Protein AF-A0A7Y5D8J4-F1 (afdb_monomer_lite)

pLDDT: mean 76.2, std 17.62, range [25.58, 97.5]

Radius of gyration: 31.06 Å; chains: 1; bounding box: 87×101×73 Å

Foldseek 3Di:
DDPPPPQPQDFLCLACDPVSFNALLFWAADQFPALLQNALVNLCCLQPRVLLVVQWDWDADPVDPSFTWIFGWWQDPVVGIDTATHGSVQLVVQLVVRHTGCCVVDVRGNSSRSNLVSRQLCVQQPCVVVVPSVSSRCQDRDPVAHAHNLVNLCGSPVGSFAKEAEDDDPPDPPPPPPDDDDDDDHDPHDYDYDHPVVVLVQVQQLVVQSWWKKWAWDQDQQQFLDFHRGIWTFNDWDDDPNFIKTKTFGSNQASADPPGGNDDRTNHRIDMTTPVSCNVSRGTDIMGTHDGHPPDQDAEEAEDDQDAEEAEHEGYAYEYADDFNYEYEYDHLHHWYDYPNHTAQAFEDDDPRPPQWGAHPVRQWIWHDDQQKIWIAGPVGGIYIYGLDDACRNNHHYHYDPDPDDDDDDDPPPLLVPDDPQLNVQLVLQLVQVVVVPPPADNQLSLLQSLQQSLQCLSNCVPLVFQPDWHDDDQKTKRKDDPPDPPDDDIHIRMDGSVVSSPGGSVRSSVSVVVSVVVVVVPDDDDPDDDDDDDDDDDDDDDDD

Structure (mmCIF, N/CA/C/O backbone):
data_AF-A0A7Y5D8J4-F1
#
_entry.id   AF-A0A7Y5D8J4-F1
#
loop_
_atom_site.group_PDB
_atom_site.id
_atom_site.type_symbol
_atom_site.label_atom_id
_atom_site.label_alt_id
_atom_site.label_comp_id
_atom_site.label_asym_id
_atom_site.label_entity_id
_atom_site.label_seq_id
_atom_site.pdbx_PDB_ins_code
_atom_site.Cartn_x
_atom_site.Cartn_y
_atom_site.Cartn_z
_atom_site.occupancy
_atom_site.B_iso_or_equiv
_atom_site.auth_seq_id
_atom_site.auth_comp_id
_atom_site.auth_asym_id
_atom_site.auth_atom_id
_atom_site.pdbx_PDB_model_num
ATOM 1 N N . MET A 1 1 ? 31.646 -6.207 -37.916 1.00 38.09 1 MET A N 1
ATOM 2 C CA . MET A 1 1 ? 30.358 -6.328 -37.209 1.00 38.09 1 MET A CA 1
ATOM 3 C C . MET A 1 1 ? 29.896 -7.752 -37.433 1.00 38.09 1 MET A C 1
ATOM 5 O O . MET A 1 1 ? 29.770 -8.139 -38.588 1.00 38.09 1 MET A O 1
ATOM 9 N N . SER A 1 2 ? 29.840 -8.567 -36.382 1.00 35.41 2 SER A N 1
ATOM 10 C CA . SER A 1 2 ? 29.320 -9.935 -36.472 1.00 35.41 2 SER A CA 1
ATOM 11 C C . SER A 1 2 ? 27.792 -9.888 -36.499 1.00 35.41 2 SER A C 1
ATOM 13 O O . SER A 1 2 ? 27.188 -9.001 -35.903 1.00 35.41 2 SER A O 1
ATOM 15 N N . ASP A 1 3 ? 27.164 -10.870 -37.144 1.00 36.94 3 ASP A N 1
ATOM 16 C CA . ASP A 1 3 ? 25.703 -11.062 -37.226 1.00 36.94 3 ASP A CA 1
ATOM 17 C C . ASP A 1 3 ? 24.985 -11.218 -35.858 1.00 36.94 3 ASP A C 1
ATOM 19 O O . ASP A 1 3 ? 23.780 -11.464 -35.814 1.00 36.94 3 ASP A O 1
ATOM 23 N N . GLN A 1 4 ? 25.706 -11.080 -34.739 1.00 41.00 4 GLN A N 1
ATOM 24 C CA . GLN A 1 4 ? 25.195 -11.158 -33.366 1.00 41.00 4 GLN A CA 1
ATOM 25 C C . GLN A 1 4 ? 24.696 -9.813 -32.804 1.00 41.00 4 GLN A C 1
ATOM 27 O O . GLN A 1 4 ? 23.975 -9.830 -31.815 1.00 41.00 4 GLN A O 1
ATOM 32 N N . ASP A 1 5 ? 24.983 -8.682 -33.463 1.00 40.59 5 ASP A N 1
ATOM 33 C CA . ASP A 1 5 ? 24.398 -7.360 -33.155 1.00 40.59 5 ASP A CA 1
ATOM 34 C C . ASP A 1 5 ? 23.069 -7.110 -33.899 1.00 40.59 5 ASP A C 1
ATOM 36 O O . ASP A 1 5 ? 22.635 -5.969 -34.064 1.00 40.59 5 ASP A O 1
ATOM 40 N N . ARG A 1 6 ? 22.392 -8.169 -34.370 1.00 44.78 6 ARG A N 1
ATOM 41 C CA . ARG A 1 6 ? 20.968 -8.074 -34.715 1.00 44.78 6 ARG A CA 1
ATOM 42 C C . ARG A 1 6 ? 20.207 -7.752 -33.430 1.00 44.78 6 ARG A C 1
ATOM 44 O O . ARG A 1 6 ? 19.894 -8.665 -32.673 1.00 44.78 6 ARG A O 1
ATOM 51 N N . GLU A 1 7 ? 20.011 -6.451 -33.202 1.00 52.62 7 GLU A N 1
ATOM 52 C CA . GLU A 1 7 ? 19.086 -5.800 -32.266 1.00 52.62 7 GLU A CA 1
ATOM 53 C C . GLU A 1 7 ? 18.197 -6.804 -31.532 1.00 52.62 7 GLU A C 1
ATOM 55 O O . GLU A 1 7 ? 17.328 -7.442 -32.133 1.00 52.62 7 GLU A O 1
ATOM 60 N N . ARG A 1 8 ? 18.407 -6.959 -30.220 1.00 57.59 8 ARG A N 1
ATOM 61 C CA . ARG A 1 8 ? 17.431 -7.644 -29.374 1.00 57.59 8 ARG A CA 1
ATOM 62 C C . ARG A 1 8 ? 16.152 -6.814 -29.432 1.00 57.59 8 ARG A C 1
ATOM 64 O O . ARG A 1 8 ? 16.045 -5.779 -28.796 1.00 57.59 8 ARG A O 1
ATOM 71 N N . GLN A 1 9 ? 15.202 -7.254 -30.244 1.00 74.81 9 GLN A N 1
ATOM 72 C CA . GLN A 1 9 ? 13.922 -6.579 -30.395 1.00 74.81 9 GLN A CA 1
ATOM 73 C C . GLN A 1 9 ? 13.040 -6.925 -29.192 1.00 74.81 9 GLN A C 1
ATOM 75 O O . GLN A 1 9 ? 12.604 -8.070 -29.028 1.00 74.81 9 GLN A O 1
ATOM 80 N N . TYR A 1 10 ? 12.825 -5.945 -28.319 1.00 85.81 10 TYR A N 1
ATOM 81 C CA . TYR A 1 10 ? 11.984 -6.048 -27.137 1.00 85.81 10 TYR A CA 1
ATOM 82 C C . TYR A 1 10 ? 10.556 -5.640 -27.489 1.00 85.81 10 TYR A C 1
ATOM 84 O O . TYR A 1 10 ? 10.258 -4.465 -27.708 1.00 85.81 10 TYR A O 1
ATOM 92 N N . THR A 1 11 ? 9.663 -6.623 -27.533 1.00 84.31 11 THR A N 1
ATOM 93 C CA . THR A 1 11 ? 8.232 -6.420 -27.779 1.00 84.31 11 THR A CA 1
ATOM 94 C C . THR A 1 11 ? 7.410 -6.831 -26.559 1.00 84.31 11 THR A C 1
ATOM 96 O O . THR A 1 11 ? 7.934 -7.399 -25.596 1.00 84.31 11 THR A O 1
ATOM 99 N N . ASP A 1 12 ? 6.103 -6.584 -26.618 1.00 83.38 12 ASP A N 1
ATOM 100 C CA . ASP A 1 12 ? 5.106 -7.112 -25.679 1.00 83.38 12 ASP A CA 1
ATOM 101 C C . ASP A 1 12 ? 5.272 -8.619 -25.398 1.00 83.38 12 ASP A C 1
ATOM 103 O O . ASP A 1 12 ? 5.190 -9.048 -24.250 1.00 83.38 12 ASP A O 1
ATOM 107 N N . ALA A 1 13 ? 5.621 -9.412 -26.415 1.00 83.31 13 ALA A N 1
ATOM 108 C CA . ALA A 1 13 ? 5.844 -10.854 -26.296 1.00 83.31 13 ALA A CA 1
ATOM 109 C C . ALA A 1 13 ? 6.989 -11.247 -25.341 1.00 83.31 13 ALA A C 1
ATOM 111 O O . ALA A 1 13 ? 7.029 -12.382 -24.868 1.00 83.31 13 ALA A O 1
ATOM 112 N N . ARG A 1 14 ? 7.936 -10.341 -25.064 1.00 83.81 14 ARG A N 1
ATOM 113 C CA . ARG A 1 14 ? 9.031 -10.568 -24.103 1.00 83.81 14 ARG A CA 1
ATOM 114 C C . ARG A 1 14 ? 8.786 -9.913 -22.748 1.00 83.81 14 ARG A C 1
ATOM 116 O O . ARG A 1 14 ? 9.533 -10.190 -21.813 1.00 83.81 14 ARG A O 1
ATOM 123 N N . LEU A 1 15 ? 7.761 -9.068 -22.632 1.00 88.38 15 LEU A N 1
ATOM 124 C CA . LEU A 1 15 ? 7.561 -8.206 -21.471 1.00 88.38 15 LEU A CA 1
ATOM 125 C C . LEU A 1 15 ? 7.387 -9.012 -20.178 1.00 88.38 15 LEU A C 1
ATOM 127 O O . LEU A 1 15 ? 8.140 -8.807 -19.229 1.00 88.38 15 LEU A O 1
ATOM 131 N N . TYR A 1 16 ? 6.483 -9.991 -20.186 1.00 88.81 16 TYR A N 1
ATOM 132 C CA . TYR A 1 16 ? 6.111 -10.785 -19.006 1.00 88.81 16 TYR A CA 1
ATOM 133 C C . TYR A 1 16 ? 6.465 -12.277 -19.121 1.00 88.81 16 TYR A C 1
ATOM 135 O O . TYR A 1 16 ? 5.921 -13.122 -18.412 1.00 88.81 16 TYR A O 1
ATOM 143 N N . GLY A 1 17 ? 7.347 -12.627 -20.060 1.00 84.25 17 GLY A N 1
ATOM 144 C CA . GLY A 1 17 ? 7.731 -14.015 -20.308 1.00 84.25 17 GLY A CA 1
ATOM 145 C C . GLY A 1 17 ? 6.591 -14.925 -20.790 1.00 84.25 17 GLY A C 1
ATOM 146 O O . GLY A 1 17 ? 5.519 -14.457 -21.176 1.00 84.25 17 GLY A O 1
ATOM 147 N N . PRO A 1 18 ? 6.802 -16.257 -20.758 1.00 78.56 18 PRO A N 1
ATOM 148 C CA . PRO A 1 18 ? 5.854 -17.238 -21.296 1.00 78.56 18 PRO A CA 1
ATOM 149 C C . PRO A 1 18 ? 4.493 -17.257 -20.591 1.00 78.56 18 PRO A C 1
ATOM 151 O O . PRO A 1 18 ? 3.501 -17.664 -21.189 1.00 78.56 18 PRO A O 1
ATOM 154 N N . GLY A 1 19 ? 4.453 -16.852 -19.318 1.00 78.19 19 GLY A N 1
ATOM 155 C CA . GLY A 1 19 ? 3.225 -16.795 -18.526 1.00 78.19 19 GLY A CA 1
ATOM 156 C C . GLY A 1 19 ? 2.356 -15.575 -18.825 1.00 78.19 19 GLY A C 1
ATOM 157 O O . GLY A 1 19 ? 1.210 -15.542 -18.385 1.00 78.19 19 GLY A O 1
ATOM 158 N N . GLY A 1 20 ? 2.882 -14.579 -19.549 1.00 84.44 20 GLY A N 1
ATOM 159 C CA . GLY A 1 20 ? 2.163 -13.345 -19.866 1.00 84.44 20 GLY A CA 1
ATOM 160 C C . GLY A 1 20 ? 1.797 -12.502 -18.640 1.00 84.44 20 GLY A C 1
ATOM 161 O O . GLY A 1 20 ? 0.951 -11.624 -18.753 1.00 84.44 20 GLY A O 1
ATOM 162 N N . GLN A 1 21 ? 2.394 -12.781 -17.479 1.00 86.94 21 GLN A N 1
ATOM 163 C CA . GLN A 1 21 ? 2.123 -12.111 -16.210 1.00 86.94 21 GLN A CA 1
ATOM 164 C C . GLN A 1 21 ? 3.442 -11.801 -15.502 1.00 86.94 21 GLN A C 1
ATOM 166 O O . GLN A 1 21 ? 4.321 -12.667 -15.500 1.00 86.94 21 GLN A O 1
ATOM 171 N N . PRO A 1 22 ? 3.602 -10.602 -14.918 1.00 92.12 22 PRO A N 1
ATOM 172 C CA . PRO A 1 22 ? 4.797 -10.282 -14.154 1.00 92.12 22 PRO A CA 1
ATOM 173 C C . PRO A 1 22 ? 4.861 -11.176 -12.908 1.00 92.12 22 PRO A C 1
ATOM 175 O O . PRO A 1 22 ? 3.840 -11.452 -12.275 1.00 92.12 22 PRO A O 1
ATOM 178 N N . GLN A 1 23 ? 6.058 -11.639 -12.547 1.00 92.12 23 GLN A N 1
ATOM 179 C CA . GLN A 1 23 ? 6.286 -12.488 -11.379 1.00 92.12 23 GLN A CA 1
ATOM 180 C C . GLN A 1 23 ? 7.459 -11.984 -10.532 1.00 92.12 23 GLN A C 1
ATOM 182 O O . GLN A 1 23 ? 8.421 -11.434 -11.070 1.00 92.12 23 GLN A O 1
ATOM 187 N N . PRO A 1 24 ? 7.470 -12.247 -9.209 1.00 91.00 24 PRO A N 1
ATOM 188 C CA . PRO A 1 24 ? 8.613 -11.898 -8.364 1.00 91.00 24 PRO A CA 1
ATOM 189 C C . PRO A 1 24 ? 9.915 -12.552 -8.838 1.00 91.00 24 PRO A C 1
ATOM 191 O O . PRO A 1 24 ? 10.987 -11.987 -8.659 1.00 91.00 24 PRO A O 1
ATOM 194 N N . ALA A 1 25 ? 9.827 -13.745 -9.438 1.00 90.88 25 ALA A N 1
ATOM 195 C CA . ALA A 1 25 ? 10.966 -14.492 -9.966 1.00 90.88 25 ALA A CA 1
ATOM 196 C C . ALA A 1 25 ? 11.675 -13.790 -11.136 1.00 90.88 25 ALA A C 1
ATOM 198 O O . ALA A 1 25 ? 12.837 -14.091 -11.389 1.00 90.88 25 ALA A O 1
ATOM 199 N N . ASP A 1 26 ? 11.011 -12.839 -11.794 1.00 92.56 26 ASP A N 1
ATOM 200 C CA . ASP A 1 26 ? 11.571 -12.097 -12.924 1.00 92.56 26 ASP A CA 1
ATOM 201 C C . ASP A 1 26 ? 12.604 -11.057 -12.474 1.00 92.56 26 ASP A C 1
ATOM 203 O O . ASP A 1 26 ? 13.410 -10.601 -13.289 1.00 92.56 26 ASP A O 1
ATOM 207 N N . ILE A 1 27 ? 12.581 -10.703 -11.182 1.00 91.88 27 ILE A N 1
ATOM 208 C CA . ILE A 1 27 ? 13.471 -9.729 -10.554 1.00 91.88 27 ILE A CA 1
ATOM 209 C C . ILE A 1 27 ? 14.751 -10.415 -10.096 1.00 91.88 27 ILE A C 1
ATOM 211 O O . ILE A 1 27 ? 14.718 -11.320 -9.252 1.00 91.88 27 ILE A O 1
ATOM 215 N N . ARG A 1 28 ? 15.877 -9.911 -10.582 1.00 88.25 28 ARG A N 1
ATOM 216 C CA . ARG A 1 28 ? 17.211 -10.258 -10.116 1.00 88.25 28 ARG A CA 1
ATOM 217 C C . ARG A 1 28 ? 18.075 -9.014 -10.202 1.00 88.25 28 ARG A C 1
ATOM 219 O O . ARG A 1 28 ? 18.442 -8.605 -11.288 1.00 88.25 28 ARG A O 1
ATOM 226 N N . GLN A 1 29 ? 18.328 -8.406 -9.055 1.00 78.75 29 GLN A N 1
ATOM 227 C CA . GLN A 1 29 ? 19.295 -7.333 -8.920 1.00 78.75 29 GLN A CA 1
ATOM 228 C C . GLN A 1 29 ? 20.695 -7.910 -9.095 1.00 78.75 29 GLN A C 1
ATOM 230 O O . GLN A 1 29 ? 20.972 -8.980 -8.559 1.00 78.75 29 GLN A O 1
ATOM 235 N N . ASP A 1 30 ? 21.570 -7.184 -9.779 1.00 75.19 30 ASP A N 1
ATOM 236 C CA . ASP A 1 30 ? 22.996 -7.486 -9.783 1.00 75.19 30 ASP A CA 1
ATOM 237 C C . ASP A 1 30 ? 23.787 -6.268 -9.272 1.00 75.19 30 ASP A C 1
ATOM 239 O O . ASP A 1 30 ? 24.154 -6.225 -8.101 1.00 75.19 30 ASP A O 1
ATOM 243 N N . SER A 1 31 ? 24.045 -5.251 -10.105 1.00 67.56 31 SER A N 1
ATOM 244 C CA . SER A 1 31 ? 25.078 -4.239 -9.799 1.00 67.56 31 SER A CA 1
ATOM 245 C C . SER A 1 31 ? 24.581 -2.882 -9.278 1.00 67.56 31 SER A C 1
ATOM 247 O O . SER A 1 31 ? 25.395 -2.033 -8.897 1.00 67.56 31 SER A O 1
ATOM 249 N N . TYR A 1 32 ? 23.265 -2.654 -9.248 1.00 71.00 32 TYR A N 1
ATOM 250 C CA . TYR A 1 32 ? 22.677 -1.382 -8.823 1.00 71.00 32 TYR A CA 1
ATOM 251 C C . TYR A 1 32 ? 22.240 -1.384 -7.356 1.00 71.00 32 TYR A C 1
ATOM 253 O O . TYR A 1 32 ? 21.694 -2.355 -6.852 1.00 71.00 32 TYR A O 1
ATOM 261 N N . TYR A 1 33 ? 22.453 -0.256 -6.668 1.00 74.00 33 TYR A N 1
ATOM 262 C CA . TYR A 1 33 ? 22.051 -0.039 -5.269 1.00 74.00 33 TYR A CA 1
ATOM 263 C C . TYR A 1 33 ? 20.596 0.456 -5.141 1.00 74.00 33 TYR A C 1
ATOM 265 O O . TYR A 1 33 ? 20.298 1.368 -4.370 1.00 74.00 33 TYR A O 1
ATOM 273 N N . ASP A 1 34 ? 19.680 -0.121 -5.916 1.00 80.19 34 ASP A N 1
ATOM 274 C CA . ASP A 1 34 ? 18.263 0.258 -6.002 1.00 80.19 34 ASP A CA 1
ATOM 275 C C . ASP A 1 34 ? 17.321 -0.789 -5.392 1.00 80.19 34 ASP A C 1
ATOM 277 O O . ASP A 1 34 ? 16.157 -0.924 -5.771 1.00 80.19 34 ASP A O 1
ATOM 281 N N . CYS A 1 35 ? 17.795 -1.512 -4.372 1.00 85.50 35 CYS A N 1
ATOM 282 C CA . CYS A 1 35 ? 16.993 -2.534 -3.697 1.00 85.50 35 CYS A CA 1
ATOM 283 C C . CYS A 1 35 ? 15.711 -1.937 -3.092 1.00 85.50 35 CYS A C 1
ATOM 285 O O . CYS A 1 35 ? 14.679 -2.605 -3.047 1.00 85.50 35 CYS A O 1
ATOM 287 N N . TYR A 1 36 ? 15.745 -0.653 -2.720 1.00 87.62 36 TYR A N 1
ATOM 288 C CA . TYR A 1 36 ? 14.595 0.130 -2.266 1.00 87.62 36 TYR A CA 1
ATOM 289 C C . TYR A 1 36 ? 13.491 0.302 -3.323 1.00 87.62 36 TYR A C 1
ATOM 291 O O . TYR A 1 36 ? 12.368 0.625 -2.955 1.00 87.62 36 TYR A O 1
ATOM 299 N N . LEU A 1 37 ? 13.779 0.088 -4.612 1.00 91.50 37 LEU A N 1
ATOM 300 C CA . LEU A 1 37 ? 12.792 0.009 -5.692 1.00 91.50 37 LEU A CA 1
ATOM 301 C C . LEU A 1 37 ? 12.413 -1.450 -5.978 1.00 91.50 37 LEU A C 1
ATOM 303 O O . LEU A 1 37 ? 11.228 -1.784 -6.027 1.00 91.50 37 LEU A O 1
ATOM 307 N N . LEU A 1 38 ? 13.410 -2.328 -6.138 1.00 92.88 38 LEU A N 1
ATOM 308 C CA . LEU A 1 38 ? 13.190 -3.714 -6.564 1.00 92.88 38 LEU A CA 1
ATOM 309 C C . LEU A 1 38 ? 12.443 -4.558 -5.522 1.00 92.88 38 LEU A C 1
ATOM 311 O O . LEU A 1 38 ? 11.633 -5.408 -5.893 1.00 92.88 38 LEU A O 1
ATOM 315 N N . ALA A 1 39 ? 12.652 -4.317 -4.225 1.00 94.81 39 ALA A N 1
ATOM 316 C CA . ALA A 1 39 ? 11.923 -5.017 -3.169 1.00 94.81 39 ALA A CA 1
ATOM 317 C C . ALA A 1 39 ? 10.431 -4.619 -3.103 1.00 94.81 39 ALA A C 1
ATOM 319 O O . ALA A 1 39 ? 9.599 -5.536 -3.137 1.00 94.81 39 ALA A O 1
ATOM 320 N N . PRO A 1 40 ? 10.048 -3.320 -3.103 1.00 95.56 40 PRO A N 1
ATOM 321 C CA . PRO A 1 40 ? 8.655 -2.906 -3.294 1.00 95.56 40 PRO A CA 1
ATOM 322 C C . PRO A 1 40 ? 8.035 -3.426 -4.583 1.00 95.56 40 PRO A C 1
ATOM 324 O O . PRO A 1 40 ? 6.890 -3.870 -4.569 1.00 95.56 40 PRO A O 1
ATOM 327 N N . MET A 1 41 ? 8.790 -3.441 -5.681 1.00 96.25 41 MET A N 1
ATOM 328 C CA . MET A 1 41 ? 8.331 -3.989 -6.954 1.00 96.25 41 MET A CA 1
ATOM 329 C C . MET A 1 41 ? 8.035 -5.494 -6.853 1.00 96.25 41 MET A C 1
ATOM 331 O O . MET A 1 41 ? 6.985 -5.946 -7.312 1.00 96.25 41 MET A O 1
ATOM 335 N N . GLY A 1 42 ? 8.902 -6.254 -6.176 1.00 96.75 42 GLY A N 1
ATOM 336 C CA . GLY A 1 42 ? 8.698 -7.669 -5.856 1.00 96.75 42 GLY A CA 1
ATOM 337 C C . GLY A 1 42 ? 7.492 -7.919 -4.948 1.00 96.75 42 GLY A C 1
ATOM 338 O O . GLY A 1 42 ? 6.728 -8.862 -5.169 1.00 96.75 42 GLY A O 1
ATOM 339 N N . ALA A 1 43 ? 7.269 -7.054 -3.958 1.00 97.50 43 ALA A N 1
ATOM 340 C CA . ALA A 1 43 ? 6.099 -7.123 -3.087 1.00 97.50 43 ALA A CA 1
ATOM 341 C C . ALA A 1 43 ? 4.808 -6.820 -3.856 1.00 97.50 43 ALA A C 1
ATOM 343 O O . ALA A 1 43 ? 3.813 -7.531 -3.708 1.00 97.50 43 ALA A O 1
ATOM 344 N N . LEU A 1 44 ? 4.842 -5.801 -4.718 1.00 95.81 44 LEU A N 1
ATOM 345 C CA . LEU A 1 44 ? 3.707 -5.375 -5.524 1.00 95.81 44 LEU A CA 1
ATOM 346 C C . LEU A 1 44 ? 3.288 -6.457 -6.508 1.00 95.81 44 LEU A C 1
ATOM 348 O O . LEU A 1 44 ? 2.113 -6.784 -6.565 1.00 95.81 44 LEU A O 1
ATOM 352 N N . VAL A 1 45 ? 4.228 -7.065 -7.231 1.00 95.06 45 VAL A N 1
ATOM 353 C CA . VAL A 1 45 ? 3.898 -8.130 -8.184 1.00 95.06 45 VAL A CA 1
ATOM 354 C C . VAL A 1 45 ? 3.442 -9.424 -7.496 1.00 95.06 45 VAL A C 1
ATOM 356 O O . VAL A 1 45 ? 2.647 -10.168 -8.060 1.00 95.06 45 VAL A O 1
ATOM 359 N N . SER A 1 46 ? 3.886 -9.676 -6.258 1.00 94.50 46 SER A N 1
ATOM 360 C CA . SER A 1 46 ? 3.425 -10.832 -5.472 1.00 94.50 46 SER A CA 1
ATOM 361 C C . SER A 1 46 ? 1.949 -10.728 -5.082 1.00 94.50 46 SER A C 1
ATOM 363 O O . SER A 1 46 ? 1.269 -11.746 -5.025 1.00 94.50 46 SER A O 1
ATOM 365 N N . GLN A 1 47 ? 1.472 -9.516 -4.787 1.00 93.88 47 GLN A N 1
ATOM 366 C CA . GLN A 1 47 ? 0.141 -9.290 -4.212 1.00 93.88 47 GLN A CA 1
ATOM 367 C C . GLN A 1 47 ? -0.849 -8.651 -5.197 1.00 93.88 47 GLN A C 1
ATOM 369 O O . GLN A 1 47 ? -2.054 -8.861 -5.117 1.00 93.88 47 GLN A O 1
ATOM 374 N N . GLN A 1 48 ? -0.349 -7.840 -6.125 1.00 92.00 48 GLN A N 1
ATOM 375 C CA . GLN A 1 48 ? -1.125 -7.009 -7.046 1.00 92.00 48 GLN A CA 1
ATOM 376 C C . GLN A 1 48 ? -0.434 -6.936 -8.426 1.00 92.00 48 GLN A C 1
ATOM 378 O O . GLN A 1 48 ? -0.050 -5.845 -8.863 1.00 92.00 48 GLN A O 1
ATOM 383 N N . PRO A 1 49 ? -0.253 -8.070 -9.134 1.00 90.00 49 PRO A N 1
ATOM 384 C CA . PRO A 1 49 ? 0.476 -8.126 -10.410 1.00 90.00 49 PRO A CA 1
ATOM 385 C C . PRO A 1 49 ? -0.112 -7.203 -11.487 1.00 90.00 49 PRO A C 1
ATOM 387 O O . PRO A 1 49 ? 0.643 -6.584 -12.242 1.00 90.00 49 PRO A O 1
ATOM 390 N N . ASP A 1 50 ? -1.434 -7.006 -11.479 1.00 85.25 50 ASP A N 1
ATOM 391 C CA . ASP A 1 50 ? -2.142 -6.083 -12.374 1.00 85.25 50 ASP A CA 1
ATOM 392 C C . ASP A 1 50 ? -1.606 -4.649 -12.273 1.00 85.25 50 ASP A C 1
ATOM 394 O O . ASP A 1 50 ? -1.650 -3.886 -13.241 1.00 85.25 50 ASP A O 1
ATOM 398 N N . ARG A 1 51 ? -1.042 -4.261 -11.115 1.00 88.31 51 ARG A N 1
ATOM 399 C CA . ARG A 1 51 ? -0.480 -2.919 -10.957 1.00 88.31 51 ARG A CA 1
ATOM 400 C C . ARG A 1 51 ? 0.716 -2.668 -11.860 1.00 88.31 51 ARG A C 1
ATOM 402 O O . ARG A 1 51 ? 0.802 -1.589 -12.439 1.00 88.31 51 ARG A O 1
ATOM 409 N N . ILE A 1 52 ? 1.593 -3.659 -11.976 1.00 92.62 52 ILE A N 1
ATOM 410 C CA . ILE A 1 52 ? 2.753 -3.626 -12.867 1.00 92.62 52 ILE A CA 1
ATOM 411 C C . ILE A 1 52 ? 2.318 -3.860 -14.310 1.00 92.62 52 ILE A C 1
ATOM 413 O O . ILE A 1 52 ? 2.806 -3.184 -15.214 1.00 92.62 52 ILE A O 1
ATOM 417 N N . HIS A 1 53 ? 1.389 -4.793 -14.524 1.00 85.31 53 HIS A N 1
ATOM 418 C CA . HIS A 1 53 ? 0.890 -5.098 -15.857 1.00 85.31 53 HIS A CA 1
ATOM 419 C C . HIS A 1 53 ? 0.294 -3.850 -16.531 1.00 85.31 53 HIS A C 1
ATOM 421 O O . HIS A 1 53 ? 0.716 -3.457 -17.613 1.00 85.31 53 HIS A O 1
ATOM 427 N N . ASP A 1 54 ? -0.613 -3.148 -15.852 1.00 84.00 54 ASP A N 1
ATOM 428 C CA . ASP A 1 54 ? -1.277 -1.968 -16.414 1.00 84.00 54 ASP A CA 1
ATOM 429 C C . ASP A 1 54 ? -0.380 -0.726 -16.482 1.00 84.00 54 ASP A C 1
ATOM 431 O O . ASP A 1 54 ? -0.697 0.228 -17.196 1.00 84.00 54 ASP A O 1
ATOM 435 N N . ALA A 1 55 ? 0.719 -0.703 -15.723 1.00 87.88 55 ALA A N 1
ATOM 436 C CA . ALA A 1 55 ? 1.647 0.421 -15.731 1.00 87.88 55 ALA A CA 1
ATOM 437 C C . ALA A 1 55 ? 2.459 0.493 -17.028 1.00 87.88 55 ALA A C 1
ATOM 439 O O . ALA A 1 55 ? 2.914 1.582 -17.374 1.00 87.88 55 ALA A O 1
ATOM 440 N N . ILE A 1 56 ? 2.635 -0.624 -17.745 1.00 89.06 56 ILE A N 1
ATOM 441 C CA . ILE A 1 56 ? 3.486 -0.705 -18.934 1.00 89.06 56 ILE A CA 1
ATOM 442 C C . ILE A 1 56 ? 2.629 -0.960 -20.171 1.00 89.06 56 ILE A C 1
ATOM 444 O O . ILE A 1 56 ? 1.915 -1.953 -20.273 1.00 89.06 56 ILE A O 1
ATOM 448 N N . ARG A 1 57 ? 2.763 -0.098 -21.177 1.00 86.56 57 ARG A N 1
ATOM 449 C CA . ARG A 1 57 ? 2.128 -0.284 -22.482 1.00 86.56 57 ARG A CA 1
ATOM 450 C C . ARG A 1 57 ? 3.161 -0.267 -23.594 1.00 86.56 57 ARG A C 1
ATOM 452 O O . ARG A 1 57 ? 3.796 0.757 -23.824 1.00 86.56 57 ARG A O 1
ATOM 459 N N . TYR A 1 58 ? 3.274 -1.363 -24.339 1.00 86.69 58 TYR A N 1
ATOM 460 C CA . TYR A 1 58 ? 4.081 -1.394 -25.557 1.00 86.69 58 TYR A CA 1
ATOM 461 C C . TYR A 1 58 ? 3.368 -0.674 -26.711 1.00 86.69 58 TYR A C 1
ATOM 463 O O . TYR A 1 58 ? 2.170 -0.862 -26.940 1.00 86.69 58 TYR A O 1
ATOM 471 N N . GLN A 1 59 ? 4.112 0.156 -27.434 1.00 86.81 59 GLN A N 1
ATOM 472 C CA . GLN A 1 59 ? 3.663 0.893 -28.608 1.00 86.81 59 GLN A CA 1
ATOM 473 C C . GLN A 1 59 ? 4.569 0.524 -29.791 1.00 86.81 59 GLN A C 1
ATOM 475 O O . GLN A 1 59 ? 5.717 0.976 -29.837 1.00 86.81 59 GLN A O 1
ATOM 480 N N . PRO A 1 60 ? 4.096 -0.314 -30.733 1.00 84.94 60 PRO A N 1
ATOM 481 C CA . PRO A 1 60 ? 4.888 -0.682 -31.901 1.00 84.94 60 PRO A CA 1
ATOM 482 C C . PRO A 1 60 ? 5.068 0.517 -32.841 1.00 84.94 60 PRO A C 1
ATOM 484 O O . PRO A 1 60 ? 4.137 1.300 -33.044 1.00 84.94 60 PRO A O 1
ATOM 487 N N . ASP A 1 61 ? 6.243 0.629 -33.459 1.00 81.56 61 ASP A N 1
ATOM 488 C CA . ASP A 1 61 ? 6.478 1.552 -34.567 1.00 81.56 61 ASP A CA 1
ATOM 489 C C . ASP A 1 61 ? 5.699 1.050 -35.797 1.00 81.56 61 ASP A C 1
ATOM 491 O O . ASP A 1 61 ? 5.958 -0.055 -36.287 1.00 81.56 61 ASP A O 1
ATOM 495 N N . PRO A 1 62 ? 4.747 1.837 -36.332 1.00 79.75 62 PRO A N 1
ATOM 496 C CA . PRO A 1 62 ? 3.948 1.418 -37.480 1.00 79.75 62 PRO A CA 1
ATOM 497 C C . PRO A 1 62 ? 4.772 1.239 -38.764 1.00 79.75 62 PRO A C 1
ATOM 499 O O . PRO A 1 62 ? 4.306 0.582 -39.695 1.00 79.75 62 PRO A O 1
ATOM 502 N N . ASN A 1 63 ? 5.971 1.821 -38.836 1.00 80.88 63 ASN A N 1
ATOM 503 C CA . ASN A 1 63 ? 6.826 1.798 -40.022 1.00 80.88 63 ASN A CA 1
ATOM 504 C C . ASN A 1 63 ? 7.954 0.766 -39.927 1.00 80.88 63 ASN A C 1
ATOM 506 O O . ASN A 1 63 ? 8.525 0.395 -40.955 1.00 80.88 63 ASN A O 1
ATOM 510 N N . THR A 1 64 ? 8.257 0.287 -38.719 1.00 75.44 64 THR A N 1
ATOM 511 C CA . THR A 1 64 ? 9.401 -0.588 -38.459 1.00 75.44 64 THR A CA 1
ATOM 512 C C . THR A 1 64 ? 8.945 -1.800 -37.645 1.00 75.44 64 THR A C 1
ATOM 514 O O . THR A 1 64 ? 8.788 -1.708 -36.427 1.00 75.44 64 THR A O 1
ATOM 517 N N . PRO A 1 65 ? 8.727 -2.963 -38.291 1.00 65.50 65 PRO A N 1
ATOM 518 C CA . PRO A 1 65 ? 8.359 -4.188 -37.593 1.00 65.50 65 PRO A CA 1
ATOM 519 C C . PRO A 1 65 ? 9.359 -4.509 -36.480 1.00 65.50 65 PRO A C 1
ATOM 521 O O . PRO A 1 65 ? 10.566 -4.510 -36.719 1.00 65.50 65 PRO A O 1
ATOM 524 N N . ASN A 1 66 ? 8.843 -4.802 -35.284 1.00 64.44 66 ASN A N 1
ATOM 525 C CA . ASN A 1 66 ? 9.614 -5.108 -34.075 1.00 64.44 66 ASN A CA 1
ATOM 526 C C . ASN A 1 66 ? 10.491 -3.960 -33.534 1.00 64.44 66 ASN A C 1
ATOM 528 O O . ASN A 1 66 ? 11.346 -4.200 -32.682 1.00 64.44 66 ASN A O 1
ATOM 532 N N . ALA A 1 67 ? 10.267 -2.724 -33.980 1.00 74.88 67 ALA A N 1
ATOM 533 C CA . ALA A 1 67 ? 10.679 -1.537 -33.243 1.00 74.88 67 ALA A CA 1
ATOM 534 C C . ALA A 1 67 ? 9.469 -0.967 -32.493 1.00 74.88 67 ALA A C 1
ATOM 536 O O . ALA A 1 67 ? 8.321 -1.163 -32.891 1.00 74.88 67 ALA A O 1
ATOM 537 N N . GLY A 1 68 ? 9.712 -0.296 -31.375 1.00 84.62 68 GLY A N 1
ATOM 538 C CA . GLY A 1 68 ? 8.656 0.299 -30.567 1.00 84.62 68 GLY A CA 1
ATOM 539 C C . GLY A 1 68 ? 9.182 0.828 -29.245 1.00 84.62 68 GLY A C 1
ATOM 540 O O . GLY A 1 68 ? 10.336 0.594 -28.877 1.00 84.62 68 GLY A O 1
ATOM 541 N N . VAL A 1 69 ? 8.319 1.527 -28.526 1.00 90.75 69 VAL A N 1
ATOM 542 C CA . VAL A 1 69 ? 8.620 2.103 -27.213 1.00 90.75 69 VAL A CA 1
ATOM 543 C C . VAL A 1 69 ? 7.652 1.558 -26.175 1.00 90.75 69 VAL A C 1
ATOM 545 O O . VAL A 1 69 ? 6.536 1.151 -26.496 1.00 90.75 69 VAL A O 1
ATOM 548 N N . PHE A 1 70 ? 8.070 1.541 -24.918 1.00 92.12 70 PHE A N 1
ATOM 549 C CA . PHE A 1 70 ? 7.188 1.259 -23.795 1.00 92.12 70 PHE A CA 1
ATOM 550 C C . PHE A 1 70 ? 6.779 2.586 -23.161 1.00 92.12 70 PHE A C 1
ATOM 552 O O . PHE A 1 70 ? 7.629 3.409 -22.846 1.00 92.12 70 PHE A O 1
ATOM 559 N N . SER A 1 71 ? 5.486 2.807 -22.964 1.00 89.88 71 SER A N 1
ATOM 560 C CA . SER A 1 71 ? 4.980 3.886 -22.115 1.00 89.88 71 SER A CA 1
ATOM 561 C C . SER A 1 71 ? 4.791 3.328 -20.717 1.00 89.88 71 SER A C 1
ATOM 563 O O . SER A 1 71 ? 4.029 2.376 -20.547 1.00 89.88 71 SER A O 1
ATOM 565 N N . VAL A 1 72 ? 5.477 3.907 -19.739 1.00 95.62 72 VAL A N 1
ATOM 566 C CA . VAL A 1 72 ? 5.439 3.475 -18.343 1.00 95.62 72 VAL A CA 1
ATOM 567 C C . VAL A 1 72 ? 4.804 4.557 -17.483 1.00 95.62 72 VAL A C 1
ATOM 569 O O . VAL A 1 72 ? 5.223 5.712 -17.513 1.00 95.62 72 VAL A O 1
ATOM 572 N N . THR A 1 73 ? 3.805 4.180 -16.694 1.00 87.94 73 THR A N 1
ATOM 573 C CA . THR A 1 73 ? 3.182 5.069 -15.711 1.00 87.94 73 THR A CA 1
ATOM 574 C C . THR A 1 73 ? 3.951 5.001 -14.394 1.00 87.94 73 THR A C 1
ATOM 576 O O . THR A 1 73 ? 4.075 3.923 -13.819 1.00 87.94 73 THR A O 1
ATOM 579 N N . MET A 1 74 ? 4.431 6.141 -13.896 1.00 90.69 74 MET A N 1
ATOM 580 C CA . MET A 1 74 ? 5.051 6.267 -12.569 1.00 90.69 74 MET A CA 1
ATOM 581 C C . MET A 1 74 ? 4.567 7.520 -11.847 1.00 90.69 74 MET A C 1
ATOM 583 O O . MET A 1 74 ? 3.997 8.422 -12.458 1.00 90.69 74 MET A O 1
ATOM 587 N N . HIS A 1 75 ? 4.796 7.597 -10.540 1.00 85.62 75 HIS A N 1
ATOM 588 C CA . HIS A 1 75 ? 4.361 8.720 -9.718 1.00 85.62 75 HIS A CA 1
ATOM 589 C C . HIS A 1 75 ? 5.549 9.479 -9.135 1.00 85.62 75 HIS A C 1
ATOM 591 O O . HIS A 1 75 ? 6.413 8.922 -8.468 1.00 85.62 75 HIS A O 1
ATOM 597 N N . HIS A 1 76 ? 5.546 10.791 -9.336 1.00 82.69 76 HIS A N 1
ATOM 598 C CA . HIS A 1 76 ? 6.518 11.710 -8.765 1.00 82.69 76 HIS A CA 1
ATOM 599 C C . HIS A 1 76 ? 5.817 12.604 -7.732 1.00 82.69 76 HIS A C 1
ATOM 601 O O . HIS A 1 76 ? 4.777 13.183 -8.047 1.00 82.69 76 HIS A O 1
ATOM 607 N N . PRO A 1 77 ? 6.354 12.811 -6.520 1.00 67.44 77 PRO A N 1
ATOM 608 C CA . PRO A 1 77 ? 5.629 13.493 -5.445 1.00 67.44 77 PRO A CA 1
ATOM 609 C C . PRO A 1 77 ? 5.322 14.956 -5.759 1.00 67.44 77 PRO A C 1
ATOM 611 O O . PRO A 1 77 ? 4.312 15.481 -5.310 1.00 67.44 77 PRO A O 1
ATOM 614 N N . THR A 1 78 ? 6.170 15.619 -6.552 1.00 73.12 78 THR A N 1
ATOM 615 C CA . THR A 1 78 ? 5.948 17.019 -6.955 1.00 73.12 78 THR A CA 1
ATOM 616 C C . THR A 1 78 ? 5.402 17.186 -8.370 1.00 73.12 78 THR A C 1
ATOM 618 O O . THR A 1 78 ? 4.821 18.224 -8.667 1.00 73.12 78 THR A O 1
ATOM 621 N N . ARG A 1 79 ? 5.582 16.191 -9.252 1.00 79.81 79 ARG A N 1
ATOM 622 C CA . ARG A 1 79 ? 5.142 16.267 -10.659 1.00 79.81 79 ARG A CA 1
ATOM 623 C C . ARG A 1 79 ? 3.872 15.455 -10.920 1.00 79.81 79 ARG A C 1
ATOM 625 O O . ARG A 1 79 ? 3.324 15.521 -12.014 1.00 79.81 79 ARG A O 1
ATOM 632 N N . GLY A 1 80 ? 3.377 14.740 -9.910 1.00 77.50 80 GLY A N 1
ATOM 633 C CA . GLY A 1 80 ? 2.219 13.866 -10.015 1.00 77.50 80 GLY A CA 1
ATOM 634 C C . GLY A 1 80 ? 2.509 12.638 -10.873 1.00 77.50 80 GLY A C 1
ATOM 635 O O . GLY A 1 80 ? 3.641 12.162 -10.954 1.00 77.50 80 GLY A O 1
ATOM 636 N N . VAL A 1 81 ? 1.464 12.121 -11.514 1.00 81.38 81 VAL A N 1
ATOM 637 C CA . VAL A 1 81 ? 1.563 10.990 -12.443 1.00 81.38 81 VAL A CA 1
ATOM 638 C C . VAL A 1 81 ? 2.391 11.394 -13.665 1.00 81.38 81 VAL A C 1
ATOM 640 O O . VAL A 1 81 ? 2.190 12.465 -14.238 1.00 81.38 81 VAL A O 1
ATOM 643 N N . GLN A 1 82 ? 3.323 10.541 -14.070 1.00 84.75 82 GLN A N 1
ATOM 644 C CA . GLN A 1 82 ? 4.191 10.702 -15.230 1.00 84.75 82 GLN A CA 1
ATOM 645 C C . GLN A 1 82 ? 3.980 9.524 -16.182 1.00 84.75 82 GLN A C 1
ATOM 647 O O . GLN A 1 82 ? 3.891 8.377 -15.749 1.00 84.75 82 GLN A O 1
ATOM 652 N N . GLN A 1 83 ? 3.914 9.819 -17.478 1.00 86.88 83 GLN A N 1
ATOM 653 C CA . GLN A 1 83 ? 3.999 8.828 -18.549 1.00 86.88 83 GLN A CA 1
ATOM 654 C C . GLN A 1 83 ? 5.397 8.933 -19.149 1.00 86.88 83 GLN A C 1
ATOM 656 O O . GLN A 1 83 ? 5.748 9.969 -19.713 1.00 86.88 83 GLN A O 1
ATOM 661 N N . ILE A 1 84 ? 6.204 7.896 -18.969 1.00 92.19 84 ILE A N 1
ATOM 662 C CA . ILE A 1 84 ? 7.619 7.884 -19.325 1.00 92.19 84 ILE A CA 1
ATOM 663 C C . ILE A 1 84 ? 7.798 6.952 -20.510 1.00 92.19 84 ILE A C 1
ATOM 665 O O . ILE A 1 84 ? 7.492 5.764 -20.433 1.00 92.19 84 ILE A O 1
ATOM 669 N N . GLU A 1 85 ? 8.299 7.495 -21.610 1.00 92.75 85 GLU A N 1
ATOM 670 C CA . GLU A 1 85 ? 8.664 6.695 -22.770 1.00 92.75 85 GLU A CA 1
ATOM 671 C C . GLU A 1 85 ? 10.015 6.012 -22.525 1.00 92.75 85 GLU A C 1
ATOM 673 O O . GLU A 1 85 ? 11.008 6.671 -22.214 1.00 92.75 85 GLU A O 1
ATOM 678 N N . VAL A 1 86 ? 10.061 4.694 -22.678 1.00 93.00 86 VAL A N 1
ATOM 679 C CA . VAL A 1 86 ? 11.251 3.850 -22.553 1.00 93.00 86 VAL A CA 1
ATOM 680 C C . VAL A 1 86 ? 11.529 3.228 -23.917 1.00 93.00 86 VAL A C 1
ATOM 682 O O . VAL A 1 86 ? 10.732 2.451 -24.449 1.00 93.00 86 VAL A O 1
ATOM 685 N N . SER A 1 87 ? 12.661 3.598 -24.504 1.00 91.25 87 SER A N 1
ATOM 686 C CA . SER A 1 87 ? 13.087 3.122 -25.819 1.00 91.25 87 SER A CA 1
ATOM 687 C C . SER A 1 87 ? 13.759 1.748 -25.741 1.00 91.25 87 SER A C 1
ATOM 689 O O . SER A 1 87 ? 14.188 1.305 -24.677 1.00 91.25 87 SER A O 1
ATOM 691 N N . GLN A 1 88 ? 13.927 1.087 -26.891 1.00 89.44 88 GLN A N 1
ATOM 692 C CA . GLN A 1 88 ? 14.715 -0.152 -26.991 1.00 89.44 88 GLN A CA 1
ATOM 693 C C . GLN A 1 88 ? 16.141 0.034 -26.452 1.00 89.44 88 GLN A C 1
ATOM 695 O O . GLN A 1 88 ? 16.648 -0.822 -25.735 1.00 89.44 88 GLN A O 1
ATOM 700 N N . ALA A 1 89 ? 16.757 1.187 -26.745 1.00 88.56 89 ALA A N 1
ATOM 701 C CA . ALA A 1 89 ? 18.092 1.532 -26.272 1.00 88.56 89 ALA A CA 1
ATOM 702 C C . ALA A 1 89 ? 18.153 1.687 -24.746 1.00 88.56 89 ALA A C 1
ATOM 704 O O . ALA A 1 89 ? 19.181 1.376 -24.153 1.00 88.56 89 ALA A O 1
ATOM 705 N N . ASP A 1 90 ? 17.069 2.135 -24.108 1.00 90.38 90 ASP A N 1
ATOM 706 C CA . ASP A 1 90 ? 16.995 2.256 -22.648 1.00 90.38 90 ASP A CA 1
ATOM 707 C C . ASP A 1 90 ? 16.953 0.867 -21.991 1.00 90.38 90 ASP A C 1
ATOM 709 O O . ASP A 1 90 ? 17.706 0.605 -21.053 1.00 90.38 90 ASP A O 1
ATOM 713 N N . VAL A 1 91 ? 16.155 -0.055 -22.543 1.00 90.69 91 VAL A N 1
ATOM 714 C CA . VAL A 1 91 ? 16.091 -1.456 -22.085 1.00 90.69 91 VAL A CA 1
ATOM 715 C C . VAL A 1 91 ? 17.426 -2.174 -22.311 1.00 90.69 91 VAL A C 1
ATOM 717 O O . VAL A 1 91 ? 17.946 -2.816 -21.401 1.00 90.69 91 VAL A O 1
ATOM 720 N N . ASP A 1 92 ? 18.032 -2.018 -23.492 1.00 88.81 92 ASP A N 1
ATOM 721 C CA . ASP A 1 92 ? 19.361 -2.565 -23.794 1.00 88.81 92 ASP A CA 1
ATOM 722 C C . ASP A 1 92 ? 20.433 -2.024 -22.846 1.00 88.81 92 ASP A C 1
ATOM 724 O O . ASP A 1 92 ? 21.313 -2.764 -22.403 1.00 88.81 92 ASP A O 1
ATOM 728 N N . TYR A 1 93 ? 20.386 -0.725 -22.547 1.00 88.00 93 TYR A N 1
ATOM 729 C CA . TYR A 1 93 ? 21.336 -0.078 -21.651 1.00 88.00 93 TYR A CA 1
ATOM 730 C C . TYR A 1 93 ? 21.247 -0.641 -20.234 1.00 88.00 93 TYR A C 1
ATOM 732 O O . TYR A 1 93 ? 22.293 -0.857 -19.615 1.00 88.00 93 TYR A O 1
ATOM 740 N N . ASN A 1 94 ? 20.023 -0.879 -19.755 1.00 89.19 94 ASN A N 1
ATOM 741 C CA . ASN A 1 94 ? 19.754 -1.502 -18.468 1.00 89.19 94 ASN A CA 1
ATOM 742 C C . ASN A 1 94 ? 20.316 -2.928 -18.406 1.00 89.19 94 ASN A C 1
ATOM 744 O O . ASN A 1 94 ? 21.172 -3.221 -17.577 1.00 89.19 94 ASN A O 1
ATOM 748 N N . ILE A 1 95 ? 19.923 -3.773 -19.363 1.00 87.50 95 ILE A N 1
ATOM 749 C CA . ILE A 1 95 ? 20.337 -5.180 -19.448 1.00 87.50 95 ILE A CA 1
ATOM 750 C C . ILE A 1 95 ? 21.865 -5.305 -19.536 1.00 87.50 95 ILE A C 1
ATOM 752 O O . ILE A 1 95 ? 22.474 -6.117 -18.848 1.00 87.50 95 ILE A O 1
ATOM 756 N N . ARG A 1 96 ? 22.529 -4.468 -20.345 1.00 85.25 96 ARG A N 1
ATOM 757 C CA . ARG A 1 96 ? 24.001 -4.482 -20.481 1.00 85.25 96 ARG A CA 1
ATOM 758 C C . ARG A 1 96 ? 24.744 -4.074 -19.209 1.00 85.25 96 ARG A C 1
ATOM 760 O O . ARG A 1 96 ? 25.956 -4.270 -19.146 1.00 85.25 96 ARG A O 1
ATOM 767 N N . ARG A 1 97 ? 24.062 -3.457 -18.246 1.00 80.12 97 ARG A N 1
ATOM 768 C CA . ARG A 1 97 ? 24.635 -3.060 -16.957 1.00 80.12 97 ARG A CA 1
ATOM 769 C C . ARG A 1 97 ? 24.253 -3.980 -15.813 1.00 80.12 97 ARG A C 1
ATOM 771 O O . ARG A 1 97 ? 24.615 -3.660 -14.688 1.00 80.12 97 ARG A O 1
ATOM 778 N N . HIS A 1 98 ? 23.629 -5.120 -16.096 1.00 82.56 98 HIS A N 1
ATOM 779 C CA . HIS A 1 98 ? 23.205 -6.058 -15.062 1.00 82.56 98 HIS A CA 1
ATOM 780 C C . HIS A 1 98 ? 22.205 -5.379 -14.104 1.00 82.56 98 HIS A C 1
ATOM 782 O O . HIS A 1 98 ? 22.528 -5.071 -12.950 1.00 82.56 98 HIS A O 1
ATOM 788 N N . GLY A 1 99 ? 21.057 -4.999 -14.674 1.00 83.25 99 GLY A N 1
ATOM 789 C CA . GLY A 1 99 ? 19.964 -4.305 -13.991 1.00 83.25 99 GLY A CA 1
ATOM 790 C C . GLY A 1 99 ? 19.085 -5.262 -13.185 1.00 83.25 99 GLY A C 1
ATOM 791 O O . GLY A 1 99 ? 19.471 -6.388 -12.911 1.00 83.25 99 GLY A O 1
ATOM 792 N N . GLY A 1 100 ? 17.888 -4.836 -12.783 1.00 83.00 100 GLY A N 1
ATOM 793 C CA . GLY A 1 100 ? 17.001 -5.642 -11.933 1.00 83.00 100 GLY A CA 1
ATOM 794 C C . GLY A 1 100 ? 16.251 -6.811 -12.597 1.00 83.00 100 GLY A C 1
ATOM 795 O O . GLY A 1 100 ? 15.366 -7.387 -11.958 1.00 83.00 100 GLY A O 1
ATOM 796 N N . SER A 1 101 ? 16.509 -7.155 -13.864 1.00 86.19 101 SER A N 1
ATOM 797 C CA . SER A 1 101 ? 15.727 -8.135 -14.645 1.00 86.19 101 SER A CA 1
ATOM 798 C C . SER A 1 101 ? 16.519 -9.396 -14.930 1.00 86.19 101 SER A C 1
ATOM 800 O O . SER A 1 101 ? 17.600 -9.311 -15.470 1.00 86.19 101 SER A O 1
ATOM 802 N N . THR A 1 102 ? 15.915 -10.576 -14.787 1.00 83.44 102 THR A N 1
ATOM 803 C CA . THR A 1 102 ? 16.531 -11.849 -15.223 1.00 83.44 102 THR A CA 1
ATOM 804 C C . THR A 1 102 ? 16.935 -11.930 -16.709 1.00 83.44 102 THR A C 1
ATOM 806 O O . THR A 1 102 ? 17.638 -12.870 -17.090 1.00 83.44 102 THR A O 1
ATOM 809 N N . ALA A 1 103 ? 16.508 -10.994 -17.565 1.00 81.44 103 ALA A N 1
ATOM 810 C CA . ALA A 1 103 ? 16.829 -10.965 -18.994 1.00 81.44 103 ALA A CA 1
ATOM 811 C C . ALA A 1 103 ? 18.310 -10.667 -19.313 1.00 81.44 103 ALA A C 1
ATOM 813 O O . ALA A 1 103 ? 18.761 -10.940 -20.430 1.00 81.44 103 ALA A O 1
ATOM 814 N N . ASP A 1 104 ? 19.065 -10.110 -18.367 1.00 72.38 104 ASP A N 1
ATOM 815 C CA . ASP A 1 104 ? 20.521 -9.930 -18.470 1.00 72.38 104 ASP A CA 1
ATOM 816 C C . ASP A 1 104 ? 21.323 -11.188 -18.107 1.00 72.38 104 ASP A C 1
ATOM 818 O O . ASP A 1 104 ? 22.434 -11.387 -18.598 1.00 72.38 104 ASP A O 1
ATOM 822 N N . ASN A 1 105 ? 20.717 -12.067 -17.313 1.00 64.75 105 ASN A N 1
ATOM 823 C CA . ASN A 1 105 ? 21.314 -13.270 -16.752 1.00 64.75 105 ASN A CA 1
ATOM 824 C C . ASN A 1 105 ? 20.919 -14.545 -17.508 1.00 64.75 105 ASN A C 1
ATOM 826 O O . ASN A 1 105 ? 21.612 -15.565 -17.441 1.00 64.75 105 ASN A O 1
ATOM 830 N N . HIS A 1 106 ? 19.818 -14.486 -18.256 1.00 62.41 106 HIS A N 1
ATOM 831 C CA . HIS A 1 106 ? 19.334 -15.545 -19.129 1.00 62.41 106 HIS A CA 1
ATOM 832 C C . HIS A 1 106 ? 18.932 -14.961 -20.486 1.00 62.41 106 HIS A C 1
ATOM 834 O O . HIS A 1 106 ? 18.118 -14.040 -20.554 1.00 62.41 106 HIS A O 1
ATOM 840 N N . ASP A 1 107 ? 19.438 -15.536 -21.583 1.00 63.44 107 ASP A N 1
ATOM 841 C CA . ASP A 1 107 ? 19.004 -15.168 -22.934 1.00 63.44 107 ASP A CA 1
ATOM 842 C C . ASP A 1 107 ? 17.493 -15.431 -23.096 1.00 63.44 107 ASP A C 1
ATOM 844 O O . ASP A 1 107 ? 17.063 -16.556 -23.349 1.00 63.44 107 ASP A O 1
ATOM 848 N N . GLY A 1 108 ? 16.682 -14.376 -22.953 1.00 69.38 108 GLY A N 1
ATOM 849 C CA . GLY A 1 108 ? 15.229 -14.412 -23.155 1.00 69.38 108 GLY A CA 1
ATOM 850 C C . GLY A 1 108 ? 14.352 -14.360 -21.897 1.00 69.38 108 GLY A C 1
ATOM 851 O O . GLY A 1 108 ? 13.175 -14.700 -22.006 1.00 69.38 108 GLY A O 1
ATOM 852 N N . GLY A 1 109 ? 14.878 -13.949 -20.735 1.00 83.44 109 GLY A N 1
ATOM 853 C CA . GLY A 1 109 ? 14.063 -13.686 -19.536 1.00 83.44 109 GLY A CA 1
ATOM 854 C C . GLY A 1 109 ? 13.061 -12.519 -19.696 1.00 83.44 109 GLY A C 1
ATOM 855 O O . GLY A 1 109 ? 13.183 -11.736 -20.645 1.00 83.44 109 GLY A O 1
ATOM 856 N N . PRO A 1 110 ? 12.061 -12.385 -18.798 1.00 91.81 110 PRO A N 1
ATOM 857 C CA . PRO A 1 110 ? 11.084 -11.292 -18.833 1.00 91.81 110 PRO A CA 1
ATOM 858 C C . PRO A 1 110 ? 11.729 -9.926 -18.599 1.00 91.81 110 PRO A C 1
ATOM 860 O O . PRO A 1 110 ? 12.481 -9.735 -17.643 1.00 91.81 110 PRO A O 1
ATOM 863 N N . ILE A 1 111 ? 11.410 -8.957 -19.456 1.00 93.00 111 ILE A N 1
ATOM 864 C CA . ILE A 1 111 ? 12.081 -7.644 -19.477 1.00 93.00 111 ILE A CA 1
ATOM 865 C C . ILE A 1 111 ? 11.359 -6.556 -18.676 1.00 93.00 111 ILE A C 1
ATOM 867 O O . ILE A 1 111 ? 11.882 -5.449 -18.561 1.00 93.00 111 ILE A O 1
ATOM 871 N N . TRP A 1 112 ? 10.164 -6.816 -18.137 1.00 94.75 112 TRP A N 1
ATOM 872 C CA . TRP A 1 112 ? 9.407 -5.786 -17.421 1.00 94.75 112 TRP A CA 1
ATOM 873 C C . TRP A 1 112 ? 10.176 -5.124 -16.258 1.00 94.75 112 TRP A C 1
ATOM 875 O O . TRP A 1 112 ? 10.009 -3.912 -16.114 1.00 94.75 112 TRP A O 1
ATOM 885 N N . PRO A 1 113 ? 11.059 -5.803 -15.482 1.00 95.00 113 PRO A N 1
ATOM 886 C CA . PRO A 1 113 ? 11.823 -5.115 -14.442 1.00 95.00 113 PRO A CA 1
ATOM 887 C C . PRO A 1 113 ? 12.795 -4.096 -15.047 1.00 95.00 113 PRO A C 1
ATOM 889 O O . PRO A 1 113 ? 12.877 -2.974 -14.561 1.00 95.00 113 PRO A O 1
ATOM 892 N N . ALA A 1 114 ? 13.443 -4.439 -16.168 1.00 93.69 114 ALA A N 1
ATOM 893 C CA . ALA A 1 114 ? 14.350 -3.543 -16.885 1.00 93.69 114 ALA A CA 1
ATOM 894 C C . ALA A 1 114 ? 13.612 -2.322 -17.453 1.00 93.69 114 ALA A C 1
ATOM 896 O O . ALA A 1 114 ? 14.117 -1.202 -17.400 1.00 93.69 114 ALA A O 1
ATOM 897 N N . VAL A 1 115 ? 12.391 -2.523 -17.962 1.00 95.19 115 VAL A N 1
ATOM 898 C CA . VAL A 1 115 ? 11.525 -1.436 -18.446 1.00 95.19 115 VAL A CA 1
ATOM 899 C C . VAL A 1 115 ? 11.134 -0.489 -17.303 1.00 95.19 115 VAL A C 1
ATOM 901 O O . VAL A 1 115 ? 11.208 0.728 -17.470 1.00 95.19 115 VAL A O 1
ATOM 904 N N . MET A 1 116 ? 10.756 -1.026 -16.137 1.00 95.94 116 MET A N 1
ATOM 905 C CA . MET A 1 116 ? 10.394 -0.226 -14.959 1.00 95.94 116 MET A CA 1
ATOM 906 C C . MET A 1 116 ? 11.595 0.532 -14.381 1.00 95.94 116 MET A C 1
ATOM 908 O O . MET A 1 116 ? 11.482 1.720 -14.090 1.00 95.94 116 MET A O 1
ATOM 912 N N . GLU A 1 117 ? 12.750 -0.119 -14.250 1.00 93.31 117 GLU A N 1
ATOM 913 C CA . GLU A 1 117 ? 13.978 0.496 -13.731 1.00 93.31 117 GLU A CA 1
ATOM 914 C C . GLU A 1 117 ? 14.487 1.605 -14.666 1.00 93.31 117 GLU A C 1
ATOM 916 O O . GLU A 1 117 ? 14.859 2.685 -14.206 1.00 93.31 117 GLU A O 1
ATOM 921 N N . ALA A 1 118 ? 14.411 1.401 -15.988 1.00 93.75 118 ALA A N 1
ATOM 922 C CA . ALA A 1 118 ? 14.714 2.437 -16.975 1.00 93.75 118 ALA A CA 1
ATOM 923 C C . ALA A 1 118 ? 13.755 3.630 -16.887 1.00 93.75 118 ALA A C 1
ATOM 925 O O . ALA A 1 118 ? 14.200 4.779 -16.933 1.00 93.75 118 ALA A O 1
ATOM 926 N N . ALA A 1 119 ? 12.451 3.386 -16.717 1.00 94.50 119 ALA A N 1
ATOM 927 C CA . ALA A 1 119 ? 11.490 4.461 -16.491 1.00 94.50 119 ALA A CA 1
ATOM 928 C C . ALA A 1 119 ? 11.819 5.242 -15.212 1.00 94.50 119 ALA A C 1
ATOM 930 O O . ALA A 1 119 ? 11.847 6.472 -15.238 1.00 94.50 119 ALA A O 1
ATOM 931 N N . PHE A 1 120 ? 12.139 4.543 -14.122 1.00 92.44 120 PHE A N 1
ATOM 932 C CA . PHE A 1 120 ? 12.512 5.163 -12.855 1.00 92.44 120 PHE A CA 1
ATOM 933 C C . PHE A 1 120 ? 13.768 6.028 -13.005 1.00 92.44 120 PHE A C 1
ATOM 935 O O . PHE A 1 120 ? 13.748 7.204 -12.648 1.00 92.44 120 PHE A O 1
ATOM 942 N N . ALA A 1 121 ? 14.828 5.504 -13.626 1.00 90.25 121 ALA A N 1
ATOM 943 C CA . ALA A 1 121 ? 16.040 6.268 -13.911 1.00 90.25 121 ALA A CA 1
ATOM 944 C C . ALA A 1 121 ? 15.734 7.545 -14.716 1.00 90.25 121 ALA A C 1
ATOM 946 O O . ALA A 1 121 ? 16.154 8.631 -14.320 1.00 90.25 121 ALA A O 1
ATOM 947 N N . LYS A 1 122 ? 14.935 7.447 -15.790 1.00 90.81 122 LYS A N 1
ATOM 948 C CA . LYS A 1 122 ? 14.532 8.604 -16.614 1.00 90.81 122 LYS A CA 1
ATOM 949 C C . LYS A 1 122 ? 13.670 9.608 -15.853 1.00 90.81 122 LYS A C 1
ATOM 951 O O . LYS A 1 122 ? 13.835 10.810 -16.032 1.00 90.81 122 LYS A O 1
ATOM 956 N N . MET A 1 123 ? 12.777 9.149 -14.974 1.00 88.75 123 MET A N 1
ATOM 957 C CA . MET A 1 123 ? 12.002 10.031 -14.094 1.00 88.75 123 MET A CA 1
ATOM 958 C C . MET A 1 123 ? 12.914 10.888 -13.208 1.00 88.75 123 MET A C 1
ATOM 960 O O . MET A 1 123 ? 12.533 11.984 -12.798 1.00 88.75 123 MET A O 1
ATOM 964 N N . HIS A 1 124 ? 14.109 10.400 -12.900 1.00 82.19 124 HIS A N 1
ATOM 965 C CA . HIS A 1 124 ? 15.053 11.038 -11.994 1.00 82.19 124 HIS A CA 1
ATOM 966 C C . HIS A 1 124 ? 16.248 11.687 -12.691 1.00 82.19 124 HIS A C 1
ATOM 968 O O . HIS A 1 124 ? 17.140 12.187 -12.004 1.00 82.19 124 HIS A O 1
ATOM 974 N N . ASP A 1 125 ? 16.249 11.719 -14.022 1.00 84.62 125 ASP A N 1
ATOM 975 C CA . ASP A 1 125 ? 17.280 12.385 -14.804 1.00 84.62 125 ASP A CA 1
ATOM 976 C C . ASP A 1 125 ? 17.222 13.909 -14.563 1.00 84.62 125 ASP A C 1
ATOM 978 O O . ASP A 1 125 ? 16.180 14.529 -14.810 1.00 84.62 125 ASP A O 1
ATOM 982 N N . PRO A 1 126 ? 18.294 14.532 -14.034 1.00 76.19 126 PRO A N 1
ATOM 983 C CA . PRO A 1 126 ? 18.346 15.975 -13.834 1.00 76.19 126 PRO A CA 1
ATOM 984 C C . PRO A 1 126 ? 18.484 16.747 -15.152 1.00 76.19 126 PRO A C 1
ATOM 986 O O . PRO A 1 126 ? 18.164 17.936 -15.170 1.00 76.19 126 PRO A O 1
ATOM 989 N N . HIS A 1 127 ? 18.941 16.089 -16.223 1.00 79.31 127 HIS A N 1
ATOM 990 C CA . HIS A 1 127 ? 19.219 16.696 -17.523 1.00 79.31 127 HIS A CA 1
ATOM 991 C C . HIS A 1 127 ? 18.702 15.814 -18.677 1.00 79.31 127 HIS A C 1
ATOM 993 O O . HIS A 1 127 ? 19.485 15.381 -19.533 1.00 79.31 127 HIS A O 1
ATOM 999 N N . PRO A 1 128 ? 17.381 15.552 -18.745 1.00 78.00 128 PRO A N 1
ATOM 1000 C CA . PRO A 1 128 ? 16.796 14.665 -19.753 1.00 78.00 128 PRO A CA 1
ATOM 1001 C C . PRO A 1 128 ? 17.047 15.133 -21.196 1.00 78.00 128 PRO A C 1
ATOM 1003 O O . PRO A 1 128 ? 16.989 14.336 -22.130 1.00 78.00 128 PRO A O 1
ATOM 1006 N N . GLU A 1 129 ? 17.346 16.417 -21.406 1.00 78.62 129 GLU A N 1
ATOM 1007 C CA . GLU A 1 129 ? 17.713 16.988 -22.702 1.00 78.62 129 GLU A CA 1
ATOM 1008 C C . GLU A 1 129 ? 19.039 16.463 -23.273 1.00 78.62 129 GLU A C 1
ATOM 1010 O O . GLU A 1 129 ? 19.257 16.565 -24.482 1.00 78.62 129 GLU A O 1
ATOM 1015 N N . ASN A 1 130 ? 19.915 15.903 -22.433 1.00 79.12 130 ASN A N 1
ATOM 1016 C CA . ASN A 1 130 ? 21.225 15.407 -22.852 1.00 79.12 130 ASN A CA 1
ATOM 1017 C C . ASN A 1 130 ? 21.179 13.969 -23.404 1.00 79.12 130 ASN A C 1
ATOM 1019 O O . ASN A 1 130 ? 22.165 13.528 -23.996 1.00 79.12 130 ASN A O 1
ATOM 1023 N N . ASP A 1 131 ? 20.071 13.240 -23.203 1.00 74.19 131 ASP A N 1
ATOM 1024 C CA . ASP A 1 131 ? 19.916 11.799 -23.498 1.00 74.19 131 ASP A CA 1
ATOM 1025 C C . ASP A 1 131 ? 21.076 10.926 -22.949 1.00 74.19 131 ASP A C 1
ATOM 1027 O O . ASP A 1 131 ? 21.395 9.853 -23.481 1.00 74.19 131 ASP A O 1
ATOM 1031 N N . ASP A 1 132 ? 21.734 11.368 -21.866 1.00 81.38 132 ASP A N 1
ATOM 1032 C CA . ASP A 1 132 ? 22.794 10.605 -21.200 1.00 81.38 132 ASP A CA 1
ATOM 1033 C C . ASP A 1 132 ? 22.188 9.613 -20.206 1.00 81.38 132 ASP A C 1
ATOM 1035 O O . ASP A 1 132 ? 22.063 9.856 -19.005 1.00 81.38 132 ASP A O 1
ATOM 1039 N N . ARG A 1 133 ? 21.900 8.414 -20.715 1.00 81.75 133 ARG A N 1
ATOM 1040 C CA . ARG A 1 133 ? 21.436 7.268 -19.918 1.00 81.75 133 ARG A CA 1
ATOM 1041 C C . ARG A 1 133 ? 22.321 7.002 -18.691 1.00 81.75 133 ARG A C 1
ATOM 1043 O O . ARG A 1 133 ? 21.831 6.532 -17.674 1.00 81.75 133 ARG A O 1
ATOM 1050 N N . GLY A 1 134 ? 23.622 7.297 -18.738 1.00 79.88 134 GLY A N 1
ATOM 1051 C CA . GLY A 1 134 ? 24.508 7.104 -17.586 1.00 79.88 134 GLY A CA 1
ATOM 1052 C C . GLY A 1 134 ? 24.284 8.082 -16.459 1.00 79.88 134 GLY A C 1
ATOM 1053 O O . GLY A 1 134 ? 24.468 7.711 -15.301 1.00 79.88 134 GLY A O 1
ATOM 1054 N N . GLU A 1 135 ? 23.874 9.301 -16.770 1.00 79.12 135 GLU A N 1
ATOM 1055 C CA . GLU A 1 135 ? 23.531 10.288 -15.761 1.00 79.12 135 GLU A CA 1
ATOM 1056 C C . GLU A 1 135 ? 22.251 9.895 -15.016 1.00 79.12 135 GLU A C 1
ATOM 1058 O O . GLU A 1 135 ? 22.265 9.855 -13.784 1.00 79.12 135 GLU A O 1
ATOM 1063 N N . ALA A 1 136 ? 21.216 9.466 -15.746 1.00 79.81 136 ALA A N 1
ATOM 1064 C CA . ALA A 1 136 ? 19.968 8.957 -15.178 1.00 79.81 136 ALA A CA 1
ATOM 1065 C C . ALA A 1 136 ? 20.206 7.813 -14.166 1.00 79.81 136 ALA A C 1
ATOM 1067 O O . ALA A 1 136 ? 19.763 7.877 -13.016 1.00 79.81 136 ALA A O 1
ATOM 1068 N N . TYR A 1 137 ? 20.995 6.796 -14.539 1.00 81.25 137 TYR A N 1
ATOM 1069 C CA . TYR A 1 137 ? 21.297 5.667 -13.644 1.00 81.25 137 TYR A CA 1
ATOM 1070 C C . TYR A 1 137 ? 22.196 6.047 -12.457 1.00 81.25 137 TYR A C 1
ATOM 1072 O O . TYR A 1 137 ? 22.054 5.488 -11.370 1.00 81.25 137 TYR A O 1
ATOM 1080 N N . ARG A 1 138 ? 23.094 7.032 -12.607 1.00 78.81 138 ARG A N 1
ATOM 1081 C CA . ARG A 1 138 ? 23.935 7.518 -11.494 1.00 78.81 138 ARG A CA 1
ATOM 1082 C C . ARG A 1 138 ? 23.137 8.172 -10.374 1.00 78.81 138 ARG A C 1
ATOM 1084 O O . ARG A 1 138 ? 23.699 8.348 -9.296 1.00 78.81 138 ARG A O 1
ATOM 1091 N N . VAL A 1 139 ? 21.902 8.610 -10.612 1.00 74.00 139 VAL A N 1
ATOM 1092 C CA . VAL A 1 139 ? 21.058 9.201 -9.563 1.00 74.00 139 VAL A CA 1
ATOM 1093 C C . VAL A 1 139 ? 20.405 8.113 -8.721 1.00 74.00 139 VAL A C 1
ATOM 1095 O O . VAL A 1 139 ? 20.423 8.209 -7.497 1.00 74.00 139 VAL A O 1
ATOM 1098 N N . VAL A 1 140 ? 19.882 7.070 -9.366 1.00 75.62 140 VAL A N 1
ATOM 1099 C CA . VAL A 1 140 ? 19.092 6.022 -8.702 1.00 75.62 140 VAL A CA 1
ATOM 1100 C C . VAL A 1 140 ? 19.945 4.900 -8.101 1.00 75.62 140 VAL A C 1
ATOM 1102 O O . VAL A 1 140 ? 19.517 4.291 -7.125 1.00 75.62 140 VAL A O 1
ATOM 1105 N N . ALA A 1 141 ? 21.169 4.693 -8.607 1.00 71.69 141 ALA A N 1
ATOM 1106 C CA . ALA A 1 141 ? 22.080 3.624 -8.186 1.00 71.69 141 ALA A CA 1
ATOM 1107 C C . ALA A 1 141 ? 23.236 4.082 -7.265 1.00 71.69 141 ALA A C 1
ATOM 1109 O O . ALA A 1 141 ? 24.299 3.456 -7.237 1.00 71.69 141 ALA A O 1
ATOM 1110 N N . ARG A 1 142 ? 23.096 5.197 -6.531 1.00 67.81 142 ARG A N 1
ATOM 1111 C CA . ARG A 1 142 ? 24.170 5.686 -5.640 1.00 67.81 142 ARG A CA 1
ATOM 1112 C C . ARG A 1 142 ? 24.316 4.813 -4.397 1.00 67.81 142 ARG A C 1
ATOM 1114 O O . ARG A 1 142 ? 23.414 4.765 -3.570 1.00 67.81 142 ARG A O 1
ATOM 1121 N N . GLN A 1 143 ? 25.516 4.270 -4.189 1.00 58.00 143 GLN A N 1
ATOM 1122 C CA . GLN A 1 143 ? 25.871 3.484 -3.000 1.00 58.00 143 GLN A CA 1
ATOM 1123 C C . GLN A 1 143 ? 25.646 4.231 -1.670 1.00 58.00 143 GLN A C 1
ATOM 1125 O O . GLN A 1 143 ? 25.260 3.625 -0.678 1.00 58.00 143 GLN A O 1
ATOM 1130 N N . SER A 1 144 ? 25.874 5.549 -1.633 1.00 49.56 144 SER A N 1
ATOM 1131 C CA . SER A 1 144 ? 25.737 6.385 -0.427 1.00 49.56 144 SER A CA 1
ATOM 1132 C C . SER A 1 144 ? 24.474 7.259 -0.415 1.00 49.56 144 SER A C 1
ATOM 1134 O O . SER A 1 144 ? 24.421 8.253 0.307 1.00 49.56 144 SER A O 1
ATOM 1136 N N . GLY A 1 145 ? 23.466 6.919 -1.224 1.00 53.84 145 GLY A N 1
ATOM 1137 C CA . GLY A 1 145 ? 22.254 7.726 -1.385 1.00 53.84 145 GLY A CA 1
ATOM 1138 C C . GLY A 1 145 ? 21.069 6.950 -1.945 1.00 53.84 145 GLY A C 1
ATOM 1139 O O . GLY A 1 145 ? 20.359 7.491 -2.785 1.00 53.84 145 GLY A O 1
ATOM 1140 N N . GLY A 1 146 ? 20.894 5.691 -1.532 1.00 60.31 146 GLY A N 1
ATOM 1141 C CA . GLY A 1 146 ? 19.703 4.905 -1.859 1.00 60.31 146 GLY A CA 1
ATOM 1142 C C . GLY A 1 146 ? 18.427 5.523 -1.270 1.00 60.31 146 GLY A C 1
ATOM 1143 O O . GLY A 1 146 ? 18.477 6.255 -0.278 1.00 60.31 146 GLY A O 1
ATOM 1144 N N . GLY A 1 147 ? 17.285 5.261 -1.905 1.00 73.44 147 GLY A N 1
ATOM 1145 C CA . GLY A 1 147 ? 15.968 5.690 -1.431 1.00 73.44 147 GLY A CA 1
ATOM 1146 C C . GLY A 1 147 ? 15.419 4.815 -0.298 1.00 73.44 147 GLY A C 1
ATOM 1147 O O . GLY A 1 147 ? 16.056 3.864 0.153 1.00 73.44 147 GLY A O 1
ATOM 1148 N N . SER A 1 148 ? 14.220 5.151 0.173 1.00 81.94 148 SER A N 1
ATOM 1149 C CA . SER A 1 148 ? 13.453 4.365 1.150 1.00 81.94 148 SER A CA 1
ATOM 1150 C C . SER A 1 148 ? 12.447 3.431 0.471 1.00 81.94 148 SER A C 1
ATOM 1152 O O . SER A 1 148 ? 12.105 3.619 -0.699 1.00 81.94 148 SER A O 1
ATOM 1154 N N . LEU A 1 149 ? 11.905 2.459 1.218 1.00 88.69 149 LEU A N 1
ATOM 1155 C CA . LEU A 1 149 ? 10.847 1.578 0.700 1.00 88.69 149 LEU A CA 1
ATOM 1156 C C . LEU A 1 149 ? 9.612 2.374 0.254 1.00 88.69 149 LEU A C 1
ATOM 1158 O O . LEU A 1 149 ? 8.967 2.025 -0.733 1.00 88.69 149 LEU A O 1
ATOM 1162 N N . SER A 1 150 ? 9.308 3.461 0.969 1.00 84.44 150 SER A N 1
ATOM 1163 C CA . SER A 1 150 ? 8.206 4.369 0.642 1.00 84.44 150 SER A CA 1
ATOM 1164 C C . SER A 1 150 ? 8.410 5.087 -0.690 1.00 84.44 150 SER A C 1
ATOM 1166 O O . SER A 1 150 ? 7.437 5.317 -1.404 1.00 84.44 150 SER A O 1
ATOM 1168 N N . ASP A 1 151 ? 9.652 5.422 -1.055 1.00 85.38 151 ASP A N 1
ATOM 1169 C CA . ASP A 1 151 ? 9.940 6.088 -2.330 1.00 85.38 151 ASP A CA 1
ATOM 1170 C C . ASP A 1 151 ? 9.674 5.135 -3.504 1.00 85.38 151 ASP A C 1
ATOM 1172 O O . ASP A 1 151 ? 9.007 5.512 -4.470 1.00 85.38 151 ASP A O 1
ATOM 1176 N N . GLY A 1 152 ? 10.117 3.876 -3.384 1.00 89.38 152 GLY A N 1
ATOM 1177 C CA . GLY A 1 152 ? 9.819 2.828 -4.361 1.00 89.38 152 GLY A CA 1
ATOM 1178 C C . GLY A 1 152 ? 8.320 2.531 -4.453 1.00 89.38 152 GLY A C 1
ATOM 1179 O O . GLY A 1 152 ? 7.757 2.519 -5.546 1.00 89.38 152 GLY A O 1
ATOM 1180 N N . MET A 1 153 ? 7.643 2.359 -3.312 1.00 91.69 153 MET A N 1
ATOM 1181 C CA . MET A 1 153 ? 6.200 2.091 -3.279 1.00 91.69 153 MET A CA 1
ATOM 1182 C C . MET A 1 153 ? 5.387 3.237 -3.892 1.00 91.69 153 MET A C 1
ATOM 1184 O O . MET A 1 153 ? 4.500 2.996 -4.717 1.00 91.69 153 MET A O 1
ATOM 1188 N N . PHE A 1 154 ? 5.734 4.485 -3.562 1.00 86.62 154 PHE A N 1
ATOM 1189 C CA . PHE A 1 154 ? 5.079 5.660 -4.124 1.00 86.62 154 PHE A CA 1
ATOM 1190 C C . PHE A 1 154 ? 5.289 5.733 -5.629 1.00 86.62 154 PHE A C 1
ATOM 1192 O O . PHE A 1 154 ? 4.312 5.875 -6.356 1.00 86.62 154 PHE A O 1
ATOM 1199 N N . ALA A 1 155 ? 6.523 5.578 -6.116 1.00 89.88 155 ALA A N 1
ATOM 1200 C CA . ALA A 1 155 ? 6.817 5.645 -7.545 1.00 89.88 155 ALA A CA 1
ATOM 1201 C C . ALA A 1 155 ? 5.979 4.661 -8.372 1.00 89.88 155 ALA A C 1
ATOM 1203 O O . ALA A 1 155 ? 5.526 5.001 -9.467 1.00 89.88 155 ALA A O 1
ATOM 1204 N N . LEU A 1 156 ? 5.726 3.473 -7.819 1.00 92.50 156 LEU A N 1
ATOM 1205 C CA . LEU A 1 156 ? 4.964 2.406 -8.463 1.00 92.50 156 LEU A CA 1
ATOM 1206 C C . LEU A 1 156 ? 3.441 2.574 -8.352 1.00 92.50 156 LEU A C 1
ATOM 1208 O O . LEU A 1 156 ? 2.709 2.004 -9.162 1.00 92.50 156 LEU A O 1
ATOM 1212 N N . THR A 1 157 ? 2.937 3.286 -7.339 1.00 85.69 157 THR A N 1
ATOM 1213 C CA . THR A 1 157 ? 1.507 3.215 -6.981 1.00 85.69 157 THR A CA 1
ATOM 1214 C C . THR A 1 157 ? 0.806 4.548 -6.740 1.00 85.69 157 THR A C 1
ATOM 1216 O O . THR A 1 157 ? -0.426 4.577 -6.717 1.00 85.69 157 THR A O 1
ATOM 1219 N N . GLY A 1 158 ? 1.563 5.625 -6.538 1.00 82.69 158 GLY A N 1
ATOM 1220 C CA . GLY A 1 158 ? 1.070 6.917 -6.064 1.00 82.69 158 GLY A CA 1
ATOM 1221 C C . GLY A 1 158 ? 0.785 6.972 -4.564 1.00 82.69 158 GLY A C 1
ATOM 1222 O O . GLY A 1 158 ? 0.364 8.019 -4.079 1.00 82.69 158 GLY A O 1
ATOM 1223 N N . ASP A 1 159 ? 1.021 5.878 -3.840 1.00 82.06 159 ASP A N 1
ATOM 1224 C CA . ASP A 1 159 ? 0.855 5.760 -2.396 1.00 82.06 159 ASP A CA 1
ATOM 1225 C C . ASP A 1 159 ? 2.185 5.319 -1.770 1.00 82.06 159 ASP A C 1
ATOM 1227 O O . ASP A 1 159 ? 2.804 4.347 -2.198 1.00 82.06 159 ASP A O 1
ATOM 1231 N N . ALA A 1 160 ? 2.645 6.052 -0.759 1.00 78.56 160 ALA A N 1
ATOM 1232 C CA . ALA A 1 160 ? 3.889 5.748 -0.057 1.00 78.56 160 ALA A CA 1
ATOM 1233 C C . ALA A 1 160 ? 3.782 4.475 0.796 1.00 78.56 160 ALA A C 1
ATOM 1235 O O . ALA A 1 160 ? 4.796 3.905 1.203 1.00 78.56 160 ALA A O 1
ATOM 1236 N N . GLY A 1 161 ? 2.556 4.038 1.086 1.00 78.31 161 GLY A N 1
ATOM 1237 C CA . GLY A 1 161 ? 2.286 3.036 2.096 1.00 78.31 161 GLY A CA 1
ATOM 1238 C C . GLY A 1 161 ? 2.542 3.558 3.510 1.00 78.31 161 GLY A C 1
ATOM 1239 O O . GLY A 1 161 ? 2.818 4.736 3.752 1.00 78.31 161 GLY A O 1
ATOM 1240 N N . GLN A 1 162 ? 2.449 2.642 4.466 1.00 80.31 162 GLN A N 1
ATOM 1241 C CA . GLN A 1 162 ? 2.686 2.908 5.877 1.00 80.31 162 GLN A CA 1
ATOM 1242 C C . GLN A 1 162 ? 4.002 2.274 6.317 1.00 80.31 162 GLN A C 1
ATOM 1244 O O . GLN A 1 162 ? 4.180 1.060 6.206 1.00 80.31 162 GLN A O 1
ATOM 1249 N N . ASN A 1 163 ? 4.900 3.090 6.867 1.00 82.69 163 ASN A N 1
ATOM 1250 C CA . ASN A 1 163 ? 6.144 2.612 7.455 1.00 82.69 163 ASN A CA 1
ATOM 1251 C C . ASN A 1 163 ? 5.946 2.277 8.937 1.00 82.69 163 ASN A C 1
ATOM 1253 O O . ASN A 1 163 ? 5.555 3.134 9.727 1.00 82.69 163 ASN A O 1
ATOM 1257 N N . LEU A 1 164 ? 6.282 1.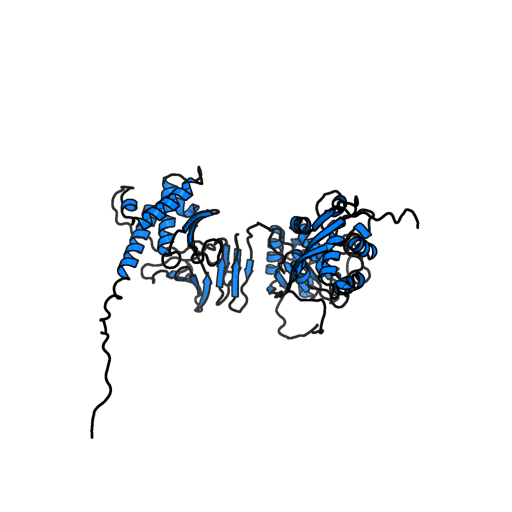052 9.325 1.00 80.88 164 LEU A N 1
ATOM 1258 C CA . LEU A 1 164 ? 6.303 0.573 10.701 1.00 80.88 164 LEU A CA 1
ATOM 1259 C C . LEU A 1 164 ? 7.745 0.372 11.172 1.00 80.88 164 LEU A C 1
ATOM 1261 O O . LEU A 1 164 ? 8.621 -0.054 10.413 1.00 80.88 164 LEU A O 1
ATOM 1265 N N . ARG A 1 165 ? 7.984 0.652 12.451 1.00 83.94 165 ARG A N 1
ATOM 1266 C CA . ARG A 1 165 ? 9.234 0.366 13.162 1.00 83.94 165 ARG A CA 1
ATOM 1267 C C . ARG A 1 165 ? 8.911 -0.308 14.484 1.00 83.94 165 ARG A C 1
ATOM 1269 O O . ARG A 1 165 ? 8.001 0.128 15.178 1.00 83.94 165 ARG A O 1
ATOM 1276 N N . ILE A 1 166 ? 9.657 -1.346 14.841 1.00 81.38 166 ILE A N 1
ATOM 1277 C CA . ILE A 1 166 ? 9.422 -2.082 16.088 1.00 81.38 166 ILE A CA 1
ATOM 1278 C C . ILE A 1 166 ? 10.264 -1.469 17.208 1.00 81.38 166 ILE A C 1
ATOM 1280 O O . ILE A 1 166 ? 11.469 -1.286 17.043 1.00 81.38 166 ILE A O 1
ATOM 1284 N N . GLY A 1 167 ? 9.634 -1.177 18.348 1.00 75.12 167 GLY A N 1
ATOM 1285 C CA . GLY A 1 167 ? 10.300 -0.690 19.562 1.00 75.12 167 GLY A CA 1
ATOM 1286 C C . GLY A 1 167 ? 9.897 0.726 19.981 1.00 75.12 167 GLY A C 1
ATOM 1287 O O . GLY A 1 167 ? 8.975 1.324 19.432 1.00 75.12 167 GLY A O 1
ATOM 1288 N N . GLU A 1 168 ? 10.583 1.270 20.987 1.00 57.12 168 GLU A N 1
ATOM 1289 C CA . GLU A 1 168 ? 10.315 2.617 21.503 1.00 57.12 168 GLU A CA 1
ATOM 1290 C C . GLU A 1 168 ? 11.018 3.699 20.671 1.00 57.12 168 GLU A C 1
ATOM 1292 O O . GLU A 1 168 ? 12.149 3.532 20.208 1.00 57.12 168 GLU A O 1
ATOM 1297 N N . ARG A 1 169 ? 10.363 4.859 20.522 1.00 50.75 169 ARG A N 1
ATOM 1298 C CA . ARG A 1 169 ? 10.974 6.041 19.905 1.00 50.75 169 ARG A CA 1
ATOM 1299 C C . ARG A 1 169 ? 12.210 6.435 20.725 1.00 50.75 169 ARG A C 1
ATOM 1301 O O . ARG A 1 169 ? 12.056 6.687 21.922 1.00 50.75 169 ARG A O 1
ATOM 1308 N N . PRO A 1 170 ? 13.415 6.540 20.135 1.00 47.16 170 PRO A N 1
ATOM 1309 C CA . PRO A 1 170 ? 14.592 6.920 20.902 1.00 47.16 170 PRO A CA 1
ATOM 1310 C C . PRO A 1 170 ? 14.358 8.280 21.575 1.00 47.16 170 PRO A C 1
ATOM 1312 O O . PRO A 1 170 ? 14.001 9.263 20.927 1.00 47.16 170 PRO A O 1
ATOM 1315 N N . THR A 1 171 ? 14.565 8.334 22.893 1.00 35.12 171 THR A N 1
ATOM 1316 C CA . THR A 1 171 ? 14.456 9.545 23.736 1.00 35.12 171 THR A CA 1
ATOM 1317 C C . THR A 1 171 ? 15.586 10.550 23.491 1.00 35.12 171 THR A C 1
ATOM 1319 O O . THR A 1 171 ? 15.611 11.638 24.062 1.00 35.12 171 THR A O 1
ATOM 1322 N N . SER A 1 172 ? 16.515 10.191 22.610 1.00 34.81 172 SER A N 1
ATOM 1323 C CA . SER A 1 172 ? 17.657 10.973 22.176 1.00 34.81 172 SER A CA 1
ATOM 1324 C C . SER A 1 172 ? 17.445 11.388 20.724 1.00 34.81 172 SER A C 1
ATOM 1326 O O . SER A 1 172 ? 17.221 10.547 19.853 1.00 34.81 172 SER A O 1
ATOM 1328 N N . THR A 1 173 ? 17.559 12.687 20.449 1.00 32.12 173 THR A N 1
ATOM 1329 C CA . THR A 1 173 ? 17.793 13.222 19.105 1.00 32.12 173 THR A CA 1
ATOM 1330 C C . THR A 1 173 ? 19.188 12.801 18.635 1.00 32.12 173 THR A C 1
ATOM 1332 O O . THR A 1 173 ? 20.092 13.627 18.524 1.00 32.12 173 THR A O 1
ATOM 1335 N N . SER A 1 174 ? 19.408 11.508 18.404 1.00 29.48 174 SER A N 1
ATOM 1336 C CA . SER A 1 174 ? 20.604 11.041 17.720 1.00 29.48 174 SER A CA 1
ATOM 1337 C C . SER A 1 174 ? 20.388 11.258 16.229 1.00 29.48 174 SER A C 1
ATOM 1339 O O . SER A 1 174 ? 19.795 10.434 15.535 1.00 29.48 174 SER A O 1
ATOM 1341 N N . THR A 1 175 ? 20.859 12.398 15.736 1.00 30.72 175 THR A N 1
ATOM 1342 C CA . THR A 1 175 ? 21.153 12.622 14.323 1.00 30.72 175 THR A CA 1
ATOM 1343 C C . THR A 1 175 ? 22.304 11.699 13.921 1.00 30.72 175 THR A C 1
ATOM 1345 O O . THR A 1 175 ? 23.470 12.080 13.897 1.00 30.72 175 THR A O 1
ATOM 1348 N N . HIS A 1 176 ? 21.997 10.434 13.652 1.00 25.58 176 HIS A N 1
ATOM 1349 C CA . HIS A 1 176 ? 22.849 9.581 12.831 1.00 25.58 176 HIS A CA 1
ATOM 1350 C C . HIS A 1 176 ? 22.251 9.583 11.429 1.00 25.58 176 HIS A C 1
ATOM 1352 O O . HIS A 1 176 ? 21.159 9.067 11.215 1.00 25.58 176 HIS A O 1
ATOM 1358 N N . GLY A 1 177 ? 22.943 10.270 10.515 1.00 29.98 177 GLY A N 1
ATOM 1359 C CA . GLY A 1 177 ? 22.518 10.457 9.127 1.00 29.98 177 GLY A CA 1
ATOM 1360 C C . GLY A 1 177 ? 21.799 11.777 8.833 1.00 29.98 177 GLY A C 1
ATOM 1361 O O . GLY A 1 177 ? 20.956 11.818 7.946 1.00 29.98 177 GLY A O 1
ATOM 1362 N N . ALA A 1 178 ? 22.123 12.870 9.534 1.00 30.75 178 ALA A N 1
ATOM 1363 C CA . ALA A 1 178 ? 21.951 14.204 8.950 1.00 30.75 178 ALA A CA 1
ATOM 1364 C C . ALA A 1 178 ? 23.110 14.444 7.969 1.00 30.75 178 ALA A C 1
ATOM 1366 O O . ALA A 1 178 ? 24.028 15.210 8.248 1.00 30.75 178 ALA A O 1
ATOM 1367 N N . THR A 1 179 ? 23.121 13.701 6.867 1.00 28.33 179 THR A N 1
ATOM 1368 C CA . THR A 1 179 ? 23.943 14.034 5.706 1.00 28.33 179 THR A CA 1
ATOM 1369 C C . THR A 1 179 ? 23.083 14.859 4.766 1.00 28.33 179 THR A C 1
ATOM 1371 O O . THR A 1 179 ? 22.016 14.422 4.335 1.00 28.33 179 THR A O 1
ATOM 1374 N N . GLU A 1 180 ? 23.545 16.080 4.522 1.00 34.47 180 GLU A N 1
ATOM 1375 C CA . GLU A 1 180 ? 23.081 16.971 3.466 1.00 34.47 180 GLU A CA 1
ATOM 1376 C C . GLU A 1 180 ? 23.156 16.217 2.111 1.00 34.47 180 GLU A C 1
ATOM 1378 O O . GLU A 1 180 ? 24.250 15.842 1.703 1.00 34.47 180 GLU A O 1
ATOM 1383 N N . GLU A 1 181 ? 21.969 15.952 1.519 1.00 53.47 181 GLU A N 1
ATOM 1384 C CA . GLU A 1 181 ? 21.591 15.386 0.181 1.00 53.47 181 GLU A CA 1
ATOM 1385 C C . GLU A 1 181 ? 22.297 14.092 -0.319 1.00 53.47 181 GLU A C 1
ATOM 1387 O O . GLU A 1 181 ? 23.521 14.153 -0.465 1.00 53.47 181 GLU A O 1
ATOM 1392 N N . PRO A 1 182 ? 21.634 12.925 -0.655 1.00 46.97 182 PRO A N 1
ATOM 1393 C CA . PRO A 1 182 ? 20.682 12.648 -1.804 1.00 46.97 182 PRO A CA 1
ATOM 1394 C C . PRO A 1 182 ? 19.680 11.429 -1.572 1.00 46.97 182 PRO A C 1
ATOM 1396 O O . PRO A 1 182 ? 19.682 10.959 -0.431 1.00 46.97 182 PRO A O 1
ATOM 1399 N N . PRO A 1 183 ? 18.832 10.842 -2.497 1.00 45.19 183 PRO A N 1
ATOM 1400 C CA . PRO A 1 183 ? 18.439 11.080 -3.919 1.00 45.19 183 PRO A CA 1
ATOM 1401 C C . PRO A 1 183 ? 17.101 11.891 -4.028 1.00 45.19 183 PRO A C 1
ATOM 1403 O O . PRO A 1 183 ? 16.644 12.374 -2.994 1.00 45.19 183 PRO A O 1
ATOM 1406 N N . PRO A 1 184 ? 16.498 12.189 -5.214 1.00 51.12 184 PRO A N 1
ATOM 1407 C CA . PRO A 1 184 ? 15.977 13.535 -5.536 1.00 51.12 184 PRO A CA 1
ATOM 1408 C C . PRO A 1 184 ? 14.711 13.993 -4.792 1.00 51.12 184 PRO A C 1
ATOM 1410 O O . PRO A 1 184 ? 14.277 15.128 -4.989 1.00 51.12 184 PRO A O 1
ATOM 1413 N N . TYR A 1 185 ? 14.122 13.157 -3.938 1.00 54.59 185 TYR A N 1
ATOM 1414 C CA . TYR A 1 185 ? 13.109 13.537 -2.954 1.00 54.59 185 TYR A CA 1
ATOM 1415 C C . TYR A 1 185 ? 12.900 12.399 -1.945 1.00 54.59 185 TYR A C 1
ATOM 1417 O O . TYR A 1 185 ? 13.090 11.235 -2.276 1.00 54.59 185 TYR A O 1
ATOM 1425 N N . ARG A 1 186 ? 12.461 12.740 -0.727 1.00 58.69 186 ARG A N 1
ATOM 1426 C CA . ARG A 1 186 ? 11.853 11.789 0.216 1.00 58.69 186 ARG A CA 1
ATOM 1427 C C . ARG A 1 186 ? 10.352 11.994 0.192 1.00 58.69 186 ARG A C 1
ATOM 1429 O O . ARG A 1 186 ? 9.890 13.108 0.463 1.00 58.69 186 ARG A O 1
ATOM 1436 N N . VAL A 1 187 ? 9.591 10.948 -0.096 1.00 53.41 187 VAL A N 1
ATOM 1437 C CA . VAL A 1 187 ? 8.147 10.994 0.130 1.00 53.41 187 VAL A CA 1
ATOM 1438 C C . VAL A 1 187 ? 7.913 11.167 1.640 1.00 53.41 187 VAL A C 1
ATOM 1440 O O . VAL A 1 187 ? 8.622 10.539 2.431 1.00 53.41 187 VAL A O 1
ATOM 1443 N N . PRO A 1 188 ? 6.993 12.044 2.093 1.00 51.12 188 PRO A N 1
ATOM 1444 C CA . PRO A 1 188 ? 6.706 12.206 3.516 1.00 51.12 188 PRO A CA 1
ATOM 1445 C C . PRO A 1 188 ? 6.108 10.927 4.127 1.00 51.12 188 PRO A C 1
ATOM 1447 O O . PRO A 1 188 ? 4.901 10.812 4.293 1.00 51.12 188 PRO A O 1
ATOM 1450 N N . SER A 1 189 ? 6.945 9.963 4.498 1.00 49.31 189 SER A N 1
ATOM 1451 C CA . SER A 1 189 ? 6.541 8.775 5.245 1.00 49.31 189 SER A CA 1
ATOM 1452 C C . SER A 1 189 ? 6.843 8.999 6.727 1.00 49.31 189 SER A C 1
ATOM 1454 O O . SER A 1 189 ? 8.007 9.138 7.122 1.00 49.31 189 SER A O 1
ATOM 1456 N N . ARG A 1 190 ? 5.814 9.049 7.579 1.00 51.94 190 ARG A N 1
ATOM 1457 C CA . ARG A 1 190 ? 6.014 8.999 9.033 1.00 51.94 190 ARG A CA 1
ATOM 1458 C C . ARG A 1 190 ? 6.118 7.535 9.439 1.00 51.94 190 ARG A C 1
ATOM 1460 O O . ARG A 1 190 ? 5.168 6.786 9.268 1.00 51.94 190 ARG A O 1
ATOM 1467 N N . GLY A 1 191 ? 7.281 7.133 9.945 1.00 58.78 191 GLY A N 1
ATOM 1468 C CA . GLY A 1 191 ? 7.436 5.818 10.559 1.00 58.78 191 GLY A CA 1
ATOM 1469 C C . GLY A 1 191 ? 6.673 5.770 11.881 1.00 58.78 191 GLY A C 1
ATOM 1470 O O . GLY A 1 191 ? 6.984 6.548 12.786 1.00 58.78 191 GLY A O 1
ATOM 1471 N N . THR A 1 192 ? 5.700 4.871 11.994 1.00 67.75 192 THR A N 1
ATOM 1472 C CA . THR A 1 192 ? 4.983 4.597 13.242 1.00 67.75 192 THR A CA 1
ATOM 1473 C C . THR A 1 192 ? 5.777 3.582 14.056 1.00 67.75 192 THR A C 1
ATOM 1475 O O . THR A 1 192 ? 6.159 2.528 13.547 1.00 67.75 192 THR A O 1
ATOM 1478 N N . PHE A 1 193 ? 6.038 3.899 15.322 1.00 75.62 193 PHE A N 1
ATOM 1479 C CA . PHE A 1 193 ? 6.616 2.940 16.260 1.00 75.62 193 PHE A CA 1
ATOM 1480 C C . PHE A 1 193 ? 5.505 2.043 16.801 1.00 75.62 193 PHE A C 1
ATOM 1482 O O . PHE A 1 193 ? 4.499 2.549 17.294 1.00 75.62 193 PHE A O 1
ATOM 1489 N N . VAL A 1 194 ? 5.688 0.733 16.695 1.00 71.44 194 VAL A N 1
ATOM 1490 C CA . VAL A 1 194 ? 4.702 -0.281 17.073 1.00 71.44 194 VAL A CA 1
ATOM 1491 C C . VAL A 1 194 ? 5.351 -1.378 17.914 1.00 71.44 194 VAL A C 1
ATOM 1493 O O . VAL A 1 194 ? 6.577 -1.546 17.915 1.00 71.44 194 VAL A O 1
ATOM 1496 N N . SER A 1 195 ? 4.529 -2.131 18.644 1.00 78.06 195 SER A N 1
ATOM 1497 C CA . SER A 1 195 ? 4.993 -3.363 19.279 1.00 78.06 195 SER A CA 1
ATOM 1498 C C . SER A 1 195 ? 5.290 -4.437 18.224 1.00 78.06 195 SER A C 1
ATOM 1500 O O . SER A 1 195 ? 4.864 -4.340 17.071 1.00 78.06 195 SER A O 1
ATOM 1502 N N . GLU A 1 196 ? 6.024 -5.484 18.603 1.00 81.25 196 GLU A N 1
ATOM 1503 C CA . GLU A 1 196 ? 6.240 -6.625 17.705 1.00 81.25 196 GLU A CA 1
ATOM 1504 C C . GLU A 1 196 ? 4.920 -7.331 17.354 1.00 81.25 196 GLU A C 1
ATOM 1506 O O . GLU A 1 196 ? 4.722 -7.732 16.210 1.00 81.25 196 GLU A O 1
ATOM 1511 N N . GLU A 1 197 ? 3.999 -7.439 18.315 1.00 76.44 197 GLU A N 1
ATOM 1512 C CA . GLU A 1 197 ? 2.683 -8.056 18.120 1.00 76.44 197 GLU A CA 1
ATOM 1513 C C . GLU A 1 197 ? 1.826 -7.266 17.121 1.00 76.44 197 GLU A C 1
ATOM 1515 O O . GLU A 1 197 ? 1.203 -7.849 16.229 1.00 76.44 197 GLU A O 1
ATOM 1520 N N . ASP A 1 198 ? 1.859 -5.936 17.208 1.00 74.81 198 ASP A N 1
ATOM 1521 C CA . ASP A 1 198 ? 1.176 -5.057 16.258 1.00 74.81 198 ASP A CA 1
ATOM 1522 C C . ASP A 1 198 ? 1.818 -5.134 14.868 1.00 74.81 198 ASP A C 1
ATOM 1524 O O . ASP A 1 198 ? 1.111 -5.165 13.862 1.00 74.81 198 ASP A O 1
ATOM 1528 N N . ALA A 1 199 ? 3.151 -5.223 14.789 1.00 78.81 199 ALA A N 1
ATOM 1529 C CA . ALA A 1 199 ? 3.852 -5.410 13.521 1.00 78.81 199 ALA A CA 1
ATOM 1530 C C . ALA A 1 199 ? 3.509 -6.762 12.875 1.00 78.81 199 ALA A C 1
ATOM 1532 O O . ALA A 1 199 ? 3.240 -6.814 11.673 1.00 78.81 199 ALA A O 1
ATOM 1533 N N . TYR A 1 200 ? 3.474 -7.845 13.661 1.00 83.06 200 TYR A N 1
ATOM 1534 C CA . TYR A 1 200 ? 3.029 -9.162 13.204 1.00 83.06 200 TYR A CA 1
ATOM 1535 C C . TYR A 1 200 ? 1.609 -9.098 12.642 1.00 83.06 200 TYR A C 1
ATOM 1537 O O . TYR A 1 200 ? 1.367 -9.529 11.513 1.00 83.06 200 TYR A O 1
ATOM 1545 N N . THR A 1 201 ? 0.687 -8.531 13.421 1.00 75.62 201 THR A N 1
ATOM 1546 C CA . THR A 1 201 ? -0.726 -8.420 13.054 1.00 75.62 201 THR A CA 1
ATOM 1547 C C . THR A 1 201 ? -0.889 -7.585 11.789 1.00 75.62 201 THR A C 1
ATOM 1549 O O . THR A 1 201 ? -1.530 -8.035 10.842 1.00 75.62 201 THR A O 1
ATOM 1552 N N . GLY A 1 202 ? -0.243 -6.418 11.725 1.00 72.50 202 GLY A N 1
ATOM 1553 C CA . GLY A 1 202 ? -0.295 -5.523 10.572 1.00 72.50 202 GLY A CA 1
ATOM 1554 C C . GLY A 1 202 ? 0.218 -6.179 9.291 1.00 72.50 202 GLY A C 1
ATOM 1555 O O . GLY A 1 202 ? -0.453 -6.119 8.263 1.00 72.50 202 GLY A O 1
ATOM 1556 N N . MET A 1 203 ? 1.366 -6.862 9.344 1.00 84.56 203 MET A N 1
ATOM 1557 C CA . MET A 1 203 ? 1.909 -7.558 8.174 1.00 84.56 203 MET A CA 1
ATOM 1558 C C . MET A 1 203 ? 1.068 -8.771 7.764 1.00 84.56 203 MET A C 1
ATOM 1560 O O . MET A 1 203 ? 0.863 -8.981 6.571 1.00 84.56 203 MET A O 1
ATOM 1564 N N . ARG A 1 204 ? 0.562 -9.565 8.719 1.00 83.69 204 ARG A N 1
ATOM 1565 C CA . ARG A 1 204 ? -0.309 -10.713 8.419 1.00 83.69 204 ARG A CA 1
ATOM 1566 C C . ARG A 1 204 ? -1.582 -10.252 7.717 1.00 83.69 204 ARG A C 1
ATOM 1568 O O . ARG A 1 204 ? -1.875 -10.742 6.633 1.00 83.69 204 ARG A O 1
ATOM 1575 N N . VAL A 1 205 ? -2.282 -9.276 8.297 1.00 73.31 205 VAL A N 1
ATOM 1576 C CA . VAL A 1 205 ? -3.505 -8.705 7.717 1.00 73.31 205 VAL A CA 1
ATOM 1577 C C . VAL A 1 205 ? -3.223 -8.114 6.341 1.00 73.31 205 VAL A C 1
ATOM 1579 O O . VAL A 1 205 ? -4.003 -8.328 5.421 1.00 73.31 205 VAL A O 1
ATOM 1582 N N . ALA A 1 206 ? -2.104 -7.409 6.169 1.00 79.44 206 ALA A N 1
ATOM 1583 C CA . ALA A 1 206 ? -1.722 -6.865 4.874 1.00 79.44 206 ALA A CA 1
ATOM 1584 C C . ALA A 1 206 ? -1.565 -7.954 3.805 1.00 79.44 206 ALA A C 1
ATOM 1586 O O . ALA A 1 206 ? -2.196 -7.855 2.755 1.00 79.44 206 ALA A O 1
ATOM 1587 N N . LEU A 1 207 ? -0.777 -8.998 4.076 1.00 83.94 207 LEU A N 1
ATOM 1588 C CA . LEU A 1 207 ? -0.565 -10.089 3.123 1.00 83.94 207 LEU A CA 1
ATOM 1589 C C . LEU A 1 207 ? -1.866 -10.845 2.823 1.00 83.94 207 LEU A C 1
ATOM 1591 O O . LEU A 1 207 ? -2.138 -11.131 1.661 1.00 83.94 207 LEU A O 1
ATOM 1595 N N . ASP A 1 208 ? -2.690 -11.114 3.839 1.00 80.25 208 ASP A N 1
ATOM 1596 C CA . ASP A 1 208 ? -3.975 -11.806 3.670 1.00 80.25 208 ASP A CA 1
ATOM 1597 C C . ASP A 1 208 ? -4.977 -10.971 2.839 1.00 80.25 208 ASP A C 1
ATOM 1599 O O . ASP A 1 208 ? -5.839 -11.528 2.160 1.00 80.25 208 ASP A O 1
ATOM 1603 N N . ASN A 1 209 ? -4.834 -9.639 2.843 1.00 72.25 209 ASN A N 1
ATOM 1604 C CA . ASN A 1 209 ? -5.648 -8.692 2.070 1.00 72.25 209 ASN A CA 1
ATOM 1605 C C . ASN A 1 209 ? -4.953 -8.187 0.796 1.00 72.25 209 ASN A C 1
ATOM 1607 O O . ASN A 1 209 ? -5.282 -7.118 0.275 1.00 72.25 209 ASN A O 1
ATOM 1611 N N . ASN A 1 210 ? -3.982 -8.941 0.277 1.00 84.25 210 ASN A N 1
ATOM 1612 C CA . ASN A 1 210 ? -3.272 -8.626 -0.961 1.00 84.25 210 ASN A CA 1
ATOM 1613 C C . ASN A 1 210 ? -2.605 -7.236 -0.964 1.00 84.25 210 ASN A C 1
ATOM 1615 O O . ASN A 1 210 ? -2.478 -6.590 -2.006 1.00 84.25 210 ASN A O 1
ATOM 1619 N N . ARG A 1 211 ? -2.164 -6.734 0.192 1.00 89.62 211 ARG A N 1
ATOM 1620 C CA . ARG A 1 211 ? -1.333 -5.528 0.292 1.00 89.62 211 ARG A CA 1
ATOM 1621 C C . ARG A 1 211 ? 0.145 -5.923 0.263 1.00 89.62 211 ARG A C 1
ATOM 1623 O O . ARG A 1 211 ? 0.548 -6.831 0.990 1.00 89.62 211 ARG A O 1
ATOM 1630 N N . PRO A 1 212 ? 0.978 -5.255 -0.551 1.00 95.94 212 PRO A N 1
ATOM 1631 C CA . PRO A 1 212 ? 2.395 -5.568 -0.638 1.00 95.94 212 PRO A CA 1
ATOM 1632 C C . PRO A 1 212 ? 3.104 -5.183 0.658 1.00 95.94 212 PRO A C 1
ATOM 1634 O O . PRO A 1 212 ? 2.883 -4.099 1.197 1.00 95.94 212 PRO A O 1
ATOM 1637 N N . VAL A 1 213 ? 3.992 -6.054 1.132 1.00 97.00 213 VAL A N 1
ATOM 1638 C CA . VAL A 1 213 ? 4.817 -5.795 2.313 1.00 97.00 213 VAL A CA 1
ATOM 1639 C C . VAL A 1 213 ? 6.290 -5.908 1.934 1.00 97.00 213 VAL A C 1
ATOM 1641 O O . VAL A 1 213 ? 6.715 -6.872 1.298 1.00 97.00 213 VAL A O 1
ATOM 1644 N N . SER A 1 214 ? 7.076 -4.904 2.309 1.00 97.06 214 SER A N 1
ATOM 1645 C CA . SER A 1 214 ? 8.534 -4.880 2.139 1.00 97.06 214 SER A CA 1
ATOM 1646 C C . SER A 1 214 ? 9.215 -4.584 3.469 1.00 97.06 214 SER A C 1
ATOM 1648 O O . SER A 1 214 ? 8.618 -3.970 4.351 1.00 97.06 214 SER A O 1
ATOM 1650 N N . LEU A 1 215 ? 10.463 -5.010 3.620 1.00 94.12 215 LEU A N 1
ATOM 1651 C CA . LEU A 1 215 ? 11.247 -4.836 4.840 1.00 94.12 215 LEU A CA 1
ATOM 1652 C C . LEU A 1 215 ? 12.661 -4.391 4.485 1.00 94.12 215 LEU A C 1
ATOM 1654 O O . LEU A 1 215 ? 13.241 -4.908 3.537 1.00 94.12 215 LEU A O 1
ATOM 1658 N N . ALA A 1 216 ? 13.227 -3.465 5.252 1.00 89.75 216 ALA A N 1
ATOM 1659 C CA . ALA A 1 216 ? 14.608 -3.026 5.102 1.00 89.75 216 ALA A CA 1
ATOM 1660 C C . ALA A 1 216 ? 15.422 -3.288 6.374 1.00 89.75 216 ALA A C 1
ATOM 1662 O O . ALA A 1 216 ? 14.917 -3.127 7.490 1.00 89.75 216 ALA A O 1
ATOM 1663 N N . THR A 1 217 ? 16.688 -3.659 6.198 1.00 85.81 217 THR A N 1
ATOM 1664 C CA . THR A 1 217 ? 17.688 -3.779 7.267 1.00 85.81 217 THR A CA 1
ATOM 1665 C C . THR A 1 217 ? 18.471 -2.472 7.441 1.00 85.81 217 THR A C 1
ATOM 1667 O O . THR A 1 217 ? 18.548 -1.645 6.531 1.00 85.81 217 THR A O 1
ATOM 1670 N N . MET A 1 218 ? 19.039 -2.246 8.625 1.00 76.06 218 MET A N 1
ATOM 1671 C CA . MET A 1 218 ? 19.933 -1.116 8.918 1.00 76.06 218 MET A CA 1
ATOM 1672 C C . MET A 1 218 ? 21.398 -1.509 8.738 1.00 76.06 218 MET A C 1
ATOM 1674 O O . MET A 1 218 ? 21.724 -2.676 8.717 1.00 76.06 218 MET A O 1
ATOM 1678 N N . GLY A 1 219 ? 22.311 -0.542 8.619 1.00 62.00 219 GLY A N 1
ATOM 1679 C CA . GLY A 1 219 ? 23.747 -0.788 8.409 1.00 62.00 219 GLY A CA 1
ATOM 1680 C C . GLY A 1 219 ? 24.526 -1.285 9.629 1.00 62.00 219 GLY A C 1
ATOM 1681 O O . GLY A 1 219 ? 25.644 -0.821 9.850 1.00 62.00 219 GLY A O 1
ATOM 1682 N N . LYS A 1 220 ? 23.946 -2.151 10.463 1.00 61.25 220 LYS A N 1
ATOM 1683 C CA . LYS A 1 220 ? 24.603 -2.666 11.666 1.00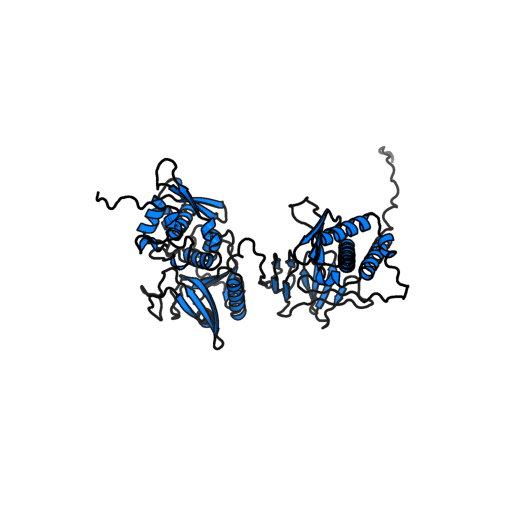 61.25 220 LYS A CA 1
ATOM 1684 C C . LYS A 1 220 ? 24.771 -4.170 11.523 1.00 61.25 220 LYS A C 1
ATOM 1686 O O . LYS A 1 220 ? 23.787 -4.872 11.652 1.00 61.25 220 LYS A O 1
ATOM 1691 N N . GLU A 1 221 ? 26.009 -4.630 11.353 1.00 64.69 221 GLU A N 1
ATOM 1692 C CA . GLU A 1 221 ? 26.348 -6.061 11.330 1.00 64.69 221 GLU A CA 1
ATOM 1693 C C . GLU A 1 221 ? 25.844 -6.756 12.609 1.00 64.69 221 GLU A C 1
ATOM 1695 O O . GLU A 1 221 ? 26.303 -6.460 13.722 1.00 64.69 221 GLU A O 1
ATOM 1700 N N . VAL A 1 222 ? 24.838 -7.621 12.463 1.00 61.69 222 VAL A N 1
ATOM 1701 C CA . VAL A 1 222 ? 24.102 -8.246 13.587 1.00 61.69 222 VAL A CA 1
ATOM 1702 C C . VAL A 1 222 ? 24.031 -9.774 13.545 1.00 61.69 222 VAL A C 1
ATOM 1704 O O . VAL A 1 222 ? 23.319 -10.391 14.339 1.00 61.69 222 VAL A O 1
ATOM 1707 N N . ASN A 1 223 ? 24.807 -10.423 12.690 1.00 67.44 223 ASN A N 1
ATOM 1708 C CA . ASN A 1 223 ? 24.815 -11.872 12.517 1.00 67.44 223 ASN A CA 1
ATOM 1709 C C . ASN A 1 223 ? 23.446 -12.552 12.358 1.00 67.44 223 ASN A C 1
ATOM 1711 O O . ASN A 1 223 ? 23.192 -13.613 12.936 1.00 67.44 223 ASN A O 1
ATOM 1715 N N . ASP A 1 224 ? 22.534 -11.943 11.606 1.00 66.00 224 ASP A N 1
ATOM 1716 C CA . ASP A 1 224 ? 21.170 -12.456 11.434 1.00 66.00 224 ASP A CA 1
ATOM 1717 C C . ASP A 1 224 ? 20.954 -13.204 10.105 1.00 66.00 224 ASP A C 1
ATOM 1719 O O . ASP A 1 224 ? 19.896 -13.797 9.895 1.00 66.00 224 ASP A O 1
ATOM 1723 N N . GLY A 1 225 ? 21.981 -13.249 9.248 1.00 68.56 225 GLY A N 1
ATOM 1724 C CA . GLY A 1 225 ? 21.928 -13.905 7.939 1.00 68.56 225 GLY A CA 1
ATOM 1725 C C . GLY A 1 225 ? 21.333 -13.036 6.831 1.00 68.56 225 GLY A C 1
ATOM 1726 O O . GLY A 1 225 ? 21.103 -13.543 5.735 1.00 68.56 225 GLY A O 1
ATOM 1727 N N . LEU A 1 226 ? 21.111 -11.746 7.088 1.00 77.94 226 LEU A N 1
ATOM 1728 C CA . LEU A 1 226 ? 20.678 -10.775 6.094 1.00 77.94 226 LEU A CA 1
ATOM 1729 C C . LEU A 1 226 ? 21.847 -9.895 5.649 1.00 77.94 226 LEU A C 1
ATOM 1731 O O . LEU A 1 226 ? 22.813 -9.689 6.374 1.00 77.94 226 LEU A O 1
ATOM 1735 N N . MET A 1 227 ? 21.751 -9.383 4.424 1.00 78.31 227 MET A N 1
ATOM 1736 C CA . MET A 1 227 ? 22.535 -8.235 3.989 1.00 78.31 227 MET A CA 1
ATOM 1737 C C . MET A 1 227 ? 22.074 -6.975 4.724 1.00 78.31 227 MET A C 1
ATOM 1739 O O . MET A 1 227 ? 20.872 -6.707 4.808 1.00 78.31 227 MET A O 1
ATOM 1743 N N . GLU A 1 228 ? 23.042 -6.201 5.198 1.00 77.94 228 GLU A N 1
ATOM 1744 C CA . GLU A 1 228 ? 22.832 -4.930 5.885 1.00 77.94 228 GLU A CA 1
ATOM 1745 C C . GLU A 1 228 ? 22.535 -3.783 4.913 1.00 77.94 228 GLU A C 1
ATOM 1747 O O . GLU A 1 228 ? 23.028 -3.761 3.786 1.00 77.94 228 GLU A O 1
ATOM 1752 N N . SER A 1 229 ? 21.768 -2.786 5.371 1.00 79.12 229 SER A N 1
ATOM 1753 C CA . SER A 1 229 ? 21.300 -1.661 4.533 1.00 79.12 229 SER A CA 1
ATOM 1754 C C . SER A 1 229 ? 20.627 -2.116 3.231 1.00 79.12 229 SER A C 1
ATOM 1756 O O . SER A 1 229 ? 20.818 -1.509 2.177 1.00 79.12 229 SER A O 1
ATOM 1758 N N . HIS A 1 230 ? 19.855 -3.202 3.304 1.00 85.88 230 HIS A N 1
ATOM 1759 C CA . HIS A 1 230 ? 19.256 -3.861 2.149 1.00 85.88 230 HIS A CA 1
ATOM 1760 C C . HIS A 1 230 ? 17.747 -4.002 2.300 1.00 85.88 230 HIS A C 1
ATOM 1762 O O . HIS A 1 230 ? 17.222 -4.099 3.409 1.00 85.88 230 HIS A O 1
ATOM 1768 N N . ALA A 1 231 ? 17.044 -4.033 1.174 1.00 90.88 231 ALA A N 1
ATOM 1769 C CA . ALA A 1 231 ? 15.597 -4.160 1.127 1.00 90.88 231 ALA A CA 1
ATOM 1770 C C . ALA A 1 231 ? 15.175 -5.544 0.619 1.00 90.88 231 ALA A C 1
ATOM 1772 O O . ALA A 1 231 ? 15.769 -6.102 -0.300 1.00 90.88 231 ALA A O 1
ATOM 1773 N N . TYR A 1 232 ? 14.105 -6.071 1.203 1.00 94.25 232 TYR A N 1
ATOM 1774 C CA . TYR A 1 232 ? 13.547 -7.390 0.943 1.00 94.25 232 TYR A CA 1
ATOM 1775 C C . TYR A 1 232 ? 12.048 -7.294 0.694 1.00 94.25 232 TYR A C 1
ATOM 1777 O O . TYR A 1 232 ? 11.341 -6.484 1.298 1.00 94.25 232 TYR A O 1
ATOM 1785 N N . THR A 1 233 ? 11.544 -8.184 -0.152 1.00 97.31 233 THR A N 1
ATOM 1786 C CA . THR A 1 233 ? 10.108 -8.453 -0.232 1.00 97.31 233 THR A CA 1
ATOM 1787 C C . THR A 1 233 ? 9.716 -9.371 0.923 1.00 97.31 233 THR A C 1
ATOM 1789 O O . THR A 1 233 ? 10.357 -10.402 1.126 1.00 97.31 233 THR A O 1
ATOM 1792 N N . VAL A 1 234 ? 8.651 -9.047 1.653 1.00 97.19 234 VAL A N 1
ATOM 1793 C CA . VAL A 1 234 ? 8.057 -9.959 2.639 1.00 97.19 234 VAL A CA 1
ATOM 1794 C C . VAL A 1 234 ? 7.033 -10.834 1.923 1.00 97.19 234 VAL A C 1
ATOM 1796 O O . VAL A 1 234 ? 6.075 -10.322 1.347 1.00 97.19 234 VAL A O 1
ATOM 1799 N N . THR A 1 235 ? 7.232 -12.152 1.944 1.00 95.25 235 THR A N 1
ATOM 1800 C CA . THR A 1 235 ? 6.351 -13.100 1.241 1.00 95.25 235 THR A CA 1
ATOM 1801 C C . THR A 1 235 ? 5.446 -13.889 2.175 1.00 95.25 235 THR A C 1
ATOM 1803 O O . THR A 1 235 ? 4.416 -14.376 1.726 1.00 95.25 235 THR A O 1
ATOM 1806 N N . ASP A 1 236 ? 5.813 -14.044 3.451 1.00 94.19 236 ASP A N 1
ATOM 1807 C CA . ASP A 1 236 ? 4.941 -14.683 4.441 1.00 94.19 236 ASP A CA 1
ATOM 1808 C C . ASP A 1 236 ? 5.266 -14.265 5.881 1.00 94.19 236 ASP A C 1
ATOM 1810 O O . ASP A 1 236 ? 6.429 -14.094 6.257 1.00 94.19 236 ASP A O 1
ATOM 1814 N N . ILE A 1 237 ? 4.188 -14.136 6.654 1.00 94.38 237 ILE A N 1
ATOM 1815 C CA . ILE A 1 237 ? 4.095 -14.065 8.117 1.00 94.38 237 ILE A CA 1
ATOM 1816 C C . ILE A 1 237 ? 4.382 -15.418 8.778 1.00 94.38 237 ILE A C 1
ATOM 1818 O O . ILE A 1 237 ? 4.111 -16.384 8.094 1.00 94.38 237 ILE A O 1
ATOM 1822 N N . GLN A 1 238 ? 4.602 -15.606 10.082 1.00 91.00 238 GLN A N 1
ATOM 1823 C CA . GLN A 1 238 ? 4.042 -16.745 10.854 1.00 91.00 238 GLN A CA 1
ATOM 1824 C C . GLN A 1 238 ? 4.454 -16.669 12.326 1.00 91.00 238 GLN A C 1
ATOM 1826 O O . GLN A 1 238 ? 5.575 -16.278 12.621 1.00 91.00 238 GLN A O 1
ATOM 1831 N N . GLN A 1 239 ? 3.594 -17.110 13.249 1.00 89.19 239 GLN A N 1
ATOM 1832 C CA . GLN A 1 239 ? 4.025 -17.415 14.617 1.00 89.19 239 GLN A CA 1
ATOM 1833 C C . GLN A 1 239 ? 4.325 -18.907 14.761 1.00 89.19 239 GLN A C 1
ATOM 1835 O O . GLN A 1 239 ? 3.496 -19.749 14.410 1.00 89.19 239 GLN A O 1
ATOM 1840 N N . ARG A 1 240 ? 5.511 -19.242 15.279 1.00 90.06 240 ARG A N 1
ATOM 1841 C CA . ARG A 1 240 ? 5.928 -20.618 15.592 1.00 90.06 240 ARG A CA 1
ATOM 1842 C C . ARG A 1 240 ? 6.785 -20.610 16.852 1.00 90.06 240 ARG A C 1
ATOM 1844 O O . ARG A 1 240 ? 7.700 -19.797 16.963 1.00 90.06 240 ARG A O 1
ATOM 1851 N N . ASP A 1 241 ? 6.475 -21.502 17.790 1.00 89.75 241 ASP A N 1
ATOM 1852 C CA . ASP A 1 241 ? 7.196 -21.665 19.062 1.00 89.75 241 ASP A CA 1
ATOM 1853 C C . ASP A 1 241 ? 7.320 -20.373 19.894 1.00 89.75 241 ASP A C 1
ATOM 1855 O O . ASP A 1 241 ? 8.320 -20.144 20.566 1.00 89.75 241 ASP A O 1
ATOM 1859 N N . GLY A 1 242 ? 6.297 -19.511 19.842 1.00 85.81 242 GLY A N 1
ATOM 1860 C CA . GLY A 1 242 ? 6.289 -18.227 20.553 1.00 85.81 242 GLY A CA 1
ATOM 1861 C C . GLY A 1 242 ? 7.144 -17.132 19.906 1.00 85.81 242 GLY A C 1
ATOM 1862 O O . GLY A 1 242 ? 7.339 -16.089 20.519 1.00 85.81 242 GLY A O 1
ATOM 1863 N N . HIS A 1 243 ? 7.634 -17.355 18.683 1.00 90.50 243 HIS A N 1
ATOM 1864 C CA . HIS A 1 243 ? 8.409 -16.384 17.916 1.00 90.50 243 HIS A CA 1
ATOM 1865 C C . HIS A 1 243 ? 7.713 -16.010 16.610 1.00 90.50 243 HIS A C 1
ATOM 1867 O O . HIS A 1 243 ? 7.044 -16.837 15.979 1.00 90.50 243 HIS A O 1
ATOM 1873 N N . THR A 1 244 ? 7.934 -14.771 16.180 1.00 91.19 244 THR A N 1
ATOM 1874 C CA . THR A 1 244 ? 7.477 -14.256 14.891 1.00 91.19 244 THR A CA 1
ATOM 1875 C C . THR A 1 244 ? 8.520 -14.519 13.803 1.00 91.19 244 THR A C 1
ATOM 1877 O O . THR A 1 244 ? 9.638 -14.005 13.860 1.00 91.19 244 THR A O 1
ATOM 1880 N N . TRP A 1 245 ? 8.149 -15.298 12.788 1.00 92.50 245 TRP A N 1
ATOM 1881 C CA . TRP A 1 245 ? 9.001 -15.694 11.671 1.00 92.50 245 TRP A CA 1
ATOM 1882 C C . TRP A 1 245 ? 8.641 -14.963 10.367 1.00 92.50 245 TRP A C 1
ATOM 1884 O O . TRP A 1 245 ? 7.536 -15.062 9.843 1.00 92.50 245 TRP A O 1
ATOM 1894 N N . VAL A 1 246 ? 9.648 -14.244 9.886 1.00 94.25 246 VAL A N 1
ATOM 1895 C CA . VAL A 1 246 ? 9.886 -13.516 8.635 1.00 94.25 246 VAL A CA 1
ATOM 1896 C C . VAL A 1 246 ? 10.198 -14.338 7.386 1.00 94.25 246 VAL A C 1
ATOM 1898 O O . VAL A 1 246 ? 11.364 -14.701 7.288 1.00 94.25 246 VAL A O 1
ATOM 1901 N N . THR A 1 247 ? 9.308 -14.629 6.427 1.00 93.94 247 THR A N 1
ATOM 1902 C CA . THR A 1 247 ? 9.792 -15.132 5.117 1.00 93.94 247 THR A CA 1
ATOM 1903 C C . THR A 1 247 ? 10.083 -13.963 4.185 1.00 93.94 247 THR A C 1
ATOM 1905 O O . THR A 1 247 ? 9.182 -13.197 3.835 1.00 93.94 247 THR A O 1
ATOM 1908 N N . LEU A 1 248 ? 11.347 -13.834 3.789 1.00 94.00 248 LEU A N 1
ATOM 1909 C CA . LEU A 1 248 ? 11.862 -12.737 2.978 1.00 94.00 248 LEU A CA 1
ATOM 1910 C C . LEU A 1 248 ? 12.371 -13.256 1.635 1.00 94.00 248 LEU A C 1
ATOM 1912 O O . LEU A 1 248 ? 13.019 -14.300 1.587 1.00 94.00 248 LEU A O 1
ATOM 1916 N N . ARG A 1 249 ? 12.145 -12.498 0.560 1.00 93.50 249 ARG A N 1
ATOM 1917 C CA . ARG A 1 249 ? 12.797 -12.685 -0.741 1.00 93.50 249 ARG A CA 1
ATOM 1918 C C . ARG A 1 249 ? 13.801 -11.561 -0.978 1.00 93.50 249 ARG A C 1
ATOM 1920 O O . ARG A 1 249 ? 13.442 -10.385 -0.965 1.00 93.50 249 ARG A O 1
ATOM 1927 N N . ASN A 1 250 ? 15.043 -11.944 -1.239 1.00 91.44 250 ASN A N 1
ATOM 1928 C CA . ASN A 1 250 ? 16.127 -11.044 -1.593 1.00 91.44 250 ASN A CA 1
ATOM 1929 C C . ASN A 1 250 ? 16.027 -10.646 -3.081 1.00 91.44 250 ASN A C 1
ATOM 1931 O O . ASN A 1 250 ? 15.945 -11.542 -3.931 1.00 91.44 250 ASN A O 1
ATOM 1935 N N . PRO A 1 251 ? 16.026 -9.344 -3.430 1.00 90.31 251 PRO A N 1
ATOM 1936 C CA . PRO A 1 251 ? 15.998 -8.900 -4.821 1.00 90.31 251 PRO A CA 1
ATOM 1937 C C . PRO A 1 251 ? 17.206 -9.370 -5.642 1.00 90.31 251 PRO A C 1
ATOM 1939 O O . PRO A 1 251 ? 17.029 -9.538 -6.843 1.00 90.31 251 PRO A O 1
ATOM 1942 N N . TYR A 1 252 ? 18.354 -9.716 -5.039 1.00 87.25 252 TYR A N 1
ATOM 1943 C CA . TYR A 1 252 ? 19.478 -10.371 -5.743 1.00 87.25 252 TYR A CA 1
ATOM 1944 C C . TYR A 1 252 ? 19.148 -11.775 -6.277 1.00 87.25 252 TYR A C 1
ATOM 1946 O O . TYR A 1 252 ? 19.948 -12.405 -6.958 1.00 87.25 252 TYR A O 1
ATOM 1954 N N . ALA A 1 253 ? 17.971 -12.311 -5.945 1.00 86.75 253 ALA A N 1
ATOM 1955 C CA . ALA A 1 253 ? 17.542 -13.668 -6.272 1.00 86.75 253 ALA A CA 1
ATOM 1956 C C . ALA A 1 253 ? 18.421 -14.788 -5.671 1.00 86.75 253 ALA A C 1
ATOM 1958 O O . ALA A 1 253 ? 18.239 -15.961 -5.992 1.00 86.75 253 ALA A O 1
ATOM 1959 N N . HIS A 1 254 ? 19.310 -14.453 -4.737 1.00 84.50 254 HIS A N 1
ATOM 1960 C CA . HIS A 1 254 ? 20.047 -15.391 -3.901 1.00 84.50 254 HIS A CA 1
ATOM 1961 C C . HIS A 1 254 ? 20.338 -14.775 -2.533 1.00 84.50 254 HIS A C 1
ATOM 1963 O O . HIS A 1 254 ? 20.268 -13.561 -2.353 1.00 84.50 254 HIS A O 1
ATOM 1969 N N . ASN A 1 255 ? 20.709 -15.621 -1.576 1.00 77.06 255 ASN A N 1
ATOM 1970 C CA . ASN A 1 255 ? 21.277 -15.208 -0.295 1.00 77.06 255 ASN A CA 1
ATOM 1971 C C . ASN A 1 255 ? 22.760 -15.626 -0.179 1.00 77.06 255 ASN A C 1
ATOM 1973 O O . ASN A 1 255 ? 23.321 -15.620 0.910 1.00 77.06 255 ASN A O 1
ATOM 1977 N N . GLN A 1 256 ? 23.396 -16.006 -1.301 1.00 71.12 256 GLN A N 1
ATOM 1978 C CA . GLN A 1 256 ? 24.850 -16.206 -1.392 1.00 71.12 256 GLN A CA 1
ATOM 1979 C C . GLN A 1 256 ? 25.580 -14.865 -1.309 1.00 71.12 256 GLN A C 1
ATOM 1981 O O . GLN A 1 256 ? 25.057 -13.840 -1.746 1.00 71.12 256 GLN A O 1
ATOM 1986 N N . GLN A 1 257 ? 26.776 -14.879 -0.735 1.00 64.69 257 GLN A N 1
ATOM 1987 C CA . GLN A 1 257 ? 27.403 -13.701 -0.153 1.00 64.69 257 GLN A CA 1
ATOM 1988 C C . GLN A 1 257 ? 28.637 -13.247 -0.957 1.00 64.69 257 GLN A C 1
ATOM 1990 O O . GLN A 1 257 ? 29.608 -13.992 -1.035 1.00 64.69 257 GLN A O 1
ATOM 1995 N N . ASP A 1 258 ? 28.661 -11.987 -1.406 1.00 50.25 258 ASP A N 1
ATOM 1996 C CA . ASP A 1 258 ? 29.894 -11.221 -1.678 1.00 50.25 258 ASP A CA 1
ATOM 1997 C C . ASP A 1 258 ? 30.209 -10.312 -0.464 1.00 50.25 258 ASP A C 1
ATOM 1999 O O . ASP A 1 258 ? 30.259 -9.088 -0.546 1.00 50.25 258 ASP A O 1
ATOM 2003 N N . GLY A 1 259 ? 30.381 -10.923 0.716 1.00 45.25 259 GLY A N 1
ATOM 2004 C CA . GLY A 1 259 ? 30.968 -10.284 1.906 1.00 45.25 259 GLY A CA 1
ATOM 2005 C C . GLY A 1 259 ? 30.093 -9.812 3.089 1.00 45.25 259 GLY A C 1
ATOM 2006 O O . GLY A 1 259 ? 30.703 -9.400 4.066 1.00 45.25 259 GLY A O 1
ATOM 2007 N N . ALA A 1 260 ? 28.746 -9.901 3.120 1.00 44.69 260 ALA A N 1
ATOM 2008 C CA . ALA A 1 260 ? 27.943 -9.271 4.208 1.00 44.69 260 ALA A CA 1
ATOM 2009 C C . ALA A 1 260 ? 26.658 -9.985 4.746 1.00 44.69 260 ALA A C 1
ATOM 2011 O O . ALA A 1 260 ? 25.691 -9.313 5.067 1.00 44.69 260 ALA A O 1
ATOM 2012 N N . SER A 1 261 ? 26.598 -11.315 4.872 1.00 43.72 261 SER A N 1
ATOM 2013 C CA . SER A 1 261 ? 25.558 -12.069 5.599 1.00 43.72 261 SER A CA 1
ATOM 2014 C C . SER A 1 261 ? 26.200 -13.138 6.490 1.00 43.72 261 SER A C 1
ATOM 2016 O O . SER A 1 261 ? 26.962 -13.975 6.013 1.00 43.72 261 SER A O 1
ATOM 2018 N N . GLU A 1 262 ? 25.901 -13.177 7.782 1.00 51.38 262 GLU A N 1
ATOM 2019 C CA . GLU A 1 262 ? 26.721 -13.977 8.707 1.00 51.38 262 GLU A CA 1
ATOM 2020 C C . GLU A 1 262 ? 26.228 -15.423 8.963 1.00 51.38 262 GLU A C 1
ATOM 2022 O O . GLU A 1 262 ? 26.916 -16.184 9.648 1.00 51.38 262 GLU A O 1
ATOM 2027 N N . ARG A 1 263 ? 25.097 -15.867 8.384 1.00 45.97 263 ARG A N 1
ATOM 2028 C CA . ARG A 1 263 ? 24.649 -17.277 8.439 1.00 45.97 263 ARG A CA 1
ATOM 2029 C C . ARG A 1 263 ? 23.856 -17.719 7.207 1.00 45.97 263 ARG A C 1
ATOM 2031 O O . ARG A 1 263 ? 22.679 -17.409 7.086 1.00 45.97 263 ARG A O 1
ATOM 2038 N N . GLY A 1 264 ? 24.472 -18.581 6.395 1.00 50.50 264 GLY A N 1
ATOM 2039 C CA . GLY A 1 264 ? 23.774 -19.457 5.446 1.00 50.50 264 GLY A CA 1
ATOM 2040 C C . GLY A 1 264 ? 23.926 -19.057 3.981 1.00 50.50 264 GLY A C 1
ATOM 2041 O O . GLY A 1 264 ? 23.035 -18.446 3.407 1.00 50.50 264 GLY A O 1
ATOM 2042 N N . ASP A 1 265 ? 25.028 -19.493 3.370 1.00 54.81 265 ASP A N 1
ATOM 2043 C CA . ASP A 1 265 ? 25.255 -19.459 1.922 1.00 54.81 265 ASP A CA 1
ATOM 2044 C C . ASP A 1 265 ? 24.213 -20.340 1.211 1.00 54.81 265 ASP A C 1
ATOM 2046 O O . ASP A 1 265 ? 24.326 -21.570 1.181 1.00 54.81 265 ASP A O 1
ATOM 2050 N N . THR A 1 266 ? 23.143 -19.726 0.696 1.00 65.12 266 THR A N 1
ATOM 2051 C CA . THR A 1 266 ? 22.127 -20.442 -0.082 1.00 65.12 266 THR A CA 1
ATOM 2052 C C . THR A 1 266 ? 21.873 -19.754 -1.417 1.00 65.12 266 THR A C 1
ATOM 2054 O O . THR A 1 266 ? 21.584 -18.560 -1.485 1.00 65.12 266 THR A O 1
ATOM 2057 N N . ALA A 1 267 ? 21.892 -20.538 -2.498 1.00 77.38 267 ALA A N 1
ATOM 2058 C CA . ALA A 1 267 ? 21.436 -20.119 -3.830 1.00 77.38 267 ALA A CA 1
ATOM 2059 C C . ALA A 1 267 ? 19.921 -19.820 -3.887 1.00 77.38 267 ALA A C 1
ATOM 2061 O O . ALA A 1 267 ? 19.382 -19.522 -4.946 1.00 77.38 267 ALA A O 1
ATOM 2062 N N . SER A 1 268 ? 19.220 -19.937 -2.755 1.00 83.88 268 SER A N 1
ATOM 2063 C CA . SER A 1 268 ? 17.799 -19.641 -2.637 1.00 83.88 268 SER A CA 1
ATOM 2064 C C . SER A 1 268 ? 17.577 -18.126 -2.611 1.00 83.88 268 SER A C 1
ATOM 2066 O O . SER A 1 268 ? 18.258 -17.447 -1.840 1.00 83.88 268 SER A O 1
ATOM 2068 N N . PRO A 1 269 ? 16.591 -17.588 -3.355 1.00 87.75 269 PRO A N 1
ATOM 2069 C CA . PRO A 1 269 ? 16.188 -16.186 -3.252 1.00 87.75 269 PRO A CA 1
ATOM 2070 C C . PRO A 1 269 ? 15.469 -15.887 -1.935 1.00 87.75 269 PRO A C 1
ATOM 2072 O O . PRO A 1 269 ? 15.349 -14.727 -1.553 1.00 87.75 269 PRO A O 1
ATOM 2075 N N . THR A 1 270 ? 14.969 -16.912 -1.239 1.00 90.12 270 THR A N 1
ATOM 2076 C CA . THR A 1 270 ? 14.191 -16.761 -0.008 1.00 90.12 270 THR A CA 1
ATOM 2077 C C . THR A 1 270 ? 14.964 -17.197 1.225 1.00 90.12 270 THR A C 1
ATOM 2079 O O . THR A 1 270 ? 15.637 -18.231 1.193 1.00 90.12 270 THR A O 1
ATOM 2082 N N . THR A 1 271 ? 14.793 -16.454 2.315 1.00 88.81 271 THR A N 1
ATOM 2083 C CA . THR A 1 271 ? 15.321 -16.756 3.650 1.00 88.81 271 THR A CA 1
ATOM 2084 C C . THR A 1 271 ? 14.232 -16.578 4.708 1.00 88.81 271 THR A C 1
ATOM 2086 O O . THR A 1 271 ? 13.232 -15.898 4.471 1.00 88.81 271 THR A O 1
ATOM 2089 N N . ILE A 1 272 ? 14.402 -17.222 5.863 1.00 89.12 272 ILE A N 1
ATOM 2090 C CA . ILE A 1 272 ? 13.461 -17.160 6.982 1.00 89.12 272 ILE A CA 1
ATOM 2091 C C . ILE A 1 272 ? 14.197 -16.637 8.215 1.00 89.12 272 ILE A C 1
ATOM 2093 O O . ILE A 1 272 ? 15.179 -17.234 8.651 1.00 89.12 272 ILE A O 1
ATOM 2097 N N . VAL A 1 273 ? 13.697 -15.547 8.793 1.00 88.31 273 VAL A N 1
ATOM 2098 C CA . VAL A 1 273 ? 14.328 -14.836 9.914 1.00 88.31 273 VAL A CA 1
ATOM 2099 C C . VAL A 1 273 ? 13.360 -14.610 11.066 1.00 88.31 273 VAL A C 1
ATOM 2101 O O . VAL A 1 273 ? 12.148 -14.736 10.917 1.00 88.31 273 VAL A O 1
ATOM 2104 N N . ARG A 1 274 ? 13.897 -14.276 12.236 1.00 90.19 274 ARG A N 1
ATOM 2105 C CA . ARG A 1 274 ? 13.125 -13.977 13.443 1.00 90.19 274 ARG A CA 1
ATOM 2106 C C . ARG A 1 274 ? 12.946 -12.473 13.613 1.00 90.19 274 ARG A C 1
ATOM 2108 O O . ARG A 1 274 ? 13.933 -11.759 13.775 1.00 90.19 274 ARG A O 1
ATOM 2115 N N . LEU A 1 275 ? 11.701 -12.000 13.601 1.00 89.25 275 LEU A N 1
ATOM 2116 C CA . LEU A 1 275 ? 11.391 -10.569 13.685 1.00 89.25 275 LEU A CA 1
ATOM 2117 C C . LEU A 1 275 ? 11.827 -9.967 15.024 1.00 89.25 275 LEU A C 1
ATOM 2119 O O . LEU A 1 275 ? 12.420 -8.891 15.054 1.00 89.25 275 LEU A O 1
ATOM 2123 N N . ASP A 1 276 ? 11.585 -10.693 16.115 1.00 86.56 276 ASP A N 1
ATOM 2124 C CA . ASP A 1 276 ? 11.996 -10.326 17.471 1.00 86.56 276 ASP A CA 1
ATOM 2125 C C . ASP A 1 276 ? 13.520 -10.188 17.589 1.00 86.56 276 ASP A C 1
ATOM 2127 O O . ASP A 1 276 ? 14.039 -9.250 18.203 1.00 86.56 276 ASP A O 1
ATOM 2131 N N . GLN A 1 277 ? 14.262 -11.092 16.947 1.00 86.44 277 GLN A N 1
ATOM 2132 C CA . GLN A 1 277 ? 15.721 -11.036 16.890 1.00 86.44 277 GLN A CA 1
ATOM 2133 C C . GLN A 1 277 ? 16.214 -9.837 16.068 1.00 86.44 277 GLN A C 1
ATOM 2135 O O . GLN A 1 277 ? 17.122 -9.133 16.511 1.00 86.44 277 GLN A O 1
ATOM 2140 N N . MET A 1 278 ? 15.615 -9.565 14.907 1.00 85.94 278 MET A N 1
ATOM 2141 C CA . MET A 1 278 ? 15.971 -8.399 14.087 1.00 85.94 278 MET A CA 1
ATOM 2142 C C . MET A 1 278 ? 15.686 -7.077 14.812 1.00 85.94 278 MET A C 1
ATOM 2144 O O . MET A 1 278 ? 16.507 -6.160 14.788 1.00 85.94 278 MET A O 1
ATOM 2148 N N . ALA A 1 279 ? 14.544 -6.980 15.496 1.00 84.62 279 ALA A N 1
ATOM 2149 C CA . ALA A 1 279 ? 14.173 -5.796 16.263 1.00 84.62 279 ALA A CA 1
ATOM 2150 C C . ALA A 1 279 ? 15.109 -5.579 17.465 1.00 84.62 279 ALA A C 1
ATOM 2152 O O . ALA A 1 279 ? 15.627 -4.481 17.659 1.00 84.62 279 ALA A O 1
ATOM 2153 N N . SER A 1 280 ? 15.383 -6.628 18.247 1.00 83.06 280 SER A N 1
ATOM 2154 C CA . SER A 1 280 ? 16.221 -6.533 19.454 1.00 83.06 280 SER A CA 1
ATOM 2155 C C . SER A 1 280 ? 17.716 -6.337 19.172 1.00 83.06 280 SER A C 1
ATOM 2157 O O . SER A 1 280 ? 18.410 -5.691 19.959 1.00 83.06 280 SER A O 1
ATOM 2159 N N . SER A 1 281 ? 18.227 -6.850 18.051 1.00 79.94 281 SER A N 1
ATOM 2160 C CA . SER A 1 281 ? 19.619 -6.635 17.620 1.00 79.94 281 SER A CA 1
ATOM 2161 C C . SER A 1 281 ? 19.850 -5.242 17.015 1.00 79.94 281 SER A C 1
ATOM 2163 O O . SER A 1 281 ? 20.985 -4.738 17.013 1.00 79.94 281 SER A O 1
ATOM 2165 N N . GLY A 1 282 ? 18.773 -4.587 16.570 1.00 76.75 282 GLY A N 1
ATOM 2166 C CA . GLY A 1 282 ? 18.805 -3.321 15.840 1.00 76.75 282 GLY A CA 1
ATOM 2167 C C . GLY A 1 282 ? 19.055 -3.484 14.338 1.00 76.75 282 GLY A C 1
ATOM 2168 O O . GLY A 1 282 ? 19.410 -2.503 13.692 1.00 76.75 282 GLY A O 1
ATOM 2169 N N . ALA A 1 283 ? 18.891 -4.697 13.804 1.00 81.19 283 ALA A N 1
ATOM 2170 C CA . ALA A 1 283 ? 18.992 -5.006 12.379 1.00 81.19 283 ALA A CA 1
ATOM 2171 C C . ALA A 1 283 ? 17.814 -4.454 11.573 1.00 81.19 283 ALA A C 1
ATOM 2173 O O . ALA A 1 283 ? 17.961 -4.072 10.419 1.00 81.19 283 ALA A O 1
ATOM 2174 N N . LEU A 1 284 ? 16.619 -4.425 12.172 1.00 84.94 284 LEU A N 1
ATOM 2175 C CA . LEU A 1 284 ? 15.391 -4.021 11.492 1.00 84.94 284 LEU A CA 1
ATOM 2176 C C . LEU A 1 284 ? 15.332 -2.503 11.297 1.00 84.94 284 LEU A C 1
ATOM 2178 O O . LEU A 1 284 ? 15.205 -1.773 12.275 1.00 84.94 284 LEU A O 1
ATOM 2182 N N . GLY A 1 285 ? 15.342 -2.031 10.050 1.00 82.56 285 GLY A N 1
ATOM 2183 C CA . GLY A 1 285 ? 15.215 -0.609 9.722 1.00 82.56 285 GLY A CA 1
ATOM 2184 C C . GLY A 1 285 ? 13.777 -0.132 9.649 1.00 82.56 285 GLY A C 1
ATOM 2185 O O . GLY A 1 285 ? 13.363 0.748 10.408 1.00 82.56 285 GLY A O 1
ATOM 2186 N N . GLU A 1 286 ? 13.012 -0.699 8.725 1.00 86.62 286 GLU A N 1
ATOM 2187 C CA . GLU A 1 286 ? 11.597 -0.384 8.554 1.00 86.62 286 GLU A CA 1
ATOM 2188 C C . GLU A 1 286 ? 10.850 -1.514 7.853 1.00 86.62 286 GLU A C 1
ATOM 2190 O O . GLU A 1 286 ? 11.433 -2.316 7.125 1.00 86.62 286 GLU A O 1
ATOM 2195 N N . ILE A 1 287 ? 9.542 -1.549 8.075 1.00 90.88 287 ILE A N 1
ATOM 2196 C CA . ILE A 1 287 ? 8.586 -2.382 7.351 1.00 90.88 287 ILE A CA 1
ATOM 2197 C C . ILE A 1 287 ? 7.663 -1.423 6.611 1.00 90.88 287 ILE A C 1
ATOM 2199 O O . ILE A 1 287 ? 7.095 -0.536 7.238 1.00 90.88 287 ILE A O 1
ATOM 2203 N N . ASN A 1 288 ? 7.489 -1.586 5.306 1.00 92.62 288 ASN A N 1
ATOM 2204 C CA . ASN A 1 288 ? 6.527 -0.816 4.525 1.00 92.62 288 ASN A CA 1
ATOM 2205 C C . ASN A 1 288 ? 5.342 -1.706 4.151 1.00 92.62 288 ASN A C 1
ATOM 2207 O O . ASN A 1 288 ? 5.527 -2.757 3.537 1.00 92.62 288 ASN A O 1
ATOM 2211 N N . ILE A 1 289 ? 4.137 -1.270 4.512 1.00 88.06 289 ILE A N 1
ATOM 2212 C CA . ILE A 1 289 ? 2.883 -1.866 4.059 1.00 88.06 289 ILE A CA 1
ATOM 2213 C C . ILE A 1 289 ? 2.289 -0.951 2.990 1.00 88.06 289 ILE A C 1
ATOM 2215 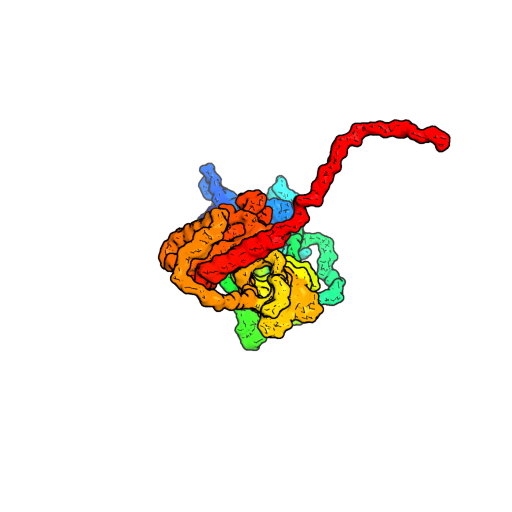O O . ILE A 1 289 ? 1.782 0.128 3.301 1.00 88.06 289 ILE A O 1
ATOM 2219 N N . GLY A 1 290 ? 2.340 -1.383 1.734 1.00 84.88 290 GLY A N 1
ATOM 2220 C CA . GLY A 1 290 ? 1.851 -0.603 0.604 1.00 84.88 290 GLY A CA 1
ATOM 2221 C C . GLY A 1 290 ? 0.322 -0.579 0.476 1.00 84.88 290 GLY A C 1
ATOM 2222 O O . GLY A 1 290 ? -0.409 -0.999 1.387 1.00 84.88 290 GLY A O 1
ATOM 2223 N N . PRO A 1 291 ? -0.186 -0.049 -0.646 1.00 81.25 291 PRO A N 1
ATOM 2224 C CA . PRO A 1 291 ? -1.597 0.273 -0.804 1.00 81.25 291 PRO A CA 1
ATOM 2225 C C . PRO A 1 291 ? -2.482 -0.961 -0.936 1.00 81.25 291 PRO A C 1
ATOM 2227 O O . PRO A 1 291 ? -2.036 -2.059 -1.268 1.00 81.25 291 PRO A O 1
ATOM 2230 N N . ALA A 1 292 ? -3.776 -0.728 -0.768 1.00 74.00 292 ALA A N 1
ATOM 2231 C CA . ALA A 1 292 ? -4.832 -1.661 -1.122 1.00 74.00 292 ALA A CA 1
ATOM 2232 C C . ALA A 1 292 ? -4.806 -2.099 -2.602 1.00 74.00 292 ALA A C 1
ATOM 2234 O O . ALA A 1 292 ? -4.376 -1.313 -3.461 1.00 74.00 292 ALA A O 1
ATOM 2235 N N . PRO A 1 293 ? -5.331 -3.294 -2.942 1.00 75.56 293 PRO A N 1
ATOM 2236 C CA . PRO A 1 293 ? -5.690 -3.640 -4.315 1.00 75.56 293 PRO A CA 1
ATOM 2237 C C . PRO A 1 293 ? -6.612 -2.594 -4.947 1.00 75.56 293 PRO A C 1
ATOM 2239 O O . PRO A 1 293 ? -7.497 -2.038 -4.295 1.00 75.56 293 PRO A O 1
ATOM 2242 N N . ARG A 1 294 ? -6.418 -2.306 -6.241 1.00 64.69 294 ARG A N 1
ATOM 2243 C CA . ARG A 1 294 ? -7.286 -1.357 -6.958 1.00 64.69 294 ARG A CA 1
ATOM 2244 C C . ARG A 1 294 ? -8.716 -1.907 -7.004 1.00 64.69 294 ARG A C 1
ATOM 2246 O O . ARG A 1 294 ? -8.919 -3.048 -7.400 1.00 64.69 294 ARG A O 1
ATOM 2253 N N . GLY A 1 295 ? -9.703 -1.087 -6.647 1.00 45.50 295 GLY A N 1
ATOM 2254 C CA . GLY A 1 295 ? -11.116 -1.473 -6.724 1.00 45.50 295 GLY A CA 1
ATOM 2255 C C . GLY A 1 295 ? -11.594 -2.430 -5.624 1.00 45.50 295 GLY A C 1
ATOM 2256 O O . GLY A 1 295 ? -12.737 -2.872 -5.695 1.00 45.50 295 GLY A O 1
ATOM 2257 N N . GLN A 1 296 ? -10.767 -2.727 -4.613 1.00 39.00 296 GLN A N 1
ATOM 2258 C CA . GLN A 1 296 ? -11.209 -3.398 -3.391 1.00 39.00 296 GLN A CA 1
ATOM 2259 C C . GLN A 1 296 ? -11.357 -2.393 -2.246 1.00 39.00 296 GLN A C 1
ATOM 2261 O O . GLN A 1 296 ? -10.438 -1.653 -1.906 1.00 39.00 296 GLN A O 1
ATOM 2266 N N . SER A 1 297 ? -12.559 -2.400 -1.682 1.00 38.34 297 SER A N 1
ATOM 2267 C CA . SER A 1 297 ? -12.870 -2.058 -0.298 1.00 38.34 297 SER A CA 1
ATOM 2268 C C . SER A 1 297 ? -12.059 -2.971 0.637 1.00 38.34 297 SER A C 1
ATOM 2270 O O . SER A 1 297 ? -12.078 -4.182 0.422 1.00 38.34 297 SER A O 1
ATOM 2272 N N . LEU A 1 298 ? -11.325 -2.424 1.613 1.00 46.94 298 LEU A N 1
ATOM 2273 C CA . LEU A 1 298 ? -10.469 -3.174 2.534 1.00 46.94 298 LEU A CA 1
ATOM 2274 C C . LEU A 1 298 ? -10.811 -2.925 4.002 1.00 46.94 298 LEU A C 1
ATOM 2276 O O . LEU A 1 298 ? -10.919 -1.784 4.428 1.00 46.94 298 LEU A O 1
ATOM 2280 N N . ASP A 1 299 ? -10.816 -4.008 4.773 1.00 45.53 299 ASP A N 1
ATOM 2281 C CA . ASP A 1 299 ? -10.646 -4.010 6.224 1.00 45.53 299 ASP A CA 1
ATOM 2282 C C . ASP A 1 299 ? -9.217 -3.507 6.570 1.00 45.53 299 ASP A C 1
ATOM 2284 O O . ASP A 1 299 ? -8.222 -4.160 6.235 1.00 45.53 299 ASP A O 1
ATOM 2288 N N . GLY A 1 300 ? -9.066 -2.339 7.202 1.00 46.69 300 GLY A N 1
ATOM 2289 C CA . GLY A 1 300 ? -7.784 -1.754 7.628 1.00 46.69 300 GLY A CA 1
ATOM 2290 C C . GLY A 1 300 ? -7.623 -1.653 9.151 1.00 46.69 300 GLY A C 1
ATOM 2291 O O . GLY A 1 300 ? -8.563 -1.869 9.902 1.00 46.69 300 GLY A O 1
ATOM 2292 N N . ILE A 1 301 ? -6.422 -1.326 9.649 1.00 52.06 301 ILE A N 1
ATOM 2293 C CA . ILE A 1 301 ? -6.224 -0.880 11.043 1.00 52.06 301 ILE A CA 1
ATOM 2294 C C . ILE A 1 301 ? -5.642 0.531 11.011 1.00 52.06 301 ILE A C 1
ATOM 2296 O O . ILE A 1 301 ? -4.547 0.736 10.487 1.00 52.06 301 ILE A O 1
ATOM 2300 N N . LEU A 1 302 ? -6.359 1.495 11.580 1.00 59.00 302 LEU A N 1
ATOM 2301 C CA . LEU A 1 302 ? -5.937 2.886 11.703 1.00 59.00 302 LEU A CA 1
ATOM 2302 C C . LEU A 1 302 ? -5.630 3.174 13.171 1.00 59.00 302 LEU A C 1
ATOM 2304 O O . LEU A 1 302 ? -6.442 2.882 14.043 1.00 59.00 302 LEU A O 1
ATOM 2308 N N . VAL A 1 303 ? -4.450 3.719 13.460 1.00 58.16 303 VAL A N 1
ATOM 2309 C CA . VAL A 1 303 ? -3.967 3.900 14.837 1.00 58.16 303 VAL A CA 1
ATOM 2310 C C . VAL A 1 303 ? -3.706 5.374 15.108 1.00 58.16 303 VAL A C 1
ATOM 2312 O O . VAL A 1 303 ? -2.905 5.990 14.406 1.00 58.16 303 VAL A O 1
ATOM 2315 N N . GLY A 1 304 ? -4.362 5.915 16.133 1.00 46.31 304 GLY A N 1
ATOM 2316 C CA . GLY A 1 304 ? -4.083 7.233 16.695 1.00 46.31 304 GLY A CA 1
ATOM 2317 C C . GLY A 1 304 ? -2.814 7.223 17.552 1.00 46.31 304 GLY A C 1
ATOM 2318 O O . GLY A 1 304 ? -2.555 6.292 18.319 1.00 46.31 304 GLY A O 1
ATOM 2319 N N . GLU A 1 305 ? -1.992 8.255 17.400 1.00 48.16 305 GLU A N 1
ATOM 2320 C CA . GLU A 1 305 ? -0.825 8.552 18.223 1.00 48.16 305 GLU A CA 1
ATOM 2321 C C . GLU A 1 305 ? -1.243 9.262 19.539 1.00 48.16 305 GLU A C 1
ATOM 2323 O O . GLU A 1 305 ? -2.404 9.344 19.926 1.00 48.16 305 GLU A O 1
ATOM 2328 N N . ALA A 1 306 ? -0.276 9.795 20.299 1.00 51.81 306 ALA A N 1
ATOM 2329 C CA . ALA A 1 306 ? -0.549 10.539 21.539 1.00 51.81 306 ALA A CA 1
ATOM 2330 C C . ALA A 1 306 ? -1.082 11.974 21.309 1.00 51.81 306 ALA A C 1
ATOM 2332 O O . ALA A 1 306 ? -1.350 12.709 22.270 1.00 51.81 306 ALA A O 1
ATOM 2333 N N . ARG A 1 307 ? -1.148 12.417 20.049 1.00 57.75 307 ARG A N 1
ATOM 2334 C CA . ARG A 1 307 ? -1.684 13.722 19.640 1.00 57.75 307 ARG A CA 1
ATOM 2335 C C . ARG A 1 307 ? -3.086 13.517 19.056 1.00 57.75 307 ARG A C 1
ATOM 2337 O O . ARG A 1 307 ? -3.387 12.407 18.673 1.00 57.75 307 ARG A O 1
ATOM 2344 N N . PRO A 1 308 ? -3.920 14.568 18.979 1.00 70.56 308 PRO A N 1
ATOM 2345 C CA . PRO A 1 308 ? -5.184 14.474 18.256 1.00 70.56 308 PRO A CA 1
ATOM 2346 C C . PRO A 1 308 ? -4.925 14.073 16.798 1.00 70.56 308 PRO A C 1
ATOM 2348 O O . PRO A 1 308 ? -4.280 14.840 16.072 1.00 70.56 308 PRO A O 1
ATOM 2351 N N . ASP A 1 309 ? -5.428 12.916 16.382 1.00 70.00 309 ASP A N 1
ATOM 2352 C CA . ASP A 1 309 ? -5.284 12.405 15.020 1.00 70.00 309 ASP A CA 1
ATOM 2353 C C . ASP A 1 309 ? -6.607 12.380 14.261 1.00 70.00 309 ASP A C 1
ATOM 2355 O O . ASP A 1 309 ? -7.691 12.333 14.844 1.00 70.00 309 ASP A O 1
ATOM 2359 N N . ARG A 1 310 ? -6.519 12.410 12.927 1.00 75.94 310 ARG A N 1
ATOM 2360 C CA . ARG A 1 310 ? -7.672 12.219 12.046 1.00 75.94 310 ARG A CA 1
ATOM 2361 C C . ARG A 1 310 ? -7.496 10.937 11.245 1.00 75.94 310 ARG A C 1
ATOM 2363 O O . ARG A 1 310 ? -6.632 10.868 10.377 1.00 75.94 310 ARG A O 1
ATOM 2370 N N . MET A 1 311 ? -8.323 9.945 11.543 1.00 74.25 311 MET A N 1
ATOM 2371 C CA . MET A 1 311 ? -8.310 8.625 10.921 1.00 74.25 311 MET A CA 1
ATOM 2372 C C . MET A 1 311 ? -9.487 8.510 9.961 1.00 74.25 311 MET A C 1
ATOM 2374 O O . MET A 1 311 ? -10.637 8.661 10.369 1.00 74.25 311 MET A O 1
ATOM 2378 N N . GLN A 1 312 ? -9.194 8.274 8.686 1.00 70.62 312 GLN A N 1
ATOM 2379 C CA . GLN A 1 312 ? -10.208 8.121 7.649 1.00 70.62 312 GLN A CA 1
ATOM 2380 C C . GLN A 1 312 ? -10.169 6.700 7.110 1.00 70.62 312 GLN A C 1
ATOM 2382 O O . GLN A 1 312 ? -9.211 6.353 6.420 1.00 70.62 312 GLN A O 1
ATOM 2387 N N . GLY A 1 313 ? -11.176 5.900 7.452 1.00 58.69 313 GLY A N 1
ATOM 2388 C CA . GLY A 1 313 ? -11.372 4.608 6.799 1.00 58.69 313 GLY A CA 1
ATOM 2389 C C . GLY A 1 313 ? -12.245 4.725 5.565 1.00 58.69 313 GLY A C 1
ATOM 2390 O O . GLY A 1 313 ? -12.826 5.779 5.274 1.00 58.69 313 GLY A O 1
ATOM 2391 N N . GLY A 1 314 ? -12.199 3.658 4.788 1.00 54.00 314 GLY A N 1
ATOM 2392 C CA . GLY A 1 314 ? -12.732 3.602 3.444 1.00 54.00 314 GLY A CA 1
ATOM 2393 C C . GLY A 1 314 ? -14.008 2.790 3.407 1.00 54.00 314 GLY A C 1
ATOM 2394 O O . GLY A 1 314 ? -14.974 3.097 4.092 1.00 54.00 314 GLY A O 1
ATOM 2395 N N . ILE A 1 315 ? -14.025 1.813 2.511 1.00 46.25 315 ILE A N 1
ATOM 2396 C CA . ILE A 1 315 ? -15.062 0.792 2.474 1.00 46.25 315 ILE A CA 1
ATOM 2397 C C . ILE A 1 315 ? -14.404 -0.474 3.041 1.00 46.25 315 ILE A C 1
ATOM 2399 O O . ILE A 1 315 ? -13.321 -0.798 2.554 1.00 46.25 315 ILE A O 1
ATOM 2403 N N . GLY A 1 316 ? -15.033 -1.247 3.928 1.00 51.75 316 GLY A N 1
ATOM 2404 C CA . GLY A 1 316 ? -14.499 -2.479 4.545 1.00 51.75 316 GLY A CA 1
ATOM 2405 C C . GLY A 1 316 ? -14.591 -2.449 6.076 1.00 51.75 316 GLY A C 1
ATOM 2406 O O . GLY A 1 316 ? -15.001 -1.453 6.631 1.00 51.75 316 GLY A O 1
ATOM 2407 N N . GLN A 1 317 ? -14.260 -3.524 6.801 1.00 62.91 317 GLN A N 1
ATOM 2408 C CA . GLN A 1 317 ? -14.231 -3.541 8.274 1.00 62.91 317 GLN A CA 1
ATOM 2409 C C . GLN A 1 317 ? -12.946 -2.913 8.831 1.00 62.91 317 GLN A C 1
ATOM 2411 O O . GLN A 1 317 ? -12.001 -3.612 9.198 1.00 62.91 317 GLN A O 1
ATOM 2416 N N . ASP A 1 318 ? -12.926 -1.591 8.950 1.00 71.00 318 ASP A N 1
ATOM 2417 C CA . ASP A 1 318 ? -11.789 -0.862 9.508 1.00 71.00 318 ASP A CA 1
ATOM 2418 C C . ASP A 1 318 ? -11.732 -0.948 11.049 1.00 71.00 318 ASP A C 1
ATOM 2420 O O . ASP A 1 318 ? -12.718 -0.758 11.755 1.00 71.00 318 ASP A O 1
ATOM 2424 N N . THR A 1 319 ? -10.565 -1.224 11.627 1.00 78.56 319 THR A N 1
ATOM 2425 C CA . THR A 1 319 ? -10.325 -1.185 13.077 1.00 78.56 319 THR A CA 1
ATOM 2426 C C . THR A 1 319 ? -9.586 0.090 13.454 1.00 78.56 319 THR A C 1
ATOM 2428 O O . THR A 1 319 ? -8.433 0.286 13.083 1.00 78.56 319 THR A O 1
ATOM 2431 N N . TYR A 1 320 ? -10.205 0.936 14.267 1.00 82.88 320 TYR A N 1
ATOM 2432 C CA . TYR A 1 320 ? -9.629 2.209 14.693 1.00 82.88 320 TYR A CA 1
ATOM 2433 C C . TYR A 1 320 ? -9.143 2.109 16.134 1.00 82.88 320 TYR A C 1
ATOM 2435 O O . TYR A 1 320 ? -9.951 2.009 17.060 1.00 82.88 320 TYR A O 1
ATOM 2443 N N . LEU A 1 321 ? -7.831 2.150 16.346 1.00 78.69 321 LEU A N 1
ATOM 2444 C CA . LEU A 1 321 ? -7.233 2.252 17.674 1.00 78.69 321 LEU A CA 1
ATOM 2445 C C . LEU A 1 321 ? -7.161 3.731 18.058 1.00 78.69 321 LEU A C 1
ATOM 2447 O O . LEU A 1 321 ? -6.295 4.455 17.580 1.00 78.69 321 LEU A O 1
ATOM 2451 N N . VAL A 1 322 ? -8.087 4.180 18.901 1.00 86.00 322 VAL A N 1
ATOM 2452 C CA . VAL A 1 322 ? -8.296 5.600 19.211 1.00 86.00 322 VAL A CA 1
ATOM 2453 C C . VAL A 1 322 ? -7.766 5.986 20.586 1.00 86.00 322 VAL A C 1
ATOM 2455 O O . VAL A 1 322 ? -7.872 5.238 21.566 1.00 86.00 322 VAL A O 1
ATOM 2458 N N . GLY A 1 323 ? -7.220 7.193 20.645 1.00 82.38 323 GLY A N 1
ATOM 2459 C CA . GLY A 1 323 ? -6.762 7.890 21.829 1.00 82.38 323 GLY A CA 1
ATOM 2460 C C . GLY A 1 323 ? -7.519 9.196 22.076 1.00 82.38 323 GLY A C 1
ATOM 2461 O O . GLY A 1 323 ? -8.593 9.479 21.541 1.00 82.38 323 GLY A O 1
ATOM 2462 N N . ARG A 1 324 ? -6.955 10.006 22.973 1.00 88.62 324 ARG A N 1
ATOM 2463 C CA . ARG A 1 324 ? -7.559 11.264 23.411 1.00 88.62 324 ARG A CA 1
ATOM 2464 C C . ARG A 1 324 ? -7.514 12.307 22.293 1.00 88.62 324 ARG A C 1
ATOM 2466 O O . ARG A 1 324 ? -6.440 12.703 21.854 1.00 88.62 324 ARG A O 1
ATOM 2473 N N . ASN A 1 325 ? -8.678 12.889 22.024 1.00 87.56 325 ASN A N 1
ATOM 2474 C CA . ASN A 1 325 ? -8.970 13.929 21.037 1.00 87.56 325 ASN A CA 1
ATOM 2475 C C . ASN A 1 325 ? -8.871 13.476 19.577 1.00 87.56 325 ASN A C 1
ATOM 2477 O O . ASN A 1 325 ? -8.829 14.326 18.689 1.00 87.56 325 ASN A O 1
ATOM 2481 N N . ASP A 1 326 ? -8.882 12.172 19.325 1.00 88.44 326 ASP A N 1
ATOM 2482 C CA . ASP A 1 326 ? -8.901 11.658 17.962 1.00 88.44 326 ASP A CA 1
ATOM 2483 C C . ASP A 1 326 ? -10.243 11.895 17.281 1.00 88.44 326 ASP A C 1
ATOM 2485 O O . ASP A 1 326 ? -11.287 12.020 17.922 1.00 88.44 326 ASP A O 1
ATOM 2489 N N . THR A 1 327 ? -10.199 11.945 15.956 1.00 88.06 327 THR A N 1
ATOM 2490 C CA . THR A 1 327 ? -11.353 12.064 15.073 1.00 88.06 327 THR A CA 1
ATOM 2491 C C . THR A 1 327 ? -11.330 10.919 14.071 1.00 88.06 327 THR A C 1
ATOM 2493 O O . THR A 1 327 ? -10.377 10.774 13.309 1.00 88.06 327 THR A O 1
ATOM 2496 N N . VAL A 1 328 ? -12.384 10.114 14.056 1.00 86.56 328 VAL A N 1
ATOM 2497 C CA . VAL A 1 328 ? -12.583 9.018 13.108 1.00 86.56 328 VAL A CA 1
ATOM 2498 C C . VAL A 1 328 ? -13.654 9.414 12.108 1.00 86.56 328 VAL A C 1
ATOM 2500 O O . VAL A 1 328 ? -14.679 9.970 12.484 1.00 86.56 328 VAL A O 1
ATOM 2503 N N . MET A 1 329 ? -13.424 9.126 10.837 1.00 80.56 329 MET A N 1
ATOM 2504 C CA . MET A 1 329 ? -14.426 9.228 9.787 1.00 80.56 329 MET A CA 1
ATOM 2505 C C . MET A 1 329 ? -14.358 7.940 8.981 1.00 80.56 329 MET A C 1
ATOM 2507 O O . MET A 1 329 ? -13.294 7.598 8.473 1.00 80.56 329 MET A O 1
ATOM 2511 N N . ASP A 1 330 ? -15.475 7.244 8.870 1.00 75.81 330 ASP A N 1
ATOM 2512 C CA . ASP A 1 330 ? -15.567 6.021 8.089 1.00 75.81 330 ASP A CA 1
ATOM 2513 C C . ASP A 1 330 ? -16.628 6.195 7.010 1.00 75.81 330 ASP A C 1
ATOM 2515 O O . ASP A 1 330 ? -17.718 6.696 7.293 1.00 75.81 330 ASP A O 1
ATOM 2519 N N . SER A 1 331 ? -16.282 5.882 5.764 1.00 55.78 331 SER A N 1
ATOM 2520 C CA . SER A 1 331 ? -17.127 6.252 4.628 1.00 55.78 331 SER A CA 1
ATOM 2521 C C . SER A 1 331 ? -18.292 5.289 4.410 1.00 55.78 331 SER A C 1
ATOM 2523 O O . SER A 1 331 ? -19.322 5.706 3.874 1.00 55.78 331 SER A O 1
ATOM 2525 N N . ASP A 1 332 ? -18.161 4.035 4.850 1.00 54.75 332 ASP A N 1
ATOM 2526 C CA . ASP A 1 332 ? -19.222 3.029 4.771 1.00 54.75 332 ASP A CA 1
ATOM 2527 C C . ASP A 1 332 ? -19.790 2.618 6.148 1.00 54.75 332 ASP A C 1
ATOM 2529 O O . ASP A 1 332 ? -20.901 2.076 6.226 1.00 54.75 332 ASP A O 1
ATOM 2533 N N . GLY A 1 333 ? -19.084 2.955 7.233 1.00 67.06 333 GLY A N 1
ATOM 2534 C CA . GLY A 1 333 ? -19.472 2.683 8.614 1.00 67.06 333 GLY A CA 1
ATOM 2535 C C . GLY A 1 333 ? -19.189 1.243 9.052 1.00 67.06 333 GLY A C 1
ATOM 2536 O O . GLY A 1 333 ? -19.713 0.812 10.089 1.00 67.06 333 GLY A O 1
ATOM 2537 N N . HIS A 1 334 ? -18.431 0.468 8.277 1.00 63.88 334 HIS A N 1
ATOM 2538 C CA . HIS A 1 334 ? -18.068 -0.903 8.594 1.00 63.88 334 HIS A CA 1
ATOM 2539 C C . HIS A 1 334 ? -16.737 -0.938 9.355 1.00 63.88 334 HIS A C 1
ATOM 2541 O O . HIS A 1 334 ? -15.728 -0.374 8.969 1.00 63.88 334 HIS A O 1
ATOM 2547 N N . GLY A 1 335 ? -16.707 -1.633 10.494 1.00 74.88 335 GLY A N 1
ATOM 2548 C CA . GLY A 1 335 ? -15.486 -1.672 11.293 1.00 74.88 335 GLY A CA 1
ATOM 2549 C C . GLY A 1 335 ? -15.714 -1.788 12.783 1.00 74.88 335 GLY A C 1
ATOM 2550 O O . GLY A 1 335 ? -16.803 -2.148 13.237 1.00 74.88 335 GLY A O 1
ATOM 2551 N N . GLU A 1 336 ? -14.680 -1.490 13.558 1.00 86.69 336 GLU A N 1
ATOM 2552 C CA . GLU A 1 336 ? -14.765 -1.399 15.005 1.00 86.69 336 GLU A CA 1
ATOM 2553 C C . GLU A 1 336 ? -13.829 -0.334 15.575 1.00 86.69 336 GLU A C 1
ATOM 2555 O O . GLU A 1 336 ? -12.708 -0.119 15.121 1.00 86.69 336 GLU A O 1
ATOM 2560 N N . LEU A 1 337 ? -14.289 0.317 16.635 1.00 91.81 337 LEU A N 1
ATOM 2561 C CA . LEU A 1 337 ? -13.497 1.266 17.404 1.00 91.81 337 LEU A CA 1
ATOM 2562 C C . LEU A 1 337 ? -12.922 0.597 18.645 1.00 91.81 337 LEU A C 1
ATOM 2564 O O . LEU A 1 337 ? -13.652 -0.046 19.399 1.00 91.81 337 LEU A O 1
ATOM 2568 N N . ARG A 1 338 ? -11.633 0.805 18.917 1.00 86.81 338 ARG A N 1
ATOM 2569 C CA . ARG A 1 338 ? -10.968 0.351 20.140 1.00 86.81 338 ARG A CA 1
ATOM 2570 C C . ARG A 1 338 ? -10.337 1.511 20.888 1.00 86.81 338 ARG A C 1
ATOM 2572 O O . ARG A 1 338 ? -9.459 2.176 20.359 1.00 86.81 338 ARG A O 1
ATOM 2579 N N . TRP A 1 339 ? -10.697 1.686 22.157 1.00 87.62 339 TRP A N 1
ATOM 2580 C CA . TRP A 1 339 ? -10.046 2.648 23.049 1.00 87.62 339 TRP A CA 1
ATOM 2581 C C . TRP A 1 339 ? -9.232 1.907 24.105 1.00 87.62 339 TRP A C 1
ATOM 2583 O O . TRP A 1 339 ? -9.783 1.121 24.879 1.00 87.62 339 TRP A O 1
ATOM 2593 N N . GLY A 1 340 ? -7.919 2.156 24.165 1.00 77.81 340 GLY A N 1
ATOM 2594 C CA . GLY A 1 340 ? -7.039 1.491 25.138 1.00 77.81 340 GLY A CA 1
ATOM 2595 C C . GLY A 1 340 ? -7.074 -0.038 25.009 1.00 77.81 340 GLY A C 1
ATOM 2596 O O . GLY A 1 340 ? -7.098 -0.747 26.012 1.00 77.81 340 GLY A O 1
ATOM 2597 N N . GLY A 1 341 ? -7.184 -0.535 23.772 1.00 71.88 341 GLY A N 1
ATOM 2598 C CA . GLY A 1 341 ? -7.288 -1.960 23.444 1.00 71.88 341 GLY A CA 1
ATOM 2599 C C . GLY A 1 341 ? -8.679 -2.584 23.627 1.00 71.88 341 GLY A C 1
ATOM 2600 O O . GLY A 1 341 ? -8.880 -3.725 23.212 1.00 71.88 341 GLY A O 1
ATOM 2601 N N . ARG A 1 342 ? -9.658 -1.869 24.203 1.00 81.75 342 ARG A N 1
ATOM 2602 C CA . ARG A 1 342 ? -11.027 -2.376 24.406 1.00 81.75 342 ARG A CA 1
ATOM 2603 C C . ARG A 1 342 ? -11.942 -1.949 23.266 1.00 81.75 342 ARG A C 1
ATOM 2605 O O . ARG A 1 342 ? -12.048 -0.758 22.985 1.00 81.75 342 ARG A O 1
ATOM 2612 N N . ALA A 1 343 ? -12.629 -2.914 22.658 1.00 87.19 343 ALA A N 1
ATOM 2613 C CA . ALA A 1 343 ? -13.648 -2.645 21.650 1.00 87.19 343 ALA A CA 1
ATOM 2614 C C . ALA A 1 343 ? -14.827 -1.874 22.257 1.00 87.19 343 ALA A C 1
ATOM 2616 O O . ALA A 1 343 ? -15.389 -2.257 23.288 1.00 87.19 343 ALA A O 1
ATOM 2617 N N . LEU A 1 344 ? -15.194 -0.783 21.600 1.00 94.06 344 LEU A N 1
ATOM 2618 C CA . LEU A 1 344 ? -16.373 0.006 21.895 1.00 94.06 344 LEU A CA 1
ATOM 2619 C C . LEU A 1 344 ? -17.563 -0.612 21.158 1.00 94.06 344 LEU A C 1
ATOM 2621 O O . LEU A 1 344 ? -17.462 -0.973 19.992 1.00 94.06 344 LEU A O 1
ATOM 2625 N N . THR A 1 345 ? -18.697 -0.736 21.844 1.00 91.94 345 THR A N 1
ATOM 2626 C CA . THR A 1 345 ? -19.907 -1.388 21.301 1.00 91.94 345 THR A CA 1
ATOM 2627 C C . THR A 1 345 ? -21.141 -0.488 21.339 1.00 91.94 345 THR A C 1
ATOM 2629 O O . THR A 1 345 ? -22.210 -0.868 20.866 1.00 91.94 345 THR A O 1
ATOM 2632 N N . GLY A 1 346 ? -20.993 0.736 21.855 1.00 93.00 346 GLY A N 1
ATOM 2633 C CA . GLY A 1 346 ? -22.083 1.688 22.037 1.00 93.00 346 GLY A CA 1
ATOM 2634 C C . GLY A 1 346 ? -22.721 1.599 23.424 1.00 93.00 346 GLY A C 1
ATOM 2635 O O . GLY A 1 346 ? -22.077 1.210 24.403 1.00 93.00 346 GLY A O 1
ATOM 2636 N N . GLY A 1 347 ? -23.976 2.026 23.532 1.00 93.50 347 GLY A N 1
ATOM 2637 C CA . GLY A 1 347 ? -24.646 2.184 24.813 1.00 93.50 347 GLY A CA 1
ATOM 2638 C C . GLY A 1 347 ? -26.148 2.408 24.714 1.00 93.50 347 GLY A C 1
ATOM 2639 O O . GLY A 1 347 ? -26.702 2.670 23.648 1.00 93.50 347 GLY A O 1
ATOM 2640 N N . ALA A 1 348 ? -26.799 2.349 25.870 1.00 92.12 348 ALA A N 1
ATOM 2641 C CA . ALA A 1 348 ? -28.224 2.609 26.007 1.00 92.12 348 ALA A CA 1
ATOM 2642 C C . ALA A 1 348 ? -28.458 3.925 26.753 1.00 92.12 348 ALA A C 1
ATOM 2644 O O . ALA A 1 348 ? -27.660 4.333 27.604 1.00 92.12 348 ALA A O 1
ATOM 2645 N N . ARG A 1 349 ? -29.563 4.591 26.429 1.00 92.00 349 ARG A N 1
ATOM 2646 C CA . ARG A 1 349 ? -30.031 5.788 27.127 1.00 92.00 349 ARG A CA 1
ATOM 2647 C C . ARG A 1 349 ? -31.054 5.399 28.193 1.00 92.00 34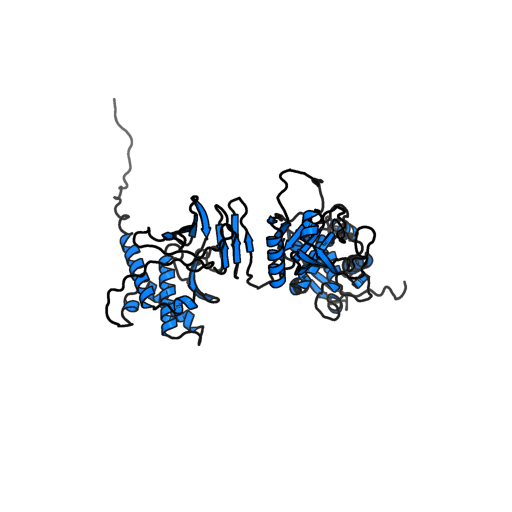9 ARG A C 1
ATOM 2649 O O . ARG A 1 349 ? -32.016 4.689 27.899 1.00 92.00 349 ARG A O 1
ATOM 2656 N N . ALA A 1 350 ? -30.883 5.881 29.422 1.00 85.81 350 ALA A N 1
ATOM 2657 C CA . ALA A 1 350 ? -31.851 5.658 30.490 1.00 85.81 350 ALA A CA 1
ATOM 2658 C C . ALA A 1 350 ? -32.968 6.717 30.494 1.00 85.81 350 ALA A C 1
ATOM 2660 O O . ALA A 1 350 ? -32.830 7.831 29.980 1.00 85.81 350 ALA A O 1
ATOM 2661 N N . GLU A 1 351 ? -34.100 6.379 31.113 1.00 77.81 351 GLU A N 1
ATOM 2662 C CA . GLU A 1 351 ? -35.182 7.332 31.365 1.00 77.81 351 GLU A CA 1
ATOM 2663 C C . GLU A 1 351 ? -34.675 8.451 32.296 1.00 77.81 351 GLU A C 1
ATOM 2665 O O . GLU A 1 351 ? -34.260 8.193 33.424 1.00 77.81 351 GLU A O 1
ATOM 2670 N N . GLY A 1 352 ? -34.675 9.694 31.805 1.00 78.88 352 GLY A N 1
ATOM 2671 C CA . GLY A 1 352 ? -34.142 10.864 32.516 1.00 78.88 352 GLY A CA 1
ATOM 2672 C C . GLY A 1 352 ? -32.747 11.318 32.072 1.00 78.88 352 GLY A C 1
ATOM 2673 O O . GLY A 1 352 ? -32.358 12.435 32.410 1.00 78.88 352 GLY A O 1
ATOM 2674 N N . ASP A 1 353 ? -32.025 10.523 31.273 1.00 81.81 353 ASP A N 1
ATOM 2675 C CA . ASP A 1 353 ? -30.794 10.993 30.632 1.00 81.81 353 ASP A CA 1
ATOM 2676 C C . ASP A 1 353 ? -31.106 12.097 29.601 1.00 81.81 353 ASP A C 1
ATOM 2678 O O . ASP A 1 353 ? -32.162 12.050 28.939 1.00 81.81 353 ASP A O 1
ATOM 2682 N N . PRO A 1 354 ? -30.187 13.071 29.414 1.00 84.94 354 PRO A N 1
ATOM 2683 C CA . PRO A 1 354 ? -30.316 14.070 28.365 1.00 84.94 354 PRO A CA 1
ATOM 2684 C C . PRO A 1 354 ? -30.561 13.421 26.993 1.00 84.94 354 PRO A C 1
ATOM 2686 O O . PRO A 1 354 ? -30.077 12.312 26.735 1.00 84.94 354 PRO A O 1
ATOM 2689 N N . PRO A 1 355 ? -31.300 14.090 26.090 1.00 80.44 355 PRO A N 1
ATOM 2690 C CA . PRO A 1 355 ? -31.452 13.618 24.719 1.00 80.44 355 PRO A CA 1
ATOM 2691 C C . PRO A 1 355 ? -30.092 13.301 24.080 1.00 80.44 355 PRO A C 1
ATOM 2693 O O . PRO A 1 355 ? -29.111 14.005 24.322 1.00 80.44 355 PRO A O 1
ATOM 2696 N N . ASN A 1 356 ? -30.043 12.237 23.274 1.00 86.38 356 ASN A N 1
ATOM 2697 C CA . ASN A 1 356 ? -28.856 11.799 22.530 1.00 86.38 356 ASN A CA 1
ATOM 2698 C C . ASN A 1 356 ? -27.607 11.493 23.380 1.00 86.38 356 ASN A C 1
ATOM 2700 O O . ASN A 1 356 ? -26.489 11.523 22.867 1.00 86.38 356 ASN A O 1
ATOM 2704 N N . THR A 1 357 ? -27.788 11.197 24.668 1.00 92.50 357 THR A N 1
ATOM 2705 C CA . THR A 1 357 ? -26.712 10.778 25.571 1.00 92.50 357 THR A CA 1
ATOM 2706 C C . THR A 1 357 ? -26.941 9.332 26.001 1.00 92.50 357 THR A C 1
ATOM 2708 O O . THR A 1 357 ? -28.002 9.006 26.528 1.00 92.50 357 THR A O 1
ATOM 2711 N N . TYR A 1 358 ? -25.945 8.476 25.782 1.00 95.00 358 TYR A N 1
ATOM 2712 C CA . TYR A 1 358 ? -25.999 7.030 26.007 1.00 95.00 358 TYR A CA 1
ATOM 2713 C C . TYR A 1 358 ? -24.808 6.592 26.857 1.00 95.00 358 TYR A C 1
ATOM 2715 O O . TYR A 1 358 ? -23.744 7.215 26.823 1.00 95.00 358 TYR A O 1
ATOM 2723 N N . ARG A 1 359 ? -24.957 5.503 27.610 1.00 94.56 359 ARG A N 1
ATOM 2724 C CA . ARG A 1 359 ? -23.889 4.952 28.456 1.00 94.56 359 ARG A CA 1
ATOM 2725 C C . ARG A 1 359 ? -23.613 3.504 28.084 1.00 94.56 359 ARG A C 1
ATOM 2727 O O . ARG A 1 359 ? -24.551 2.743 27.840 1.00 94.56 359 ARG A O 1
ATOM 2734 N N . SER A 1 360 ? -22.335 3.127 28.042 1.00 95.00 360 SER A N 1
ATOM 2735 C CA . SER A 1 360 ? -21.947 1.726 27.863 1.00 95.00 360 SER A CA 1
ATOM 2736 C C . SER A 1 360 ? -22.490 0.869 29.009 1.00 95.00 360 SER A C 1
ATOM 2738 O O . SER A 1 360 ? -22.705 1.357 30.120 1.00 95.00 360 SER A O 1
ATOM 2740 N N . ALA A 1 361 ? -22.686 -0.427 28.760 1.00 89.25 361 ALA A N 1
ATOM 2741 C CA . ALA A 1 361 ? -23.226 -1.351 29.760 1.00 89.25 361 ALA A CA 1
ATOM 2742 C C . ALA A 1 361 ? -22.349 -1.466 31.024 1.00 89.25 361 ALA A C 1
ATOM 2744 O O . ALA A 1 361 ? -22.866 -1.659 32.122 1.00 89.25 361 ALA A O 1
ATOM 2745 N N . ASP A 1 362 ? -21.028 -1.316 30.886 1.00 89.44 362 ASP A N 1
ATOM 2746 C CA . ASP A 1 362 ? -20.079 -1.273 32.006 1.00 89.44 362 ASP A CA 1
ATOM 2747 C C . ASP A 1 362 ? -19.943 0.128 32.642 1.00 89.44 362 ASP A C 1
ATOM 2749 O O . ASP A 1 362 ? -19.267 0.306 33.658 1.00 89.44 362 ASP A O 1
ATOM 2753 N N . GLY A 1 363 ? -20.605 1.135 32.066 1.00 89.75 363 GLY A N 1
ATOM 2754 C CA . GLY A 1 363 ? -20.585 2.525 32.507 1.00 89.75 363 GLY A CA 1
ATOM 2755 C C . GLY A 1 363 ? -19.218 3.202 32.387 1.00 89.75 363 GLY A C 1
ATOM 2756 O O . GLY A 1 363 ? -18.996 4.212 33.061 1.00 89.75 363 GLY A O 1
ATOM 2757 N N . GLU A 1 364 ? -18.279 2.634 31.628 1.00 92.25 364 GLU A N 1
ATOM 2758 C CA . GLU A 1 364 ? -16.941 3.199 31.409 1.00 92.25 364 GLU A CA 1
ATOM 2759 C C . GLU A 1 364 ? -16.943 4.315 30.355 1.00 92.25 364 GLU A C 1
ATOM 2761 O O . GLU A 1 364 ? -16.139 5.247 30.449 1.00 92.25 364 GLU A O 1
ATOM 2766 N N . TYR A 1 365 ? -17.878 4.262 29.400 1.00 96.06 365 TYR A N 1
ATOM 2767 C CA . TYR A 1 365 ? -17.971 5.207 28.292 1.00 96.06 365 TYR A CA 1
ATOM 2768 C C . TYR A 1 365 ? -19.334 5.900 28.243 1.00 96.06 365 TYR A C 1
ATOM 2770 O O . TYR A 1 365 ? -20.383 5.308 28.513 1.00 96.06 365 TYR A O 1
ATOM 2778 N N . THR A 1 366 ? -19.312 7.180 27.882 1.00 96.38 366 THR A N 1
ATOM 2779 C CA . THR A 1 366 ? -20.496 7.978 27.552 1.00 96.38 366 THR A CA 1
ATOM 2780 C C . THR A 1 366 ? -20.428 8.373 26.085 1.00 96.38 366 THR A C 1
ATOM 2782 O O . THR A 1 366 ? -19.392 8.841 25.620 1.00 96.38 366 THR A O 1
ATOM 2785 N N . TYR A 1 367 ? -21.536 8.203 25.375 1.00 96.69 367 TYR A N 1
ATOM 2786 C CA . TYR A 1 367 ? -21.689 8.536 23.966 1.00 96.69 367 TYR A CA 1
ATOM 2787 C C . TYR A 1 367 ? -22.680 9.692 23.849 1.00 96.69 367 TYR A C 1
ATOM 2789 O O . TYR A 1 367 ? -23.822 9.566 24.289 1.00 96.69 367 TYR A O 1
ATOM 2797 N N . ALA A 1 368 ? -22.256 10.814 23.279 1.00 95.06 368 ALA A N 1
ATOM 2798 C CA . ALA A 1 368 ? -23.096 11.985 23.057 1.00 95.06 368 ALA A CA 1
ATOM 2799 C C . ALA A 1 368 ? -23.172 12.281 21.557 1.00 95.06 368 ALA A C 1
ATOM 2801 O O . ALA A 1 368 ? -22.161 12.609 20.935 1.00 95.06 368 ALA A O 1
ATOM 2802 N N . LEU A 1 369 ? -24.362 12.142 20.973 1.00 89.88 369 LEU A N 1
ATOM 2803 C CA . LEU A 1 369 ? -24.590 12.350 19.544 1.00 89.88 369 LEU A CA 1
ATOM 2804 C C . LEU A 1 369 ? -25.124 13.765 19.283 1.00 89.88 369 LEU A C 1
ATOM 2806 O O . LEU A 1 369 ? -26.195 14.139 19.766 1.00 89.88 369 LEU A O 1
ATOM 2810 N N . ALA A 1 370 ? -24.388 14.543 18.490 1.00 84.75 370 ALA A N 1
ATOM 2811 C CA . ALA A 1 370 ? -24.781 15.876 18.046 1.00 84.75 370 ALA A CA 1
ATOM 2812 C C . ALA A 1 370 ? -24.763 15.935 16.512 1.00 84.75 370 ALA A C 1
ATOM 2814 O O . ALA A 1 370 ? -23.702 15.929 15.889 1.00 84.75 370 ALA A O 1
ATOM 2815 N N . GLY A 1 371 ? -25.947 15.970 15.891 1.00 78.88 371 GLY A N 1
ATOM 2816 C CA . GLY A 1 371 ? -26.069 15.824 14.439 1.00 78.88 371 GLY A CA 1
ATOM 2817 C C . GLY A 1 371 ? -25.525 14.466 13.992 1.00 78.88 371 GLY A C 1
ATOM 2818 O O . GLY A 1 371 ? -26.023 13.432 14.427 1.00 78.88 371 GLY A O 1
ATOM 2819 N N . THR A 1 372 ? -24.486 14.476 13.159 1.00 77.38 372 THR A N 1
ATOM 2820 C CA . THR A 1 372 ? -23.780 13.270 12.696 1.00 77.38 372 THR A CA 1
ATOM 2821 C C . THR A 1 372 ? -22.437 13.055 13.397 1.00 77.38 372 THR A C 1
ATOM 2823 O O . THR A 1 372 ? -21.655 12.220 12.960 1.00 77.38 372 THR A O 1
ATOM 2826 N N . THR A 1 373 ? -22.118 13.827 14.438 1.00 87.75 373 THR A N 1
ATOM 2827 C CA . THR A 1 373 ? -20.863 13.672 15.182 1.00 87.75 373 THR A CA 1
ATOM 2828 C C . THR A 1 373 ? -21.140 12.988 16.510 1.00 87.75 373 THR A C 1
ATOM 2830 O O . THR A 1 373 ? -21.844 13.526 17.370 1.00 87.75 373 THR A O 1
ATOM 2833 N N . LEU A 1 374 ? -20.573 11.799 16.690 1.00 95.38 374 LEU A N 1
ATOM 2834 C CA . LEU A 1 374 ? -20.619 11.065 17.945 1.00 95.38 374 LEU A CA 1
ATOM 2835 C C . LEU A 1 374 ? -19.385 11.406 18.775 1.00 95.38 374 LEU A C 1
ATOM 2837 O O . LEU A 1 374 ? -18.267 11.090 18.387 1.00 95.38 374 LEU A O 1
ATOM 2841 N N . THR A 1 375 ? -19.577 12.024 19.935 1.00 96.81 375 THR A N 1
ATOM 2842 C CA . THR A 1 375 ? -18.503 12.186 20.921 1.00 96.81 375 THR A CA 1
ATOM 2843 C C . THR A 1 375 ? -18.503 10.996 21.865 1.00 96.81 375 THR A C 1
ATOM 2845 O O . THR A 1 375 ? -19.522 10.722 22.502 1.00 96.81 375 THR A O 1
ATOM 2848 N N . VAL A 1 376 ? -17.369 10.311 21.988 1.00 97.25 376 VAL A N 1
ATOM 2849 C CA . VAL A 1 376 ? -17.180 9.241 22.972 1.00 97.25 376 VAL A CA 1
ATOM 2850 C C . VAL A 1 376 ? -16.245 9.735 24.059 1.00 97.25 376 VAL A C 1
ATOM 2852 O O . VAL A 1 376 ? -15.129 10.143 23.751 1.00 97.25 376 VAL A O 1
ATOM 2855 N N . SER A 1 377 ? -16.677 9.670 25.317 1.00 96.50 377 SER A N 1
ATOM 2856 C CA . SER A 1 377 ? -15.877 10.087 26.471 1.00 96.50 377 SER A CA 1
ATOM 2857 C C . SER A 1 377 ? -15.721 8.969 27.494 1.00 96.50 377 SER A C 1
ATOM 2859 O O . SER A 1 377 ? -16.675 8.241 27.768 1.00 96.50 377 SER A O 1
ATOM 2861 N N . ASN A 1 378 ? -14.539 8.859 28.100 1.00 93.69 378 ASN A N 1
ATOM 2862 C CA . ASN A 1 378 ? -14.268 7.921 29.192 1.00 93.69 378 ASN A CA 1
ATOM 2863 C C . ASN A 1 378 ? -14.462 8.573 30.580 1.00 93.69 378 ASN A C 1
ATOM 2865 O O . ASN A 1 378 ? -14.659 9.785 30.704 1.00 93.69 378 ASN A O 1
ATOM 2869 N N . ARG A 1 379 ? -14.372 7.780 31.658 1.00 91.06 379 ARG A N 1
ATOM 2870 C CA . ARG A 1 379 ? -14.486 8.281 33.046 1.00 91.06 379 ARG A CA 1
ATOM 2871 C C . ARG A 1 379 ? -13.400 9.272 33.470 1.00 91.06 379 ARG A C 1
ATOM 2873 O O . ARG A 1 379 ? -13.628 10.038 34.403 1.00 91.06 379 ARG A O 1
ATOM 2880 N N . ALA A 1 380 ? -12.242 9.262 32.813 1.00 88.12 380 ALA A N 1
ATOM 2881 C CA . ALA A 1 380 ? -11.173 10.226 33.067 1.00 88.12 380 ALA A CA 1
ATOM 2882 C C . ALA A 1 380 ? -11.457 11.604 32.434 1.00 88.12 380 ALA A C 1
ATOM 2884 O O . ALA A 1 380 ? -10.718 12.554 32.686 1.00 88.12 380 ALA A O 1
ATOM 2885 N N . GLY A 1 381 ? -12.539 11.732 31.653 1.00 86.81 381 GLY A N 1
ATOM 2886 C CA . GLY A 1 381 ? -12.923 12.965 30.965 1.00 86.81 381 GLY A CA 1
ATOM 2887 C C . GLY A 1 381 ? -12.212 13.167 29.627 1.00 86.81 381 GLY A C 1
ATOM 2888 O O . GLY A 1 381 ? -12.298 14.249 29.051 1.00 86.81 381 GLY A O 1
ATOM 2889 N N . GLU A 1 382 ? -11.510 12.152 29.127 1.00 92.62 382 GLU A N 1
ATOM 2890 C CA . GLU A 1 382 ? -10.923 12.164 27.789 1.00 92.62 382 GLU A CA 1
ATOM 2891 C C . GLU A 1 382 ? -11.995 11.831 26.754 1.00 92.62 382 GLU A C 1
ATOM 2893 O O . GLU A 1 382 ? -12.864 10.999 27.020 1.00 92.62 382 GLU A O 1
ATOM 2898 N N . SER A 1 383 ? -11.922 12.455 25.577 1.00 95.19 383 SER A N 1
ATOM 2899 C CA . SER A 1 383 ? -12.925 12.296 24.520 1.00 95.19 383 SER A CA 1
ATOM 2900 C C . SER A 1 383 ? -12.308 12.078 23.143 1.00 95.19 383 SER A C 1
ATOM 2902 O O . SER A 1 383 ? -11.233 12.603 22.885 1.00 95.19 383 SER A O 1
ATOM 2904 N N . MET A 1 384 ? -13.014 11.381 22.259 1.00 94.75 384 MET A N 1
ATOM 2905 C CA . MET A 1 384 ? -12.754 11.287 20.816 1.00 94.75 384 MET A CA 1
ATOM 2906 C C . MET A 1 384 ? -14.052 11.555 20.046 1.00 94.75 384 MET A C 1
ATOM 2908 O O . MET A 1 384 ? -15.134 11.584 20.643 1.00 94.75 384 MET A O 1
ATOM 2912 N N . GLN A 1 385 ? -13.952 11.768 18.738 1.00 96.19 385 GLN A N 1
ATOM 2913 C CA . GLN A 1 385 ? -15.092 12.017 17.863 1.00 96.19 385 GLN A CA 1
ATOM 2914 C C . GLN A 1 385 ? -15.160 11.000 16.727 1.00 96.19 385 GLN A C 1
ATOM 2916 O O . GLN A 1 385 ? -14.139 10.617 16.165 1.00 96.19 385 GLN A O 1
ATOM 2921 N N . VAL A 1 386 ? -16.378 10.618 16.356 1.00 93.69 386 VAL A N 1
ATOM 2922 C CA . VAL A 1 386 ? -16.684 9.932 15.100 1.00 93.69 386 VAL A CA 1
ATOM 2923 C C . VAL A 1 386 ? -17.537 10.876 14.260 1.00 93.69 386 VAL A C 1
ATOM 2925 O O . VAL A 1 386 ? -18.655 11.217 14.647 1.00 93.69 386 VAL A O 1
ATOM 2928 N N . GLU A 1 387 ? -16.994 11.349 13.146 1.00 85.19 387 GLU A N 1
ATOM 2929 C CA . GLU A 1 387 ? -17.686 12.187 12.172 1.00 85.19 387 GLU A CA 1
ATOM 2930 C C . GLU A 1 387 ? -18.563 11.334 11.253 1.00 85.19 387 GLU A C 1
ATOM 2932 O O . GLU A 1 387 ? -18.257 10.181 10.973 1.00 85.19 387 GLU A O 1
ATOM 2937 N N . GLN A 1 388 ? -19.656 11.929 10.772 1.00 73.94 388 GLN A N 1
ATOM 2938 C CA . GLN A 1 388 ? -20.642 11.306 9.873 1.00 73.94 388 GLN A CA 1
ATOM 2939 C C . GLN A 1 388 ? -21.345 10.040 10.405 1.00 73.94 388 GLN A C 1
ATOM 2941 O O . GLN A 1 388 ? -22.188 9.478 9.710 1.00 73.94 388 GLN A O 1
ATOM 2946 N N . TYR A 1 389 ? -21.104 9.682 11.665 1.00 85.56 389 TYR A N 1
ATOM 2947 C CA . TYR A 1 389 ? -21.646 8.519 12.354 1.00 85.56 389 TYR A CA 1
ATOM 2948 C C . TYR A 1 389 ? -23.147 8.312 12.125 1.00 85.56 389 TYR A C 1
ATOM 2950 O O . TYR A 1 389 ? -23.967 9.194 12.405 1.00 85.56 389 TYR A O 1
ATOM 2958 N N . ALA A 1 390 ? -23.514 7.111 11.688 1.00 77.88 390 ALA A N 1
ATOM 2959 C CA . ALA A 1 390 ? -24.843 6.522 11.725 1.00 77.88 390 ALA A CA 1
ATOM 2960 C C . ALA A 1 390 ? -24.974 5.421 12.764 1.00 77.88 390 ALA A C 1
ATOM 2962 O O . ALA A 1 390 ? -24.014 4.769 13.159 1.00 77.88 390 ALA A O 1
ATOM 2963 N N . ARG A 1 391 ? -26.202 5.242 13.266 1.00 78.94 391 ARG A N 1
ATOM 2964 C CA . ARG A 1 391 ? -26.457 4.250 14.310 1.00 78.94 391 ARG A CA 1
ATOM 2965 C C . ARG A 1 391 ? -26.062 2.866 13.806 1.00 78.94 391 ARG A C 1
ATOM 2967 O O . ARG A 1 391 ? -26.520 2.435 12.752 1.00 78.94 391 ARG A O 1
ATOM 2974 N N . GLY A 1 392 ? -25.228 2.187 14.586 1.00 76.00 392 GLY A N 1
ATOM 2975 C CA . GLY A 1 392 ? -24.664 0.887 14.233 1.00 76.00 392 GLY A CA 1
ATOM 2976 C C . GLY A 1 392 ? -23.324 0.949 13.497 1.00 76.00 392 GLY A C 1
ATOM 2977 O O . GLY A 1 392 ? -22.687 -0.100 13.385 1.00 76.00 392 GLY A O 1
ATOM 2978 N N . ASP A 1 393 ? -22.870 2.128 13.052 1.00 84.38 393 ASP A N 1
ATOM 2979 C CA . ASP A 1 393 ? -21.547 2.286 12.439 1.00 84.38 393 ASP A CA 1
ATOM 2980 C C . ASP A 1 393 ? -20.459 1.850 13.407 1.00 84.38 393 ASP A C 1
ATOM 2982 O O . ASP A 1 393 ? -20.554 2.073 14.620 1.00 84.38 393 ASP A O 1
ATOM 2986 N N . LEU A 1 394 ? -19.416 1.224 12.867 1.00 85.44 394 LEU A N 1
ATOM 2987 C CA . LEU A 1 394 ? -18.253 0.770 13.623 1.00 85.44 394 LEU A CA 1
ATOM 2988 C C . LEU A 1 394 ? -18.639 -0.140 14.803 1.00 85.44 394 LEU A C 1
ATOM 2990 O O . LEU A 1 394 ? -17.983 -0.147 15.847 1.00 85.44 394 LEU A O 1
ATOM 2994 N N . ARG A 1 395 ? -19.760 -0.868 14.651 1.00 85.94 395 ARG A N 1
ATOM 2995 C CA . ARG A 1 395 ? -20.413 -1.715 15.670 1.00 85.94 395 ARG A CA 1
ATOM 2996 C C . ARG A 1 395 ? -20.860 -0.962 16.928 1.00 85.94 395 ARG A C 1
ATOM 2998 O O . ARG A 1 395 ? -21.197 -1.593 17.931 1.00 85.94 395 ARG A O 1
ATOM 3005 N N . LEU A 1 396 ? -20.927 0.365 16.882 1.00 90.88 396 LEU A N 1
ATOM 3006 C CA . LEU A 1 396 ? -21.450 1.185 17.966 1.00 90.88 396 LEU A CA 1
ATOM 3007 C C . LEU A 1 396 ? -22.972 1.251 17.870 1.00 90.88 396 LEU A C 1
ATOM 3009 O O . LEU A 1 396 ? -23.518 1.944 17.013 1.00 90.88 396 LEU A O 1
ATOM 3013 N N . ARG A 1 397 ? -23.677 0.562 18.767 1.00 88.00 397 ARG A N 1
ATOM 3014 C CA . ARG A 1 397 ? -25.145 0.588 18.830 1.00 88.00 397 ARG A CA 1
ATOM 3015 C C . ARG A 1 397 ? -25.620 1.589 19.875 1.00 88.00 397 ARG A C 1
ATOM 3017 O O . ARG A 1 397 ? -25.189 1.533 21.022 1.00 88.00 397 ARG A O 1
ATOM 3024 N N . LEU A 1 398 ? -26.504 2.507 19.482 1.00 88.81 398 LEU A N 1
ATOM 3025 C CA . LEU A 1 398 ? -27.122 3.476 20.392 1.00 88.81 398 LEU A CA 1
ATOM 3026 C C . LEU A 1 398 ? -28.610 3.175 20.528 1.00 88.81 398 LEU A C 1
ATOM 3028 O O . LEU A 1 398 ? -29.383 3.369 19.585 1.00 88.81 398 LEU A O 1
ATOM 3032 N N . GLU A 1 399 ? -28.998 2.711 21.710 1.00 86.81 399 GLU A N 1
ATOM 3033 C CA . GLU A 1 399 ? -30.355 2.259 22.004 1.00 86.81 399 GLU A CA 1
ATOM 3034 C C . GLU A 1 399 ? -31.106 3.308 22.829 1.00 86.81 399 GLU A C 1
ATOM 3036 O O . GLU A 1 399 ? -30.653 3.746 23.890 1.00 86.81 399 GLU A O 1
ATOM 3041 N N . ASP A 1 400 ? -32.270 3.723 22.335 1.00 80.31 400 ASP A N 1
ATOM 3042 C CA . ASP A 1 400 ? -33.201 4.537 23.111 1.00 80.31 400 ASP A CA 1
ATOM 3043 C C . ASP A 1 400 ? -34.068 3.651 24.012 1.00 80.31 400 ASP A C 1
ATOM 3045 O O . ASP A 1 400 ? -34.315 2.487 23.684 1.00 80.31 400 ASP A O 1
ATOM 3049 N N . PRO A 1 401 ? -34.565 4.183 25.143 1.00 71.75 401 PRO A N 1
ATOM 3050 C CA . PRO A 1 401 ? -35.460 3.429 26.000 1.00 71.75 401 PRO A CA 1
ATOM 3051 C C . PRO A 1 401 ? -36.713 3.014 25.210 1.00 71.75 401 PRO A C 1
ATOM 3053 O O . PRO A 1 401 ? -37.259 3.833 24.461 1.00 71.75 401 PRO A O 1
ATOM 3056 N N . PRO A 1 402 ? -37.198 1.770 25.381 1.00 57.34 402 PRO A N 1
ATOM 3057 C CA . PRO A 1 402 ? -38.376 1.292 24.675 1.00 57.34 402 PRO A CA 1
ATOM 3058 C C . PRO A 1 402 ? -39.560 2.209 24.980 1.00 57.34 402 PRO A C 1
ATOM 3060 O O . PRO A 1 402 ? -39.921 2.431 26.142 1.00 57.34 402 PRO A O 1
ATOM 3063 N N . VAL A 1 403 ? -40.165 2.756 23.926 1.00 54.31 403 VAL A N 1
ATOM 3064 C CA . VAL A 1 403 ? -41.365 3.583 24.050 1.00 54.31 403 VAL A CA 1
ATOM 3065 C C . VAL A 1 403 ? -42.460 2.690 24.626 1.00 54.31 403 VAL A C 1
ATOM 3067 O O . VAL A 1 403 ? -42.878 1.726 23.987 1.00 54.31 403 VAL A O 1
ATOM 3070 N N . ARG A 1 404 ? -42.905 2.965 25.862 1.00 47.00 404 ARG A N 1
ATOM 3071 C CA . ARG A 1 404 ? -43.969 2.179 26.504 1.00 47.00 404 ARG A CA 1
ATOM 3072 C C . ARG A 1 404 ? -45.219 2.219 25.627 1.00 47.00 404 ARG A C 1
ATOM 3074 O O . ARG A 1 404 ? -45.901 3.237 25.545 1.00 47.00 404 ARG A O 1
ATOM 3081 N N . THR A 1 405 ? -45.523 1.086 25.006 1.00 37.41 405 THR A N 1
ATOM 3082 C CA . THR A 1 405 ? -46.731 0.847 24.223 1.00 37.41 405 THR A CA 1
ATOM 3083 C C . THR A 1 405 ? -47.960 1.018 25.112 1.00 37.41 405 THR A C 1
ATOM 3085 O O . THR A 1 405 ? -48.255 0.159 25.945 1.00 37.41 405 THR A O 1
ATOM 3088 N N . GLN A 1 406 ? -48.707 2.109 24.941 1.00 37.03 406 GLN A N 1
ATOM 3089 C CA . GLN A 1 406 ? -50.117 2.099 25.316 1.00 37.03 406 GLN A CA 1
ATOM 3090 C C . GLN A 1 406 ? -50.875 1.355 24.214 1.00 37.03 406 GLN A C 1
ATOM 3092 O O . GLN A 1 406 ? -50.799 1.699 23.036 1.00 37.03 406 GLN A O 1
ATOM 3097 N N . ASN A 1 407 ? -51.522 0.262 24.617 1.00 38.16 407 ASN A N 1
ATOM 3098 C CA . ASN A 1 407 ? -52.296 -0.631 23.766 1.00 38.16 407 ASN A CA 1
ATOM 3099 C C . ASN A 1 407 ? -53.394 0.134 23.010 1.00 38.16 407 ASN A C 1
ATOM 3101 O O . ASN A 1 407 ? -54.418 0.467 23.599 1.00 38.16 407 ASN A O 1
ATOM 3105 N N . GLU A 1 408 ? -53.225 0.318 21.700 1.00 37.69 408 GLU A N 1
ATOM 3106 C CA . GLU A 1 408 ? -54.332 0.594 20.777 1.00 37.69 408 GLU A CA 1
ATOM 3107 C C . GLU A 1 408 ? -54.319 -0.387 19.589 1.00 37.69 408 GLU A C 1
ATOM 3109 O O . GLU A 1 408 ? -53.231 -0.815 19.164 1.00 37.69 408 GLU A O 1
ATOM 3114 N N . PRO A 1 409 ? -55.506 -0.780 19.072 1.00 37.53 409 PRO A N 1
ATOM 3115 C CA . PRO A 1 409 ? -55.688 -1.985 18.265 1.00 37.53 409 PRO A CA 1
ATOM 3116 C C . PRO A 1 409 ? -55.063 -1.909 16.867 1.00 37.53 409 PRO A C 1
ATOM 3118 O O . PRO A 1 409 ? -54.882 -0.842 16.288 1.00 37.53 409 PRO A O 1
ATOM 3121 N N . GLN A 1 410 ? -54.780 -3.091 16.316 1.00 40.75 410 GLN A N 1
ATOM 3122 C CA . GLN A 1 410 ? -54.216 -3.344 14.988 1.00 40.75 410 GLN A CA 1
ATOM 3123 C C . GLN A 1 410 ? -55.086 -2.777 13.846 1.00 40.75 410 GLN A C 1
ATOM 3125 O O . GLN A 1 410 ? -56.112 -3.365 13.515 1.00 40.75 410 GLN A O 1
ATOM 3130 N N . GLN A 1 411 ? -54.641 -1.703 13.181 1.00 41.03 411 GLN A N 1
ATOM 3131 C CA . GLN A 1 411 ? -54.989 -1.401 11.781 1.00 41.03 411 GLN A CA 1
ATOM 3132 C C . GLN A 1 411 ? -53.774 -0.797 11.055 1.00 41.03 411 GLN A C 1
ATOM 3134 O O . GLN A 1 411 ? -53.371 0.334 11.317 1.00 41.03 411 GLN A O 1
ATOM 3139 N N . GLY A 1 412 ? -53.186 -1.575 10.143 1.00 42.25 412 GLY A N 1
ATOM 3140 C CA . GLY A 1 412 ? -51.904 -1.319 9.469 1.00 42.25 412 GLY A CA 1
ATOM 3141 C C . GLY A 1 412 ? -51.863 -0.214 8.408 1.00 42.25 412 GLY A C 1
ATOM 3142 O O . GLY A 1 412 ? -50.855 -0.107 7.733 1.00 42.25 412 GLY A O 1
ATOM 3143 N N . ASN A 1 413 ? -52.889 0.633 8.269 1.00 48.62 413 ASN A N 1
ATOM 3144 C CA . ASN A 1 413 ? -52.892 1.712 7.262 1.00 48.62 413 ASN A CA 1
ATOM 3145 C C . ASN A 1 413 ? -52.869 3.133 7.851 1.00 48.62 413 ASN A C 1
ATOM 3147 O O . ASN A 1 413 ? -52.559 4.082 7.145 1.00 48.62 413 ASN A O 1
ATOM 3151 N N . GLY A 1 414 ? -53.138 3.310 9.149 1.00 58.62 414 GLY A N 1
ATOM 3152 C CA . GLY A 1 414 ? -53.328 4.652 9.716 1.00 58.62 414 GLY A CA 1
ATOM 3153 C C . GLY A 1 414 ? -52.051 5.462 9.968 1.00 58.62 414 GLY A C 1
ATOM 3154 O O . GLY A 1 414 ? -52.143 6.673 10.133 1.00 58.62 414 GLY A O 1
ATOM 3155 N N . ALA A 1 415 ? -50.875 4.828 10.040 1.00 67.88 415 ALA A N 1
ATOM 3156 C CA . ALA A 1 415 ? -49.617 5.515 10.360 1.00 67.88 415 ALA A CA 1
ATOM 3157 C C . ALA A 1 415 ? -48.973 6.174 9.126 1.00 67.88 415 ALA A C 1
ATOM 3159 O O . ALA A 1 415 ? -48.477 7.293 9.212 1.00 67.88 415 ALA A O 1
ATOM 3160 N N . LEU A 1 416 ? -49.039 5.521 7.960 1.00 73.50 416 LEU A N 1
ATOM 3161 C CA . LEU A 1 416 ? -48.534 6.080 6.699 1.00 73.50 416 LEU A CA 1
ATOM 3162 C C . LEU A 1 416 ? -49.385 7.251 6.190 1.00 73.50 416 LEU A C 1
ATOM 3164 O O . LEU A 1 416 ? -48.859 8.148 5.533 1.00 73.50 416 LEU A O 1
ATOM 3168 N N . ASP A 1 417 ? -50.680 7.262 6.514 1.00 76.75 417 ASP A N 1
ATOM 3169 C CA . ASP A 1 417 ? -51.615 8.337 6.152 1.00 76.75 417 ASP A CA 1
ATOM 3170 C C . ASP A 1 417 ? -51.406 9.621 6.974 1.00 76.75 417 ASP A C 1
ATOM 3172 O O . ASP A 1 417 ? -51.906 10.684 6.609 1.00 76.75 417 ASP A O 1
ATOM 3176 N N . ARG A 1 418 ? -50.662 9.541 8.085 1.00 80.31 418 ARG A N 1
ATOM 3177 C CA . ARG A 1 418 ? -50.318 10.693 8.936 1.00 80.31 418 ARG A CA 1
ATOM 3178 C C . ARG A 1 418 ? -49.006 11.364 8.544 1.00 80.31 418 ARG A C 1
ATOM 3180 O O . ARG A 1 418 ? -48.699 12.431 9.073 1.00 80.31 418 ARG A O 1
ATOM 3187 N N . LEU A 1 419 ? -48.231 10.754 7.645 1.00 84.25 419 LEU A N 1
ATOM 3188 C CA . LEU A 1 419 ? -47.009 11.360 7.132 1.00 84.25 419 LEU A CA 1
ATOM 3189 C C . LEU A 1 419 ? -47.337 12.635 6.356 1.00 84.25 419 LEU A C 1
ATOM 3191 O O . LEU A 1 419 ? -48.335 12.719 5.639 1.00 84.25 419 LEU A O 1
ATOM 3195 N N . THR A 1 420 ? -46.463 13.634 6.464 1.00 86.81 420 THR A N 1
ATOM 3196 C CA . THR A 1 420 ? -46.564 14.810 5.598 1.00 86.81 420 THR A CA 1
ATOM 3197 C C . THR A 1 420 ? -46.350 14.398 4.133 1.00 86.81 420 THR A C 1
ATOM 3199 O O . THR A 1 420 ? -45.690 13.388 3.876 1.00 86.81 420 THR A O 1
ATOM 3202 N N . PRO A 1 421 ? -46.833 15.170 3.140 1.00 87.19 421 PRO A N 1
ATOM 3203 C CA . PRO A 1 421 ? -46.602 14.843 1.731 1.00 87.19 421 PRO A CA 1
ATOM 3204 C C . PRO A 1 421 ? -45.116 14.684 1.374 1.00 87.19 421 PRO A C 1
ATOM 3206 O O . PRO A 1 421 ? -44.763 13.842 0.552 1.00 87.19 421 PRO A O 1
ATOM 3209 N N . GLN A 1 422 ? -44.241 15.467 2.015 1.00 85.25 422 GLN A N 1
ATOM 3210 C CA . GLN A 1 422 ? -42.793 15.380 1.828 1.00 85.25 422 GLN A CA 1
ATOM 3211 C C . GLN A 1 422 ? -42.228 14.075 2.402 1.00 85.25 422 GLN A C 1
ATOM 3213 O O . GLN A 1 422 ? -41.457 13.393 1.733 1.00 85.25 422 GLN A O 1
ATOM 3218 N N . ASP A 1 423 ? -42.651 13.698 3.606 1.00 90.06 423 ASP A N 1
ATOM 3219 C CA . ASP A 1 423 ? -42.177 12.478 4.270 1.00 90.06 423 ASP A CA 1
ATOM 3220 C C . ASP A 1 423 ? -42.686 11.233 3.569 1.00 90.06 423 ASP A C 1
ATOM 3222 O O . ASP A 1 423 ? -41.954 10.256 3.417 1.00 90.06 423 ASP A O 1
ATOM 3226 N N . ARG A 1 424 ? -43.920 11.303 3.066 1.00 92.00 424 ARG A N 1
ATOM 3227 C CA . ARG A 1 424 ? -44.496 10.249 2.248 1.00 92.00 424 ARG A CA 1
ATOM 3228 C C . ARG A 1 424 ? -43.714 10.060 0.950 1.00 92.00 424 ARG A C 1
ATOM 3230 O O . ARG A 1 424 ? -43.411 8.929 0.600 1.00 92.00 424 ARG A O 1
ATOM 3237 N N . ALA A 1 425 ? -43.307 11.143 0.288 1.00 90.31 425 ALA A N 1
ATOM 3238 C CA . ALA A 1 425 ? -42.491 11.049 -0.921 1.00 90.31 425 ALA A CA 1
ATOM 3239 C C . ALA A 1 425 ? -41.110 10.415 -0.659 1.00 90.31 425 ALA A C 1
ATOM 3241 O O . ALA A 1 425 ? -40.634 9.625 -1.472 1.00 90.31 425 ALA A O 1
ATOM 3242 N N . VAL A 1 426 ? -40.463 10.729 0.471 1.00 92.06 426 VAL A N 1
ATOM 3243 C CA . VAL A 1 426 ? -39.187 10.096 0.855 1.00 92.06 426 VAL A CA 1
ATOM 3244 C C . VAL A 1 426 ? -39.390 8.616 1.186 1.00 92.06 426 VAL A C 1
ATOM 3246 O O . VAL A 1 426 ? -38.641 7.779 0.684 1.00 92.06 426 VAL A O 1
ATOM 3249 N N . TYR A 1 427 ? -40.432 8.289 1.956 1.00 94.50 427 TYR A N 1
ATOM 3250 C CA . TYR A 1 427 ? -40.820 6.910 2.255 1.00 94.50 427 TYR A CA 1
ATOM 3251 C C . TYR A 1 427 ? -41.043 6.092 0.981 1.00 94.50 427 TYR A C 1
ATOM 3253 O O . TYR A 1 427 ? -40.453 5.028 0.826 1.00 94.50 427 TYR A O 1
ATOM 3261 N N . ASP A 1 428 ? -41.841 6.607 0.043 1.00 92.75 428 ASP A N 1
ATOM 3262 C CA . ASP A 1 428 ? -42.173 5.906 -1.197 1.00 92.75 428 ASP A CA 1
ATOM 3263 C C . ASP A 1 428 ? -40.913 5.672 -2.056 1.00 92.75 428 ASP A C 1
ATOM 3265 O O . ASP A 1 428 ? -40.774 4.615 -2.674 1.00 92.75 428 ASP A O 1
ATOM 3269 N N . ARG A 1 429 ? -39.944 6.603 -2.058 1.00 92.94 429 ARG A N 1
ATOM 3270 C CA . ARG A 1 429 ? -38.642 6.410 -2.730 1.00 92.94 429 ARG A CA 1
ATOM 3271 C C . ARG A 1 429 ? -37.798 5.322 -2.070 1.00 92.94 429 ARG A C 1
ATOM 3273 O O . ARG A 1 429 ? -37.220 4.504 -2.779 1.00 92.94 429 ARG A O 1
ATOM 3280 N N . MET A 1 430 ? -37.743 5.290 -0.739 1.00 93.31 430 MET A N 1
ATOM 3281 C CA . MET A 1 430 ? -37.036 4.245 0.011 1.00 93.31 430 MET A CA 1
ATOM 3282 C C . MET A 1 430 ? -37.679 2.877 -0.203 1.00 93.31 430 MET A C 1
ATOM 3284 O O . MET A 1 430 ? -36.984 1.905 -0.484 1.00 93.31 430 MET A O 1
ATOM 3288 N N . PHE A 1 431 ? -39.009 2.821 -0.161 1.00 92.12 431 PHE A N 1
ATOM 3289 C CA . PHE A 1 431 ? -39.771 1.624 -0.478 1.00 92.12 431 PHE A CA 1
ATOM 3290 C C . PHE A 1 431 ? -39.464 1.144 -1.904 1.00 92.12 431 PHE A C 1
ATOM 3292 O O . PHE A 1 431 ? -39.081 -0.008 -2.097 1.00 92.12 431 PHE A O 1
ATOM 3299 N N . THR A 1 432 ? -39.508 2.044 -2.891 1.00 89.81 432 THR A N 1
ATOM 3300 C CA . THR A 1 432 ? -39.176 1.738 -4.295 1.00 89.81 432 THR A CA 1
ATOM 3301 C C . THR A 1 432 ? -37.749 1.196 -4.447 1.00 89.81 432 THR A C 1
ATOM 3303 O O . THR A 1 432 ? -37.531 0.221 -5.165 1.00 89.81 432 THR A O 1
ATOM 3306 N N . ALA A 1 433 ? -36.770 1.768 -3.737 1.00 85.75 433 ALA A N 1
ATOM 3307 C CA . ALA A 1 433 ? -35.380 1.308 -3.783 1.00 85.75 433 ALA A CA 1
ATOM 3308 C C . ALA A 1 433 ? -35.223 -0.152 -3.316 1.00 85.75 433 ALA A C 1
ATOM 3310 O O . ALA A 1 433 ? -34.392 -0.885 -3.852 1.00 85.75 433 ALA A O 1
ATOM 3311 N N . THR A 1 434 ? -36.059 -0.608 -2.377 1.00 85.25 434 THR A N 1
ATOM 3312 C CA . THR A 1 434 ? -36.074 -2.016 -1.947 1.00 85.25 434 THR A CA 1
ATOM 3313 C C . THR A 1 434 ? -36.716 -2.959 -2.972 1.00 85.25 434 THR A C 1
ATOM 3315 O O . THR A 1 434 ? -36.420 -4.152 -2.970 1.00 85.25 434 THR A O 1
ATOM 3318 N N . GLU A 1 435 ? -37.558 -2.457 -3.883 1.00 80.44 435 GLU A N 1
ATOM 3319 C CA . GLU A 1 435 ? -38.165 -3.271 -4.948 1.00 80.44 435 GLU A CA 1
ATOM 3320 C C . GLU A 1 435 ? -37.165 -3.649 -6.043 1.00 80.44 435 GLU A C 1
ATOM 3322 O O . GLU A 1 435 ? -37.283 -4.718 -6.642 1.00 80.44 435 GLU A O 1
ATOM 3327 N N . ALA A 1 436 ? -36.153 -2.803 -6.268 1.00 66.88 436 ALA A N 1
ATOM 3328 C CA . ALA A 1 436 ? -35.071 -3.066 -7.215 1.00 66.88 436 ALA A CA 1
ATOM 3329 C C . ALA A 1 436 ? -34.197 -4.274 -6.809 1.00 66.88 436 ALA A C 1
ATOM 3331 O O . ALA A 1 436 ? -33.509 -4.841 -7.655 1.00 66.88 436 ALA A O 1
ATOM 3332 N N . GLN A 1 437 ? -34.267 -4.713 -5.545 1.00 67.44 437 GLN A N 1
ATOM 3333 C CA . GLN A 1 437 ? -33.628 -5.928 -5.016 1.00 67.44 437 GLN A CA 1
ATOM 3334 C C . GLN A 1 437 ? -34.590 -7.131 -5.079 1.00 67.44 437 GLN A C 1
ATOM 3336 O O . GLN A 1 437 ? -34.853 -7.816 -4.085 1.00 67.44 437 GLN A O 1
ATOM 3341 N N . SER A 1 438 ? -35.191 -7.355 -6.251 1.00 49.25 438 SER A N 1
ATOM 3342 C CA . SER A 1 438 ? -36.303 -8.292 -6.441 1.00 49.25 438 SER A CA 1
ATOM 3343 C C . SER A 1 438 ? -35.971 -9.713 -5.959 1.00 49.25 438 SER A C 1
ATOM 3345 O O . SER A 1 438 ? -35.123 -10.390 -6.538 1.00 49.25 438 SER A O 1
ATOM 3347 N N . GLY A 1 439 ? -36.680 -10.166 -4.916 1.00 63.03 439 GLY A N 1
ATOM 3348 C CA . GLY A 1 439 ? -36.567 -11.505 -4.320 1.00 63.03 439 GLY A CA 1
ATOM 3349 C C . GLY A 1 439 ? -35.920 -11.560 -2.929 1.00 63.03 439 GLY A C 1
ATOM 3350 O O . GLY A 1 439 ? -36.024 -12.597 -2.279 1.00 63.03 439 GLY A O 1
ATOM 3351 N N . ALA A 1 440 ? -35.301 -10.472 -2.454 1.00 74.50 440 ALA A N 1
ATOM 3352 C CA . ALA A 1 440 ? -34.590 -10.455 -1.170 1.00 74.50 440 ALA A CA 1
ATOM 3353 C C . ALA A 1 440 ? -35.481 -10.152 0.052 1.00 74.50 440 ALA A C 1
ATOM 3355 O O . ALA A 1 440 ? -35.202 -10.648 1.142 1.00 74.50 440 ALA A O 1
ATOM 3356 N N . TYR A 1 441 ? -36.558 -9.373 -0.119 1.00 83.25 441 TYR A N 1
ATOM 3357 C CA . TYR A 1 441 ? -37.389 -8.883 0.989 1.00 83.25 441 TYR A CA 1
ATOM 3358 C C . TYR A 1 441 ? -38.887 -9.057 0.723 1.00 83.25 441 TYR A C 1
ATOM 3360 O O . TYR A 1 441 ? -39.373 -8.816 -0.385 1.00 83.25 441 TYR A O 1
ATOM 3368 N N . THR A 1 442 ? -39.642 -9.449 1.753 1.00 89.62 442 THR A N 1
ATOM 3369 C CA . THR A 1 442 ? -41.112 -9.473 1.711 1.00 89.62 442 THR A CA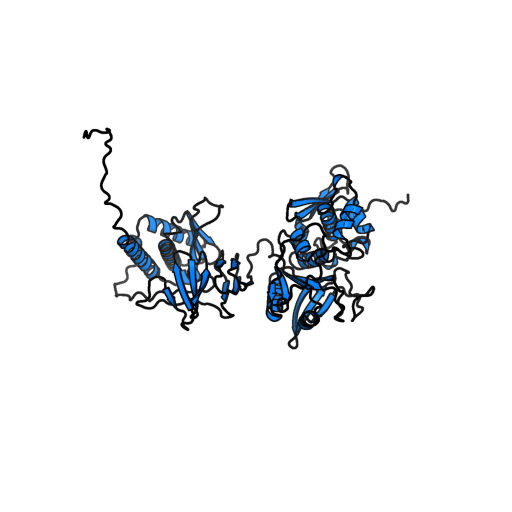 1
ATOM 3370 C C . THR A 1 442 ? -41.689 -8.054 1.671 1.00 89.62 442 THR A C 1
ATOM 3372 O O . THR A 1 442 ? -41.003 -7.080 1.965 1.00 89.62 442 THR A O 1
ATOM 3375 N N . GLN A 1 443 ? -42.975 -7.911 1.329 1.00 87.06 443 GLN A N 1
ATOM 3376 C CA . GLN A 1 443 ? -43.684 -6.624 1.410 1.00 87.06 443 GLN A CA 1
ATOM 3377 C C . GLN A 1 443 ? -43.517 -5.962 2.787 1.00 87.06 443 GLN A C 1
ATOM 3379 O O . GLN A 1 443 ? -43.133 -4.802 2.862 1.00 87.06 443 GLN A O 1
ATOM 3384 N N . GLU A 1 444 ? -43.737 -6.725 3.858 1.00 87.62 444 GLU A N 1
ATOM 3385 C CA . GLU A 1 444 ? -43.602 -6.254 5.239 1.00 87.62 444 GLU A CA 1
ATOM 3386 C C . GLU A 1 444 ? -42.167 -5.814 5.555 1.00 87.62 444 GLU A C 1
ATOM 3388 O O . GLU A 1 444 ? -41.954 -4.739 6.102 1.00 87.62 444 GLU A O 1
ATOM 3393 N N . GLN A 1 445 ? -41.160 -6.589 5.141 1.00 90.38 445 GLN A N 1
ATOM 3394 C CA . GLN A 1 445 ? -39.757 -6.213 5.341 1.00 90.38 445 GLN A CA 1
ATOM 3395 C C . GLN A 1 445 ? -39.389 -4.931 4.588 1.00 90.38 445 GLN A C 1
ATOM 3397 O O . GLN A 1 445 ? -38.633 -4.113 5.104 1.00 90.38 445 GLN A O 1
ATOM 3402 N N . ARG A 1 446 ? -39.944 -4.717 3.391 1.00 91.94 446 ARG A N 1
ATOM 3403 C CA . ARG A 1 446 ? -39.756 -3.473 2.631 1.00 91.94 446 ARG A CA 1
ATOM 3404 C C . ARG A 1 446 ? -40.403 -2.276 3.324 1.00 91.94 446 ARG A C 1
ATOM 3406 O O . ARG A 1 446 ? -39.794 -1.211 3.392 1.00 91.94 446 ARG A O 1
ATOM 3413 N N . GLU A 1 447 ? -41.596 -2.455 3.889 1.00 91.94 447 GLU A N 1
ATOM 3414 C CA . GLU A 1 447 ? -42.270 -1.424 4.690 1.00 91.94 447 GLU A CA 1
ATOM 3415 C C . GLU A 1 447 ? -41.471 -1.078 5.953 1.00 91.94 447 GLU A C 1
ATOM 3417 O O . GLU A 1 447 ? -41.316 0.104 6.270 1.00 91.94 447 GLU A O 1
ATOM 3422 N N . ASN A 1 448 ? -40.922 -2.093 6.624 1.00 90.44 448 ASN A N 1
ATOM 3423 C CA . ASN A 1 448 ? -40.047 -1.958 7.787 1.00 90.44 448 ASN A CA 1
ATOM 3424 C C . ASN A 1 448 ? -38.773 -1.167 7.444 1.00 90.44 448 ASN A C 1
ATOM 3426 O O . ASN A 1 448 ? -38.475 -0.158 8.086 1.00 90.44 448 ASN A O 1
ATOM 3430 N N . ILE A 1 449 ? -38.075 -1.557 6.369 1.00 92.00 449 ILE A N 1
ATOM 3431 C CA . ILE A 1 449 ? -36.864 -0.877 5.886 1.00 92.00 449 ILE A CA 1
ATOM 3432 C C . ILE A 1 449 ? -37.152 0.588 5.532 1.00 92.00 449 ILE A C 1
ATOM 3434 O O . ILE A 1 449 ? -36.429 1.481 5.976 1.00 92.00 449 ILE A O 1
ATOM 3438 N N . ALA A 1 450 ? -38.213 0.855 4.766 1.00 93.81 450 ALA A N 1
ATOM 3439 C CA . ALA A 1 450 ? -38.567 2.211 4.350 1.00 93.81 450 ALA A CA 1
ATOM 3440 C C . ALA A 1 450 ? -38.950 3.105 5.541 1.00 93.81 450 ALA A C 1
ATOM 3442 O O . ALA A 1 450 ? -38.565 4.274 5.596 1.00 93.81 450 ALA A O 1
ATOM 3443 N N . ALA A 1 451 ? -39.665 2.556 6.528 1.00 92.62 451 ALA A N 1
ATOM 3444 C CA . ALA A 1 451 ? -40.033 3.282 7.738 1.00 92.62 451 ALA A CA 1
ATOM 3445 C C . ALA A 1 451 ? -38.807 3.614 8.602 1.00 92.62 451 ALA A C 1
ATOM 3447 O O . ALA A 1 451 ? -38.687 4.740 9.090 1.00 92.62 451 ALA A O 1
ATOM 3448 N N . ALA A 1 452 ? -37.882 2.663 8.761 1.00 88.31 452 ALA A N 1
ATOM 3449 C CA . ALA A 1 452 ? -36.626 2.874 9.474 1.00 88.31 452 ALA A CA 1
ATOM 3450 C C . ALA A 1 452 ? -35.743 3.919 8.773 1.00 88.31 452 ALA A C 1
ATOM 3452 O O . ALA A 1 452 ? -35.223 4.824 9.428 1.00 88.31 452 ALA A O 1
ATOM 3453 N N . GLY A 1 453 ? -35.633 3.843 7.442 1.00 89.69 453 GLY A N 1
ATOM 3454 C CA . GLY A 1 453 ? -34.909 4.824 6.635 1.00 89.69 453 GLY A CA 1
ATOM 3455 C C . GLY A 1 453 ? -35.478 6.236 6.788 1.00 89.69 453 GLY A C 1
ATOM 3456 O O . GLY A 1 453 ? -34.721 7.184 6.999 1.00 89.69 453 GLY A O 1
ATOM 3457 N N . LEU A 1 454 ? -36.808 6.384 6.764 1.00 93.06 454 LEU A N 1
ATOM 3458 C CA . LEU A 1 454 ? -37.463 7.678 6.970 1.00 93.06 454 LEU A CA 1
ATOM 3459 C C . LEU A 1 454 ? -37.199 8.227 8.379 1.00 93.06 454 LEU A C 1
ATOM 3461 O O . LEU A 1 454 ? -36.948 9.424 8.535 1.00 93.06 454 LEU A O 1
ATOM 3465 N N . ALA A 1 455 ? -37.243 7.367 9.400 1.00 87.38 455 ALA A N 1
ATOM 3466 C CA . ALA A 1 455 ? -36.936 7.757 10.772 1.00 87.38 455 ALA A CA 1
ATOM 3467 C C . ALA A 1 455 ? -35.500 8.285 10.905 1.00 87.38 455 ALA A C 1
ATOM 3469 O O . ALA A 1 455 ? -35.298 9.334 11.518 1.00 87.38 455 ALA A O 1
ATOM 3470 N N . GLU A 1 456 ? -34.514 7.622 10.293 1.00 84.88 456 GLU A N 1
ATOM 3471 C CA . GLU A 1 456 ? -33.126 8.100 10.304 1.00 84.88 456 GLU A CA 1
ATOM 3472 C C . GLU A 1 456 ? -32.950 9.393 9.500 1.00 84.88 456 GLU A C 1
ATOM 3474 O O . GLU A 1 456 ? -32.305 10.327 9.977 1.00 84.88 456 GLU A O 1
ATOM 3479 N N . PHE A 1 457 ? -33.579 9.499 8.325 1.00 86.88 457 PHE A N 1
ATOM 3480 C CA . PHE A 1 457 ? -33.585 10.735 7.538 1.00 86.88 457 PHE A CA 1
ATOM 3481 C C . PHE A 1 457 ? -34.107 11.920 8.361 1.00 86.88 457 PHE A C 1
ATOM 3483 O O . PHE A 1 457 ? -33.493 12.985 8.376 1.00 86.88 457 PHE A O 1
ATOM 3490 N N . LYS A 1 458 ? -35.187 11.717 9.124 1.00 85.69 458 LYS A N 1
ATOM 3491 C CA . LYS A 1 458 ? -35.757 12.742 10.006 1.00 85.69 458 LYS A CA 1
ATOM 3492 C C . LYS A 1 458 ? -34.861 13.134 11.166 1.00 85.69 458 LYS A C 1
ATOM 3494 O O . LYS A 1 458 ? -34.782 14.317 11.479 1.00 85.69 458 LYS A O 1
ATOM 3499 N N . ARG A 1 459 ? -34.172 12.177 11.793 1.00 79.25 459 ARG A N 1
ATOM 3500 C CA . ARG A 1 459 ? -33.198 12.493 12.854 1.00 79.25 459 ARG A CA 1
ATOM 3501 C C . ARG A 1 459 ? -32.059 13.373 12.348 1.00 79.25 459 ARG A C 1
ATOM 3503 O O . ARG A 1 459 ? -31.468 14.103 13.138 1.00 79.25 459 ARG A O 1
ATOM 3510 N N . ARG A 1 460 ? -31.748 13.293 11.052 1.00 78.06 460 ARG A N 1
ATOM 3511 C CA . ARG A 1 460 ? -30.669 14.045 10.409 1.00 78.06 460 ARG A CA 1
ATOM 3512 C C . ARG A 1 460 ? -31.133 15.285 9.656 1.00 78.06 460 ARG A C 1
ATOM 3514 O O . ARG A 1 460 ? -30.320 15.828 8.915 1.00 78.06 460 ARG A O 1
ATOM 3521 N N . ASP A 1 461 ? -32.368 15.759 9.810 1.00 77.44 461 ASP A N 1
ATOM 3522 C CA . ASP A 1 461 ? -32.892 16.846 8.964 1.00 77.44 461 ASP A CA 1
ATOM 3523 C C . ASP A 1 461 ? -32.056 18.147 9.008 1.00 77.44 461 ASP A C 1
ATOM 3525 O O . ASP A 1 461 ? -31.993 18.881 8.021 1.00 77.44 461 ASP A O 1
ATOM 3529 N N . GLY A 1 462 ? -31.327 18.388 10.103 1.00 72.31 462 GLY A N 1
ATOM 3530 C CA . GLY A 1 462 ? -30.381 19.497 10.242 1.00 72.31 462 GLY A CA 1
ATOM 3531 C C . GLY A 1 462 ? -29.123 19.396 9.366 1.00 72.31 462 GLY A C 1
ATOM 3532 O O . GLY A 1 462 ? -28.453 20.406 9.159 1.00 72.31 462 GLY A O 1
ATOM 3533 N N . VAL A 1 463 ? -28.801 18.211 8.836 1.00 70.38 463 VAL A N 1
ATOM 3534 C CA . VAL A 1 463 ? -27.599 17.938 8.023 1.00 70.38 463 VAL A CA 1
ATOM 3535 C C . VAL A 1 463 ? -27.971 17.353 6.654 1.00 70.38 463 VAL A C 1
ATOM 3537 O O . VAL A 1 463 ? -27.503 17.835 5.625 1.00 70.38 463 VAL A O 1
ATOM 3540 N N . VAL A 1 464 ? -28.864 16.362 6.616 1.00 79.06 464 VAL A N 1
ATOM 3541 C CA . VAL A 1 464 ? -29.403 15.739 5.399 1.00 79.06 464 VAL A CA 1
ATOM 3542 C C . VAL A 1 464 ? -30.745 16.396 5.078 1.00 79.06 464 VAL A C 1
ATOM 3544 O O . VAL A 1 464 ? -31.815 15.884 5.393 1.00 79.06 464 VAL A O 1
ATOM 3547 N N . GLN A 1 465 ? -30.688 17.571 4.457 1.00 79.56 465 GLN A N 1
ATOM 3548 C CA . GLN A 1 465 ? -31.880 18.404 4.250 1.00 79.56 465 GLN A CA 1
ATOM 3549 C C . GLN A 1 465 ? -32.828 17.843 3.178 1.00 79.56 465 GLN A C 1
ATOM 3551 O O . GLN A 1 465 ? -34.019 18.159 3.159 1.00 79.56 465 GLN A O 1
ATOM 3556 N N . GLN A 1 466 ? -32.304 17.037 2.249 1.00 85.81 466 GLN A N 1
ATOM 3557 C CA . GLN A 1 466 ? -33.057 16.471 1.131 1.00 85.81 466 GLN A CA 1
ATOM 3558 C C . GLN A 1 466 ? -32.561 15.064 0.798 1.00 85.81 466 GLN A C 1
ATOM 3560 O O . GLN A 1 466 ? -31.360 14.831 0.728 1.00 85.81 466 GLN A O 1
ATOM 3565 N N . ALA A 1 467 ? -33.480 14.144 0.506 1.00 87.19 467 ALA A N 1
ATOM 3566 C CA . ALA A 1 467 ? -33.149 12.830 -0.041 1.00 87.19 467 ALA A CA 1
ATOM 3567 C C . ALA A 1 467 ? -33.019 12.934 -1.571 1.00 87.19 467 ALA A C 1
ATOM 3569 O O . ALA A 1 467 ? -33.949 12.602 -2.306 1.00 87.19 467 ALA A O 1
ATOM 3570 N N . GLN A 1 468 ? -31.918 13.499 -2.068 1.00 84.62 468 GLN A N 1
ATOM 3571 C CA . GLN A 1 468 ? -31.723 13.739 -3.504 1.00 84.62 468 GLN A CA 1
ATOM 3572 C C . GLN A 1 468 ? -31.458 12.434 -4.255 1.00 84.62 468 GLN A C 1
ATOM 3574 O O . GLN A 1 468 ? -32.094 12.194 -5.282 1.00 84.62 468 GLN A O 1
ATOM 3579 N N . ASP A 1 469 ? -30.634 11.558 -3.684 1.00 84.81 469 ASP A N 1
ATOM 3580 C CA . ASP A 1 469 ? -30.481 10.169 -4.118 1.00 84.81 469 ASP A CA 1
ATOM 3581 C C . ASP A 1 469 ? -30.971 9.211 -3.026 1.00 84.81 469 ASP A C 1
ATOM 3583 O O . ASP A 1 469 ? -30.799 9.484 -1.839 1.00 84.81 469 ASP A O 1
ATOM 3587 N N . VAL A 1 470 ? -31.625 8.120 -3.426 1.00 87.94 470 VAL A N 1
ATOM 3588 C CA . VAL A 1 470 ? -32.091 7.064 -2.517 1.00 87.94 470 VAL A CA 1
ATOM 3589 C C . VAL A 1 470 ? -31.805 5.726 -3.175 1.00 87.94 470 VAL A C 1
ATOM 3591 O O . VAL A 1 470 ? -32.361 5.433 -4.233 1.00 87.94 470 VAL A O 1
ATOM 3594 N N . GLY A 1 471 ? -30.962 4.917 -2.542 1.00 81.50 471 GLY A N 1
ATOM 3595 C CA . GLY A 1 471 ? -30.468 3.679 -3.129 1.00 81.50 471 GLY A CA 1
ATOM 3596 C C . GLY A 1 471 ? -29.964 2.697 -2.083 1.00 81.50 471 GLY A C 1
ATOM 3597 O O . GLY A 1 471 ? -29.678 3.066 -0.946 1.00 81.50 471 GLY A O 1
ATOM 3598 N N . ILE A 1 472 ? -29.880 1.428 -2.476 1.00 77.62 472 ILE A N 1
ATOM 3599 C CA . ILE A 1 472 ? -29.243 0.384 -1.675 1.00 77.62 472 ILE A CA 1
ATOM 3600 C C . ILE A 1 472 ? -27.810 0.219 -2.164 1.00 77.62 472 ILE A C 1
ATOM 3602 O O . ILE A 1 472 ? -27.589 -0.046 -3.347 1.00 77.62 472 ILE A O 1
ATOM 3606 N N . TYR A 1 473 ? -26.862 0.339 -1.242 1.00 70.25 473 TYR A N 1
ATOM 3607 C CA . TYR A 1 473 ? -25.440 0.142 -1.488 1.00 70.25 473 TYR A CA 1
ATOM 3608 C C . TYR A 1 473 ? -24.926 -0.842 -0.432 1.00 70.25 473 TYR A C 1
ATOM 3610 O O . TYR A 1 473 ? -25.016 -0.574 0.765 1.00 70.25 473 TYR A O 1
ATOM 3618 N N . GLY A 1 474 ? -24.461 -2.017 -0.868 1.00 73.75 474 GLY A N 1
ATOM 3619 C CA . GLY A 1 474 ? -24.095 -3.101 0.049 1.00 73.75 474 GLY A CA 1
ATOM 3620 C C . GLY A 1 474 ? -25.297 -3.621 0.848 1.00 73.75 474 GLY A C 1
ATOM 3621 O O . GLY A 1 474 ? -26.327 -3.967 0.270 1.00 73.75 474 GLY A O 1
ATOM 3622 N N . ASP A 1 475 ? -25.166 -3.678 2.173 1.00 76.31 475 ASP A N 1
ATOM 3623 C CA . ASP A 1 475 ? -26.199 -4.127 3.116 1.00 76.31 475 ASP A CA 1
ATOM 3624 C C . ASP A 1 475 ? -26.988 -2.965 3.754 1.00 76.31 475 ASP A C 1
ATOM 3626 O O . ASP A 1 475 ? -27.659 -3.164 4.773 1.00 76.31 475 ASP A O 1
ATOM 3630 N N . ARG A 1 476 ? -26.940 -1.755 3.172 1.00 79.50 476 ARG A N 1
ATOM 3631 C CA . ARG A 1 476 ? -27.589 -0.554 3.727 1.00 79.50 476 ARG A CA 1
ATOM 3632 C C . ARG A 1 476 ? -28.462 0.170 2.703 1.00 79.50 476 ARG A C 1
ATOM 3634 O O . ARG A 1 476 ? -28.163 0.223 1.510 1.00 79.50 476 ARG A O 1
ATOM 3641 N N . LEU A 1 477 ? -29.542 0.770 3.195 1.00 83.88 477 LEU A N 1
ATOM 3642 C CA . LEU A 1 477 ? -30.345 1.751 2.463 1.00 83.88 477 LEU A CA 1
ATOM 3643 C C . LEU A 1 477 ? -29.796 3.148 2.762 1.00 83.88 477 LEU A C 1
ATOM 3645 O O . LEU A 1 477 ? -29.694 3.508 3.932 1.00 83.88 477 LEU A O 1
ATOM 3649 N N . PHE A 1 478 ? -29.516 3.939 1.728 1.00 84.19 478 PHE A N 1
ATOM 3650 C CA . PHE A 1 478 ? -29.031 5.315 1.827 1.00 84.19 478 PHE A CA 1
ATOM 3651 C C . PHE A 1 478 ? -30.060 6.321 1.303 1.00 84.19 478 PHE A C 1
ATOM 3653 O O . PHE A 1 478 ? -30.740 6.076 0.307 1.00 84.19 478 PHE A O 1
ATOM 3660 N N . ALA A 1 479 ? -30.110 7.486 1.945 1.00 85.38 479 ALA A N 1
ATOM 3661 C CA . ALA A 1 479 ? -30.680 8.721 1.429 1.00 85.38 479 ALA A CA 1
ATOM 3662 C C . ALA A 1 479 ? -29.610 9.818 1.480 1.00 85.38 479 ALA A C 1
ATOM 3664 O O . ALA A 1 479 ? -29.187 10.224 2.564 1.00 85.38 479 ALA A O 1
ATOM 3665 N N . THR A 1 480 ? -29.181 10.291 0.314 1.00 79.88 480 THR A N 1
ATOM 3666 C CA . THR A 1 480 ? -28.009 11.159 0.156 1.00 79.88 480 THR A CA 1
ATOM 3667 C C . THR A 1 480 ? -28.413 12.578 -0.233 1.00 79.88 480 THR A C 1
ATOM 3669 O O . THR A 1 480 ? -29.296 12.791 -1.071 1.00 79.88 480 THR A O 1
ATOM 3672 N N . TYR A 1 481 ? -27.737 13.549 0.371 1.00 83.44 481 TYR A N 1
ATOM 3673 C CA . TYR A 1 481 ? -27.842 14.980 0.132 1.00 83.44 481 TYR A CA 1
ATOM 3674 C C . TYR A 1 481 ? -26.506 15.516 -0.396 1.00 83.44 481 TYR A C 1
ATOM 3676 O O . TYR A 1 481 ? -25.473 15.376 0.262 1.00 83.44 481 TYR A O 1
ATOM 3684 N N . PHE A 1 482 ? -26.541 16.158 -1.567 1.00 78.50 482 PHE A N 1
ATOM 3685 C CA . PHE A 1 482 ? -25.377 16.724 -2.247 1.00 78.50 482 PHE A CA 1
ATOM 3686 C C . PHE A 1 482 ? -25.435 18.262 -2.189 1.00 78.50 482 PHE A C 1
ATOM 3688 O O . PHE A 1 482 ? -25.908 18.898 -3.137 1.00 78.50 482 PHE A O 1
ATOM 3695 N N . PRO A 1 483 ? -24.975 18.907 -1.100 1.00 70.75 483 PRO A N 1
ATOM 3696 C CA . PRO A 1 483 ? -25.049 20.366 -0.962 1.00 70.75 483 PRO A CA 1
ATOM 3697 C C . PRO A 1 483 ? -24.252 21.109 -2.047 1.00 70.75 483 PRO A C 1
ATOM 3699 O O . PRO A 1 483 ? -24.641 22.203 -2.448 1.00 70.75 483 PRO A O 1
ATOM 3702 N N . ASN A 1 484 ? -23.178 20.493 -2.558 1.00 71.81 484 ASN A N 1
ATOM 3703 C CA . ASN A 1 484 ? -22.306 21.041 -3.604 1.00 71.81 484 ASN A CA 1
ATOM 3704 C C . ASN A 1 484 ? -22.550 20.407 -4.989 1.00 71.81 484 ASN A C 1
ATOM 3706 O O . ASN A 1 484 ? -21.749 20.575 -5.913 1.00 71.81 484 ASN A O 1
ATOM 3710 N N . GLY A 1 485 ? -23.657 19.678 -5.147 1.00 67.31 485 GLY A N 1
ATOM 3711 C CA . GLY A 1 485 ? -23.952 18.896 -6.345 1.00 67.31 485 GLY A CA 1
ATOM 3712 C C . GLY A 1 485 ? -23.270 17.525 -6.357 1.00 67.31 485 GLY A C 1
ATOM 3713 O O . GLY A 1 485 ? -22.258 17.292 -5.700 1.00 67.31 485 GLY A O 1
ATOM 3714 N N . GLN A 1 486 ? -23.867 16.593 -7.099 1.00 63.44 486 GLN A N 1
ATOM 3715 C CA . GLN A 1 486 ? -23.431 15.199 -7.145 1.00 63.44 486 GLN A CA 1
ATOM 3716 C C . GLN A 1 486 ? -21.987 15.079 -7.663 1.00 63.44 486 GLN A C 1
ATOM 3718 O O . GLN A 1 486 ? -21.650 15.649 -8.700 1.00 63.44 486 GLN A O 1
ATOM 3723 N N . GLY A 1 487 ? -21.146 14.330 -6.941 1.00 56.25 487 GLY A N 1
ATOM 3724 C CA . GLY A 1 487 ? -19.721 14.150 -7.256 1.00 56.25 487 GLY A CA 1
ATOM 3725 C C . GLY A 1 487 ? -18.776 15.173 -6.613 1.00 56.25 487 GLY A C 1
ATOM 3726 O O . GLY A 1 487 ? -17.568 15.055 -6.797 1.00 56.25 487 GLY A O 1
ATOM 3727 N N . ASN A 1 488 ? -19.296 16.138 -5.843 1.00 51.88 488 ASN A N 1
ATOM 3728 C CA . ASN A 1 488 ? -18.493 17.119 -5.112 1.00 51.88 488 ASN A CA 1
ATOM 3729 C C . ASN A 1 488 ? -18.687 16.964 -3.600 1.00 51.88 488 ASN A C 1
ATOM 3731 O O . ASN A 1 488 ? -19.799 17.099 -3.100 1.00 51.88 488 ASN A O 1
ATOM 3735 N N . GLU A 1 489 ? -17.601 16.744 -2.867 1.00 49.69 489 GLU A N 1
ATOM 3736 C CA . GLU A 1 489 ? -17.629 16.629 -1.405 1.00 49.69 489 GLU A CA 1
ATOM 3737 C C . GLU A 1 489 ? -17.825 17.995 -0.692 1.00 49.69 489 GLU A C 1
ATOM 3739 O O . GLU A 1 489 ? -17.523 19.051 -1.266 1.00 49.69 489 GLU A O 1
ATOM 3744 N N . PRO A 1 490 ? -18.302 18.018 0.572 1.00 50.09 490 PRO A N 1
ATOM 3745 C CA . PRO A 1 490 ? -18.792 16.874 1.338 1.00 50.09 490 PRO A CA 1
ATOM 3746 C C . PRO A 1 490 ? -20.219 16.471 0.947 1.00 50.09 490 PRO A C 1
ATOM 3748 O O . PRO A 1 490 ? -21.098 17.323 0.796 1.00 50.09 490 PRO A O 1
ATOM 3751 N N . ASN A 1 491 ? -20.451 15.166 0.857 1.00 64.06 491 ASN A N 1
ATOM 3752 C CA . ASN A 1 491 ? -21.778 14.576 0.720 1.00 64.06 491 ASN A CA 1
ATOM 3753 C C . ASN A 1 491 ? -22.290 14.093 2.077 1.00 64.06 491 ASN A C 1
ATOM 3755 O O . ASN A 1 491 ? -21.535 13.553 2.884 1.00 64.06 491 ASN A O 1
ATOM 3759 N N . PHE A 1 492 ? -23.584 14.274 2.335 1.00 69.56 492 PHE A N 1
ATOM 3760 C CA . PHE A 1 492 ? -24.210 13.849 3.585 1.00 69.56 492 PHE A CA 1
ATOM 3761 C C . PHE A 1 492 ? -25.225 12.758 3.316 1.00 69.56 492 PHE A C 1
ATOM 3763 O O . PHE A 1 492 ? -25.936 12.804 2.316 1.00 69.56 492 PHE A O 1
ATOM 3770 N N . HIS A 1 493 ? -25.343 11.799 4.222 1.00 77.75 493 HIS A N 1
ATOM 3771 C CA . HIS A 1 493 ? -26.287 10.712 4.047 1.00 77.75 493 HIS A CA 1
ATOM 3772 C C . HIS A 1 493 ? -26.971 10.328 5.359 1.00 77.75 493 HIS A C 1
ATOM 3774 O O . HIS A 1 493 ? -26.416 10.453 6.454 1.00 77.75 493 HIS A O 1
ATOM 3780 N N . ALA A 1 494 ? -28.210 9.869 5.230 1.00 79.81 494 ALA A N 1
ATOM 3781 C CA . ALA A 1 494 ? -28.918 9.087 6.228 1.00 79.81 494 ALA A CA 1
ATOM 3782 C C . ALA A 1 494 ? -28.914 7.639 5.748 1.00 79.81 494 ALA A C 1
ATOM 3784 O O . ALA A 1 494 ? -29.237 7.392 4.586 1.00 79.81 494 ALA A O 1
ATOM 3785 N N . ASN A 1 495 ? -28.536 6.692 6.603 1.00 83.00 495 ASN A N 1
ATOM 3786 C CA . ASN A 1 495 ? -28.491 5.292 6.208 1.00 83.00 495 ASN A CA 1
ATOM 3787 C C . ASN A 1 495 ? -29.016 4.368 7.315 1.00 83.00 495 ASN A C 1
ATOM 3789 O O . ASN A 1 495 ? -28.944 4.694 8.498 1.00 83.00 495 ASN A O 1
ATOM 3793 N N . VAL A 1 496 ? -29.562 3.219 6.920 1.00 81.00 496 VAL A N 1
ATOM 3794 C CA . VAL A 1 496 ? -29.972 2.150 7.841 1.00 81.00 496 VAL A CA 1
ATOM 3795 C C . VAL A 1 496 ? -29.473 0.805 7.335 1.00 81.00 496 VAL A C 1
ATOM 3797 O O . VAL A 1 496 ? -29.472 0.555 6.128 1.00 81.00 496 VAL A O 1
ATOM 3800 N N . ARG A 1 497 ? -29.068 -0.076 8.254 1.00 78.38 497 ARG A N 1
ATOM 3801 C CA . ARG A 1 497 ? -28.717 -1.462 7.924 1.00 78.38 497 ARG A CA 1
ATOM 3802 C C . ARG A 1 497 ? -29.975 -2.250 7.563 1.00 78.38 497 ARG A C 1
ATOM 3804 O O . ARG A 1 497 ? -30.967 -2.200 8.289 1.00 78.38 497 ARG A O 1
ATOM 3811 N N . LEU A 1 498 ? -29.941 -2.971 6.446 1.00 81.56 498 LEU A N 1
ATOM 3812 C CA . LEU A 1 498 ? -31.114 -3.658 5.903 1.00 81.56 498 LEU A CA 1
ATOM 3813 C C . LEU A 1 498 ? -31.558 -4.841 6.766 1.00 81.56 498 LEU A C 1
ATOM 3815 O O . LEU A 1 498 ? -32.755 -5.072 6.900 1.00 81.56 498 LEU A O 1
ATOM 3819 N N . ASP A 1 499 ? -30.621 -5.585 7.351 1.00 78.44 499 ASP A N 1
ATOM 3820 C CA . ASP A 1 499 ? -30.900 -6.752 8.194 1.00 78.44 499 ASP A CA 1
ATOM 3821 C C . ASP A 1 499 ? -31.622 -6.374 9.493 1.00 78.44 499 ASP A C 1
ATOM 3823 O O . ASP A 1 499 ? -32.612 -7.001 9.868 1.00 78.44 499 ASP A O 1
ATOM 3827 N N . GLU A 1 500 ? -31.172 -5.316 10.158 1.00 78.25 500 GLU A N 1
ATOM 3828 C CA . GLU A 1 500 ? -31.814 -4.780 11.357 1.00 78.25 500 GLU A CA 1
ATOM 3829 C C . GLU A 1 500 ? -33.158 -4.124 11.020 1.00 78.25 500 GLU A C 1
ATOM 3831 O O . GLU A 1 500 ? -34.185 -4.414 11.644 1.00 78.25 500 GLU A O 1
ATOM 3836 N N . ALA A 1 501 ? -33.174 -3.287 9.979 1.00 87.19 501 ALA A N 1
ATOM 3837 C CA . ALA A 1 501 ? -34.365 -2.555 9.584 1.00 87.19 501 ALA A CA 1
ATOM 3838 C C . ALA A 1 501 ? -35.486 -3.488 9.107 1.00 87.19 501 ALA A C 1
ATOM 3840 O O . ALA A 1 501 ? -36.631 -3.283 9.488 1.00 87.19 501 ALA A O 1
ATOM 3841 N N . ALA A 1 502 ? -35.178 -4.556 8.363 1.00 88.19 502 ALA A N 1
ATOM 3842 C CA . ALA A 1 502 ? -36.169 -5.537 7.910 1.00 88.19 502 ALA A CA 1
ATOM 3843 C C . ALA A 1 502 ? -36.910 -6.228 9.064 1.00 88.19 502 ALA A C 1
ATOM 3845 O O . ALA A 1 502 ? -38.058 -6.644 8.894 1.00 88.19 502 ALA A O 1
ATOM 3846 N N . ASN A 1 503 ? -36.265 -6.343 10.227 1.00 83.94 503 ASN A N 1
ATOM 3847 C CA . ASN A 1 503 ? -36.804 -7.013 11.408 1.00 83.94 503 ASN A CA 1
ATOM 3848 C C . ASN A 1 503 ? -37.426 -6.047 12.433 1.00 83.94 503 ASN A C 1
ATOM 3850 O O . ASN A 1 503 ? -37.960 -6.504 13.442 1.00 83.94 503 ASN A O 1
ATOM 3854 N N . THR A 1 504 ? -37.393 -4.736 12.179 1.00 82.12 504 THR A N 1
ATOM 3855 C CA . THR A 1 504 ? -38.012 -3.718 13.040 1.00 82.12 504 THR A CA 1
ATOM 3856 C C . THR A 1 504 ? -39.391 -3.346 12.491 1.00 82.12 504 THR A C 1
ATOM 3858 O O . THR A 1 504 ? -39.461 -2.808 11.388 1.00 82.12 504 THR A O 1
ATOM 3861 N N . PRO A 1 505 ? -40.503 -3.585 13.210 1.00 88.44 505 PRO A N 1
ATOM 3862 C CA . PRO A 1 505 ? -41.834 -3.282 12.691 1.00 88.44 505 PRO A CA 1
ATOM 3863 C C . PRO A 1 505 ? -41.985 -1.809 12.290 1.00 88.44 505 PRO A C 1
ATOM 3865 O O . PRO A 1 505 ? -41.743 -0.912 13.099 1.00 88.44 505 PRO A O 1
ATOM 3868 N N . ALA A 1 506 ? -42.485 -1.548 11.079 1.00 86.25 506 ALA A N 1
ATOM 3869 C CA . ALA A 1 506 ? -42.633 -0.201 10.517 1.00 86.25 506 ALA A CA 1
ATOM 3870 C C . ALA A 1 506 ? -43.367 0.775 11.453 1.00 86.25 506 ALA A C 1
ATOM 3872 O O . ALA A 1 506 ? -43.054 1.965 11.503 1.00 86.25 506 ALA A O 1
ATOM 3873 N N . ARG A 1 507 ? -44.325 0.270 12.242 1.00 82.25 507 ARG A N 1
ATOM 3874 C CA . ARG A 1 507 ? -45.056 1.050 13.251 1.00 82.25 507 ARG A CA 1
ATOM 3875 C C . ARG A 1 507 ? -44.121 1.727 14.254 1.00 82.25 507 ARG A C 1
ATOM 3877 O O . ARG A 1 507 ? -44.374 2.872 14.613 1.00 82.25 507 ARG A O 1
ATOM 3884 N N . GLU A 1 508 ? -43.080 1.039 14.709 1.00 81.88 508 GLU A N 1
ATOM 3885 C CA . GLU A 1 508 ? -42.148 1.575 15.702 1.00 81.88 508 GLU A CA 1
ATOM 3886 C C . GLU A 1 508 ? -41.352 2.744 15.120 1.00 81.88 508 GLU A C 1
ATOM 3888 O O . GLU A 1 508 ? -41.284 3.814 15.724 1.00 81.88 508 GLU A O 1
ATOM 3893 N N . SER A 1 509 ? -40.825 2.592 13.904 1.00 86.81 509 SER A N 1
ATOM 3894 C CA . SER A 1 509 ? -40.084 3.658 13.225 1.00 86.81 509 SER A CA 1
ATOM 3895 C C . SER A 1 509 ? -40.980 4.846 12.854 1.00 86.81 509 SER A C 1
ATOM 3897 O O . SER A 1 509 ? -40.582 5.995 13.034 1.00 86.81 509 SER A O 1
ATOM 3899 N N . LEU A 1 510 ? -42.219 4.607 12.410 1.00 87.00 510 LEU A N 1
ATOM 3900 C CA . LEU A 1 510 ? -43.170 5.683 12.101 1.00 87.00 510 LEU A CA 1
ATOM 3901 C C . LEU A 1 510 ? -43.604 6.461 13.353 1.00 87.00 510 LEU A C 1
ATOM 3903 O O . LEU A 1 510 ? -43.755 7.679 13.291 1.00 87.00 510 LEU A O 1
ATOM 3907 N N . GLN A 1 511 ? -43.732 5.805 14.510 1.00 82.25 511 GLN A N 1
ATOM 3908 C CA . GLN A 1 511 ? -43.963 6.502 15.782 1.00 82.25 511 GLN A CA 1
ATOM 3909 C C . GLN A 1 511 ? -42.788 7.412 16.160 1.00 82.25 511 GLN A C 1
ATOM 3911 O O . GLN A 1 511 ? -42.992 8.501 16.698 1.00 82.25 511 GLN A O 1
ATOM 3916 N N . GLN A 1 512 ? -41.555 7.008 15.848 1.00 82.00 512 GLN A N 1
ATOM 3917 C CA . GLN A 1 512 ? -40.386 7.866 16.045 1.00 82.00 512 GLN A CA 1
ATOM 3918 C C . GLN A 1 512 ? -40.411 9.076 15.104 1.00 82.00 512 GLN A C 1
ATOM 3920 O O . GLN A 1 512 ? -40.112 10.183 15.543 1.00 82.00 512 GLN A O 1
ATOM 3925 N N . VAL A 1 513 ? -40.822 8.899 13.843 1.00 85.62 513 VAL A N 1
ATOM 3926 C CA . VAL A 1 513 ? -41.023 10.012 12.895 1.00 85.62 513 VAL A CA 1
ATOM 3927 C C . VAL A 1 513 ? -42.050 11.013 13.430 1.00 85.62 513 VAL A C 1
ATOM 3929 O O . VAL A 1 513 ? -41.805 12.222 13.393 1.00 85.62 513 VAL A O 1
ATOM 3932 N N . GLU A 1 514 ? -43.174 10.534 13.970 1.00 82.19 514 GLU A N 1
ATOM 3933 C CA . GLU A 1 514 ? -44.185 11.392 14.601 1.00 82.19 514 GLU A CA 1
ATOM 3934 C C . GLU A 1 514 ? -43.595 12.163 15.795 1.00 82.19 514 GLU A C 1
ATOM 3936 O O . GLU A 1 514 ? -43.770 13.380 15.892 1.00 82.19 514 GLU A O 1
ATOM 3941 N N . ALA A 1 515 ? -42.844 11.488 16.673 1.00 78.38 515 ALA A N 1
ATOM 3942 C CA . ALA A 1 515 ? -42.208 12.115 17.830 1.00 78.38 515 ALA A CA 1
ATOM 3943 C C . ALA A 1 515 ? -41.182 13.192 17.431 1.00 78.38 515 ALA A C 1
ATOM 3945 O O . ALA A 1 515 ? -41.178 14.278 18.010 1.00 78.38 515 ALA A O 1
ATOM 3946 N N . LEU A 1 516 ? -40.351 12.928 16.418 1.00 78.62 516 LEU A N 1
ATOM 3947 C CA . LEU A 1 516 ? -39.372 13.886 15.888 1.00 78.62 516 LEU A CA 1
ATOM 3948 C C . LEU A 1 516 ? -40.060 15.100 15.255 1.00 78.62 516 LEU A C 1
ATOM 3950 O O . LEU A 1 516 ? -39.676 16.242 15.500 1.00 78.62 516 LEU A O 1
ATOM 3954 N N . THR A 1 517 ? -41.143 14.867 14.513 1.00 78.19 517 THR A N 1
ATOM 3955 C CA . THR A 1 517 ? -41.945 15.939 13.908 1.00 78.19 517 THR A CA 1
ATOM 3956 C C . THR A 1 517 ? -42.562 16.843 14.979 1.00 78.19 517 THR A C 1
ATOM 3958 O O . THR A 1 517 ? -42.540 18.068 14.850 1.00 78.19 517 THR A O 1
ATOM 3961 N N . GLN A 1 518 ? -43.064 16.263 16.073 1.00 73.06 518 GLN A N 1
ATOM 3962 C CA . GLN A 1 518 ? -43.595 17.027 17.205 1.00 73.06 518 GLN A CA 1
ATOM 3963 C C . GLN A 1 518 ? -42.497 17.801 17.948 1.00 73.06 518 GLN A C 1
ATOM 3965 O O . GLN A 1 518 ? -42.718 18.951 18.322 1.00 73.06 518 GLN A O 1
ATOM 3970 N N . GLN A 1 519 ? -41.305 17.223 18.122 1.00 67.50 519 GLN A N 1
ATOM 3971 C CA . GLN A 1 519 ? -40.167 17.925 18.726 1.00 67.50 519 GLN A CA 1
ATOM 3972 C C . GLN A 1 519 ? -39.748 19.150 17.900 1.00 67.50 519 GLN A C 1
ATOM 3974 O O . GLN A 1 519 ? -39.564 20.226 18.468 1.00 67.50 519 GLN A O 1
ATOM 3979 N N . HIS A 1 520 ? -39.679 19.037 16.571 1.00 62.25 520 HIS A N 1
ATOM 3980 C CA . HIS A 1 520 ? -39.345 20.171 15.697 1.00 62.25 520 HIS A CA 1
ATOM 3981 C C . HIS A 1 520 ? -40.446 21.245 15.669 1.00 62.25 520 HIS A C 1
ATOM 3983 O O . HIS A 1 520 ? -40.139 22.433 15.564 1.00 62.25 520 HIS A O 1
ATOM 3989 N N . ALA A 1 521 ? -41.713 20.864 15.861 1.00 58.78 521 ALA A N 1
ATOM 3990 C CA . ALA A 1 521 ? -42.820 21.812 16.001 1.00 58.78 521 ALA A CA 1
ATOM 3991 C C . ALA A 1 521 ? -42.785 22.609 17.323 1.00 58.78 521 ALA A C 1
ATOM 3993 O O . ALA A 1 521 ? -43.264 23.738 17.365 1.00 58.78 521 ALA A O 1
ATOM 3994 N N . ILE A 1 522 ? -42.206 22.055 18.397 1.00 50.75 522 ILE A N 1
ATOM 3995 C CA . ILE A 1 522 ? -42.111 22.715 19.714 1.00 50.75 522 ILE A CA 1
ATOM 3996 C C . ILE A 1 522 ? -40.935 23.712 19.774 1.00 50.75 522 ILE A C 1
ATOM 3998 O O . ILE A 1 522 ? -40.999 24.688 20.521 1.00 50.75 522 ILE A O 1
ATOM 4002 N N . VAL A 1 523 ? -39.880 23.519 18.972 1.00 46.03 523 VAL A N 1
ATOM 4003 C CA . VAL A 1 523 ? -38.694 24.405 18.941 1.00 46.03 523 VAL A CA 1
ATOM 4004 C C . VAL A 1 523 ? -38.927 25.691 18.125 1.00 46.03 523 VAL A C 1
ATOM 4006 O O . VAL A 1 523 ? -38.220 26.678 18.326 1.00 46.03 523 VAL A O 1
ATOM 4009 N N . GLN A 1 524 ? -39.951 25.750 17.266 1.00 42.31 524 GLN A N 1
ATOM 4010 C CA . GLN A 1 524 ? -40.381 27.002 16.627 1.00 42.31 524 GLN A CA 1
ATOM 4011 C C . GLN A 1 524 ? -41.544 27.640 17.401 1.00 42.31 524 GLN A C 1
ATOM 4013 O O . GLN A 1 524 ? -42.704 27.358 17.100 1.00 42.31 524 GLN A O 1
ATOM 4018 N N . PRO A 1 525 ? -41.267 28.506 18.400 1.00 43.56 525 PRO A N 1
ATOM 4019 C CA . PRO A 1 525 ? -41.755 29.883 18.253 1.00 43.56 525 PRO A CA 1
ATOM 4020 C C . PRO A 1 525 ? -40.961 30.937 19.061 1.00 43.56 525 PRO A C 1
ATOM 4022 O O . PRO A 1 525 ? -41.387 31.260 20.158 1.00 43.56 525 PRO A O 1
ATOM 4025 N N . VAL A 1 526 ? -39.893 31.565 18.536 1.00 39.38 526 VAL A N 1
ATOM 4026 C CA . VAL A 1 526 ? -39.486 32.946 18.939 1.00 39.38 526 VAL A CA 1
ATOM 4027 C C . VAL A 1 526 ? -38.592 33.622 17.874 1.00 39.38 526 VAL A C 1
ATOM 4029 O O . VAL A 1 526 ? -37.473 34.019 18.168 1.00 39.38 526 VAL A O 1
ATOM 4032 N N . GLN A 1 527 ? -39.020 33.774 16.617 1.00 33.09 527 GLN A N 1
ATOM 4033 C CA . GLN A 1 527 ? -38.292 34.650 15.669 1.00 33.09 527 GLN A CA 1
ATOM 4034 C C . GLN A 1 527 ? -39.225 35.410 14.721 1.00 33.09 527 GLN A C 1
ATOM 4036 O O . GLN A 1 527 ? -38.939 35.544 13.542 1.00 33.09 527 GLN A O 1
ATOM 4041 N N . GLN A 1 528 ? -40.358 35.922 15.206 1.00 36.31 528 GLN A N 1
ATOM 4042 C CA . GLN A 1 528 ? -41.138 36.913 14.449 1.00 36.31 528 GLN A CA 1
ATOM 4043 C C . GLN A 1 528 ? -41.820 37.919 15.377 1.00 36.31 528 GLN A C 1
ATOM 4045 O O . GLN A 1 528 ? -43.038 38.004 15.400 1.00 36.31 528 GLN A O 1
ATOM 4050 N N . MET A 1 529 ? -41.042 38.689 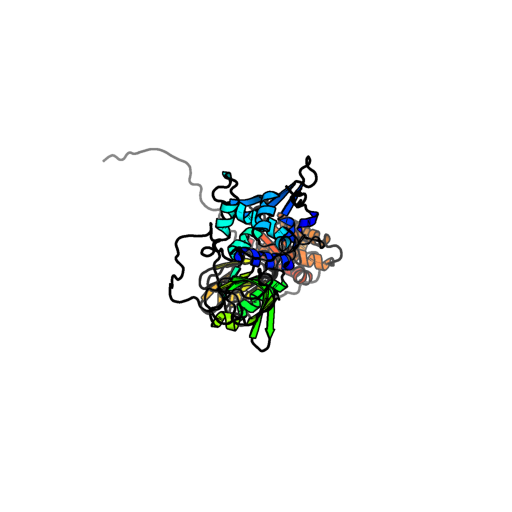16.143 1.00 33.59 529 MET A N 1
ATOM 4051 C CA . MET A 1 529 ? -41.433 40.044 16.558 1.00 33.59 529 MET A CA 1
ATOM 4052 C C . MET A 1 529 ? -40.167 40.879 16.783 1.00 33.59 529 MET A C 1
ATOM 4054 O O . MET A 1 529 ? -39.682 40.985 17.904 1.00 33.59 529 MET A O 1
ATOM 4058 N N . GLU A 1 530 ? -39.648 41.497 15.722 1.00 31.09 530 GLU A N 1
ATOM 4059 C CA . GLU A 1 530 ? -38.903 42.753 15.856 1.00 31.09 530 GLU A CA 1
ATOM 4060 C C . GLU A 1 530 ? -39.691 43.876 15.161 1.00 31.09 530 GLU A C 1
ATOM 4062 O O . GLU A 1 530 ? -40.253 43.662 14.082 1.00 31.09 530 GLU A O 1
ATOM 4067 N N . PRO A 1 531 ? -39.794 45.064 15.784 1.00 36.78 531 PRO A N 1
ATOM 4068 C CA . PRO A 1 531 ? -40.599 46.160 15.275 1.00 36.78 531 PRO A CA 1
ATOM 4069 C C . PRO A 1 531 ? -39.870 46.913 14.157 1.00 36.78 531 PRO A C 1
ATOM 4071 O O . PRO A 1 531 ? -38.695 47.256 14.274 1.00 36.78 531 PRO A O 1
ATOM 4074 N N . GLN A 1 532 ? -40.610 47.223 13.090 1.00 35.25 532 GLN A N 1
ATOM 4075 C CA . GLN A 1 532 ? -40.190 48.105 12.001 1.00 35.25 532 GLN A CA 1
ATOM 4076 C C . GLN A 1 532 ? -39.665 49.444 12.546 1.00 35.25 532 GLN A C 1
ATOM 4078 O O . GLN A 1 532 ? -40.440 50.286 13.003 1.00 35.25 532 GLN A O 1
ATOM 4083 N N . GLN A 1 533 ? -38.353 49.669 12.452 1.00 35.22 533 GLN A N 1
ATOM 4084 C CA . GLN A 1 533 ? -37.779 51.007 12.554 1.00 35.22 533 GLN A CA 1
ATOM 4085 C C . GLN A 1 533 ? -37.916 51.708 11.203 1.00 35.22 533 GLN A C 1
ATOM 4087 O O . GLN A 1 533 ? -37.382 51.271 10.183 1.00 35.22 533 GLN A O 1
ATOM 4092 N N . GLY A 1 534 ? -38.700 52.785 11.218 1.00 33.66 534 GLY A N 1
ATOM 4093 C CA . GLY A 1 534 ? -39.012 53.611 10.066 1.00 33.66 534 GLY A CA 1
ATOM 4094 C C . GLY A 1 534 ? -37.795 54.332 9.494 1.00 33.66 534 GLY A C 1
ATOM 4095 O O . GLY A 1 534 ? -36.956 54.876 10.211 1.00 33.66 534 GLY A O 1
ATOM 4096 N N . GLN A 1 535 ? -37.758 54.375 8.166 1.00 37.56 535 GLN A N 1
ATOM 4097 C CA . GLN A 1 535 ? -36.959 55.320 7.401 1.00 37.56 535 GLN A CA 1
ATOM 4098 C C . GLN A 1 535 ? -37.427 56.750 7.690 1.00 37.56 535 GLN A C 1
ATOM 4100 O O . GLN A 1 535 ? -38.602 57.075 7.528 1.00 37.56 535 GLN A O 1
ATOM 4105 N N . GLY A 1 536 ? -36.488 57.612 8.064 1.00 31.62 536 GLY A N 1
ATOM 4106 C CA . GLY A 1 536 ? -36.725 59.042 8.209 1.00 31.62 536 GLY A CA 1
ATOM 4107 C C . GLY A 1 536 ? -35.459 59.777 8.626 1.00 31.62 536 GLY A C 1
ATOM 4108 O O . GLY A 1 536 ? -35.280 60.089 9.796 1.00 31.62 536 GLY A O 1
ATOM 4109 N N . GLY A 1 537 ? -34.570 60.064 7.674 1.00 30.64 537 GLY A N 1
ATOM 4110 C CA . GLY A 1 537 ? -33.743 61.273 7.781 1.00 30.64 537 GLY A CA 1
ATOM 4111 C C . GLY A 1 537 ? -34.519 62.480 7.226 1.00 30.64 537 GLY A C 1
ATOM 4112 O O . GLY A 1 537 ? -35.560 62.266 6.600 1.00 30.64 537 GLY A O 1
ATOM 4113 N N . PRO A 1 538 ? -34.018 63.728 7.328 1.00 48.41 538 PRO A N 1
ATOM 4114 C CA . PRO A 1 538 ? -32.801 64.201 8.000 1.00 48.41 538 PRO A CA 1
ATOM 4115 C C . PRO A 1 538 ? -33.055 65.449 8.894 1.00 48.41 538 PRO A C 1
ATOM 4117 O O . PRO A 1 538 ? -34.179 65.926 9.002 1.00 48.41 538 PRO A O 1
ATOM 4120 N N . VAL A 1 539 ? -31.993 66.005 9.499 1.00 37.03 539 VAL A N 1
ATOM 4121 C CA . VAL A 1 539 ? -31.578 67.436 9.446 1.00 37.03 539 VAL A CA 1
ATOM 4122 C C . VAL A 1 539 ? -30.731 67.802 10.676 1.00 37.03 539 VAL A C 1
ATOM 4124 O O . VAL A 1 539 ? -31.088 67.554 11.824 1.00 37.03 539 VAL A O 1
ATOM 4127 N N . MET A 1 540 ? -29.581 68.417 10.391 1.00 34.69 540 MET A N 1
ATOM 4128 C CA . MET A 1 540 ? -28.642 68.991 11.346 1.00 34.69 540 MET A CA 1
ATOM 4129 C C . MET A 1 540 ? -29.228 70.156 12.161 1.00 34.69 540 MET A C 1
ATOM 4131 O O . MET A 1 540 ? -29.796 71.086 11.604 1.00 34.69 540 MET A O 1
ATOM 4135 N N . GLY A 1 541 ? -28.944 70.131 13.466 1.00 34.16 541 GLY A N 1
ATOM 4136 C CA . GLY A 1 541 ? -28.266 71.210 14.193 1.00 34.16 541 GLY A CA 1
ATOM 4137 C C . GLY A 1 541 ? -28.941 72.580 14.315 1.00 34.16 541 GLY A C 1
ATOM 4138 O O . GLY A 1 541 ? -28.756 73.437 13.461 1.00 34.16 541 GLY A O 1
ATOM 4139 N N . ALA A 1 542 ? -29.532 72.844 15.484 1.00 32.44 542 ALA A N 1
ATOM 4140 C CA . ALA A 1 542 ? -29.463 74.153 16.137 1.00 32.44 542 ALA A CA 1
ATOM 4141 C C . ALA A 1 542 ? -29.772 74.029 17.642 1.00 32.44 542 ALA A C 1
ATOM 4143 O O . ALA A 1 542 ? -30.917 73.836 18.043 1.00 32.44 542 ALA A O 1
ATOM 4144 N N . ARG A 1 543 ? -28.759 74.212 18.493 1.00 39.16 543 ARG A N 1
ATOM 4145 C CA . ARG A 1 543 ? -28.945 74.884 19.784 1.00 39.16 543 ARG A CA 1
ATOM 4146 C C . ARG A 1 543 ? -27.920 75.999 19.854 1.00 39.16 543 ARG A C 1
ATOM 4148 O O . ARG A 1 543 ? -26.721 75.746 19.843 1.00 39.16 543 ARG A O 1
ATOM 4155 N N . GLY A 1 544 ? -28.434 77.222 19.828 1.00 40.44 544 GLY A N 1
ATOM 4156 C CA . GLY A 1 544 ? -27.691 78.383 20.270 1.00 40.44 544 GLY A CA 1
ATOM 4157 C C . GLY A 1 544 ? -27.587 78.394 21.792 1.00 40.44 544 GLY A C 1
ATOM 4158 O O . GLY A 1 544 ? -28.483 77.884 22.472 1.00 40.44 544 GLY A O 1
ATOM 4159 N N . LEU A 1 545 ? -26.522 79.073 22.223 1.00 36.53 545 LEU A N 1
ATOM 4160 C CA . LEU A 1 545 ? -26.095 79.410 23.584 1.00 36.53 545 LEU A CA 1
ATOM 4161 C C . LEU A 1 545 ? -25.350 78.306 24.335 1.00 36.53 545 LEU A C 1
ATOM 4163 O O . LEU A 1 545 ? -25.968 77.281 24.698 1.00 36.53 545 LEU A O 1
#

Secondary structure (DSSP, 8-state):
--GGGS-----HHHHSTTTTS--GGGB---S-S-HHHHHHHHHHHHH-HHHHHHHEEEEE-TTSTT-EEEEEEEEETTTEEEEEEE-HHHHHHHHTT--SBGGGTSTT---HHHHHHHHHHHHT-S-GGG--HHHHHHHHT-TT----HHHHHHHHHS---EEEEESPPPSS---S---S--SS------EEEE-HHHHHHHHHHHHHTT--EEEEE-S---SSSSPTT-EEEEEE--EETTEEEEEEE-TTS----SS--SS---S-SEEEEEHHHHHHHT-EEEEEE-PPPTT-----EEE--SS--EEEE-SS-EEEEE-TT-EEEESS--EEEEETTEEP-EEEPPTTSPTTEEE-TTSSEEEEEETTEEEEEETTS-EEEEES--TTGGG-EEEPPP---------TTTTGGGS-HHHHHHHHHHHHHHHTSTTSS-HHHHHHHHHHHHHHHHHTTTT-----EEEEETTEEEEEE-TT-TTSSPPEEEEEEHHHHHTS-HHHHHHHHHHHHHHHHHH--SSS-----------------

Sequence (545 aa):
MSDQDRERQYTDARLYGPGGQPQPADIRQDSYYDCYLLAPMGALVSQQPDRIHDAIRYQPDPNTPNAGVFSVTMHHPTRGVQQIEVSQADVDYNIRRHGGSTADNHDGGPIWPAVMEAAFAKMHDPHPENDDRGEAYRVVARQSGGGSLSDGMFALTGDAGQNLRIGERPTSTSTHGATEEPPPYRVPSRGTFVSEEDAYTGMRVALDNNRPVSLATMGKEVNDGLMESHAYTVTDIQQRDGHTWVTLRNPYAHNQQDGASERGDTASPTTIVRLDQMASSGALGEINIGPAPRGQSLDGILVGEARPDRMQGGIGQDTYLVGRNDTVMDSDGHGELRWGGRALTGGARAEGDPPNTYRSADGEYTYALAGTTLTVSNRAGESMQVEQYARGDLRLRLEDPPVRTQNEPQQGNGALDRLTPQDRAVYDRMFTATEAQSGAYTQEQRENIAAAGLAEFKRRDGVVQQAQDVGIYGDRLFATYFPNGQGNEPNFHANVRLDEAANTPARESLQQVEALTQQHAIVQPVQQMEPQQGQGGPVMGARGL